Protein AF-0000000078027505 (afdb_homodimer)

pLDDT: mean 85.49, std 12.48, range [29.12, 98.69]

Organism: NCBI:txid82991

Sequence (486 aa):
MKLPQANISESVTQHLARRIMHGDLAPGLSLPGENELAVEYEVSRTSVRNALQVLAAKGLISIQAKKRSTVNSREQWSLLDIDVLGWLAEGELDLKLVEQLIVTRLIFEPNVATLAALNATGHDLAAMEDALQLMRKGQLDAQRSLFEEGDMAFHHALLRATHNPFLLALGNALSAAMALSFKQTLEKDVRQTKAAVDEHFLLFDAIRLKQVEKARQQMRSILLNAAKKRIWQDRPEMFDHIIMKLPQANISESVTQHLARRIMHGDLAPGLSLPGENELAVEYEVSRTSVRNALQVLAAKGLISIQAKKRSTVNSREQWSLLDIDVLGWLAEGELDLKLVEQLIVTRLIFEPNVATLAALNATGHDLAAMEDALQLMRKGQLDAQRSLFEEGDMAFHHALLRATHNPFLLALGNALSAAMALSFKQTLEKDVRQTKAAVDEHFLLFDAIRLKQVEKARQQMRSILLNAAKKRIWQDRPEMFDHII

Solvent-accessible surface area (backbone atoms only — not comparable to full-atom values): 24483 Å² total; per-residue (Å²): 130,81,67,55,62,71,54,47,18,48,48,52,32,52,53,52,48,43,34,41,74,71,50,77,43,45,60,68,40,68,45,74,47,54,67,58,45,11,61,74,68,69,48,52,50,64,34,39,48,52,18,51,49,52,38,32,74,40,23,46,29,46,79,46,88,100,49,62,34,26,30,38,50,77,88,50,35,38,57,49,34,46,64,53,41,58,61,44,60,54,73,69,63,25,52,59,50,44,49,44,47,49,52,48,43,49,37,45,49,20,51,36,35,26,38,18,16,75,54,47,43,74,67,36,50,51,46,30,49,54,14,49,50,36,24,48,48,10,26,76,66,58,30,57,70,43,22,50,50,11,52,52,43,26,56,50,30,41,36,56,17,39,74,31,66,58,52,33,51,51,48,58,44,43,47,44,41,46,54,53,51,44,70,60,38,52,62,92,52,40,60,74,40,56,66,61,50,51,51,52,51,52,28,49,49,24,28,76,68,47,34,37,67,56,11,21,52,43,42,44,47,54,54,51,54,39,40,47,71,57,71,29,93,67,77,63,74,65,58,77,72,54,86,130,81,68,55,61,71,55,47,19,49,49,52,31,50,52,52,48,40,34,41,74,73,50,78,44,45,60,68,41,67,45,74,47,53,66,58,45,11,62,73,68,71,49,52,51,65,34,38,50,51,18,50,49,51,38,32,74,40,22,45,28,45,78,47,90,98,49,61,35,27,29,37,50,78,87,50,34,38,58,47,34,46,66,53,42,58,60,44,60,54,75,72,63,26,52,60,50,46,49,46,47,49,53,47,44,49,38,45,48,20,52,36,34,26,37,17,15,74,53,45,44,73,67,36,50,50,48,31,50,52,15,49,51,34,24,46,49,10,27,75,66,60,30,57,70,43,24,50,50,10,51,53,42,26,54,51,31,40,34,55,17,39,74,31,65,59,52,35,51,50,48,58,43,42,47,43,43,46,53,51,50,45,69,59,38,51,62,91,53,39,59,74,40,53,66,61,52,51,50,49,50,52,28,49,49,24,28,75,68,48,33,36,67,57,11,22,51,41,42,43,49,53,53,51,52,38,41,46,71,57,71,30,94,67,77,64,73,67,57,78,73,54,86

Radius of gyration: 23.92 Å; Cα contacts (8 Å, |Δi|>4): 693; chains: 2; bounding box: 63×66×57 Å

Nearest PDB structures (foldseek):
  6az6-assembly1_B  TM=5.783E-01  e=2.258E-09  Streptococcus agalactiae
  1hw1-assembly1_A  TM=7.570E-01  e=1.308E-07  Escherichia coli
  4p9u-assembly2_A  TM=7.629E-01  e=4.200E-07  Vibrio cholerae
  5xgf-assembly1_A  TM=7.520E-01  e=9.726E-07  Vibrio diabolicus E0666
  1h9t-assembly1_A  TM=7.281E-01  e=6.587E-06  Escherichia coli

InterPro domains:
  IPR000524 Transcription regulator HTH, GntR [PF00392] (9-70)
  IPR000524 Transcription regulator HTH, GntR [PR00035] (31-45)
  IPR000524 Transcription regulator HTH, GntR [PR00035] (45-61)
  IPR000524 Transcription regulator HTH, GntR [PS50949] (6-74)
  IPR000524 Transcription regulator HTH, GntR [SM00345] (12-71)
  IPR000524 Transcription regulator HTH, GntR [cd07377] (8-72)
  IPR008920 Transcription regulator FadR/GntR, C-terminal [G3DSA:1.20.120.530] (96-230)
  IPR008920 Transcription regulator FadR/GntR, C-terminal [SSF48008] (98-228)
  IPR011711 GntR, C-terminal [PF07729] (101-223)
  IPR011711 GntR, C-terminal [SM00895] (100-225)
  IPR036388 Winged helix-like DNA-binding domain superfamily [G3DSA:1.10.10.10] (2-76)
  IPR036390 Winged helix DNA-binding domain superfamily [SSF46785] (5-75)

Structure (mmCIF, N/CA/C/O backbone):
data_AF-0000000078027505-model_v1
#
loop_
_entity.id
_entity.type
_entity.pdbx_description
1 polymer 'FadR family transcriptional regulator'
#
loop_
_atom_site.group_PDB
_atom_site.id
_atom_site.type_symbol
_atom_site.label_atom_id
_atom_site.label_alt_id
_atom_site.label_comp_id
_atom_site.label_asym_id
_atom_site.label_entity_id
_atom_site.label_seq_id
_atom_site.pdbx_PDB_ins_code
_atom_site.Cartn_x
_atom_site.Cartn_y
_atom_site.Cartn_z
_atom_site.occupancy
_atom_site.B_iso_or_equiv
_atom_site.auth_seq_id
_atom_site.auth_comp_id
_atom_site.auth_asym_id
_atom_site.auth_atom_id
_atom_site.pdbx_PDB_model_num
ATOM 1 N N . MET A 1 1 ? 15.75 38.781 -7.184 1 33.66 1 MET A N 1
ATOM 2 C CA . MET A 1 1 ? 16.531 37.562 -6.957 1 33.66 1 MET A CA 1
ATOM 3 C C . MET A 1 1 ? 15.867 36.344 -7.598 1 33.66 1 MET A C 1
ATOM 5 O O . MET A 1 1 ? 14.688 36.094 -7.363 1 33.66 1 MET A O 1
ATOM 9 N N . LYS A 1 2 ? 16.344 35.812 -8.781 1 44.5 2 LYS A N 1
ATOM 10 C CA . LYS A 1 2 ? 15.766 34.781 -9.617 1 44.5 2 LYS A CA 1
ATOM 11 C C . LYS A 1 2 ? 15.477 33.531 -8.797 1 44.5 2 LYS A C 1
ATOM 13 O O . LYS A 1 2 ? 16.344 33.031 -8.062 1 44.5 2 LYS A O 1
ATOM 18 N N . LEU A 1 3 ? 14.359 33.25 -8.461 1 51.53 3 LEU A N 1
ATOM 19 C CA . LEU A 1 3 ? 14.07 32.062 -7.656 1 51.53 3 LEU A CA 1
ATOM 20 C C . LEU A 1 3 ? 14.805 30.844 -8.203 1 51.53 3 LEU A C 1
ATOM 22 O O . LEU A 1 3 ? 14.953 30.703 -9.422 1 51.53 3 LEU A O 1
ATOM 26 N N . PRO A 1 4 ? 15.547 30.234 -7.391 1 57.25 4 PRO A N 1
ATOM 27 C CA . PRO A 1 4 ? 16.281 29.047 -7.836 1 57.25 4 PRO A CA 1
ATOM 28 C C . PRO A 1 4 ? 15.438 28.109 -8.688 1 57.25 4 PRO A C 1
ATOM 30 O O . PRO A 1 4 ? 14.227 28.016 -8.484 1 57.25 4 PRO A O 1
ATOM 33 N N . GLN A 1 5 ? 15.984 27.75 -9.945 1 55.53 5 GLN A N 1
ATOM 34 C CA . GLN A 1 5 ? 15.383 26.891 -10.969 1 55.53 5 GLN A CA 1
ATOM 35 C C . GLN A 1 5 ? 14.531 25.797 -10.328 1 55.53 5 GLN A C 1
ATOM 37 O O . GLN A 1 5 ? 13.445 25.469 -10.828 1 55.53 5 GLN A O 1
ATOM 42 N N . ALA A 1 6 ? 15.109 25.172 -9.258 1 59.09 6 ALA A N 1
ATOM 43 C CA . ALA A 1 6 ? 14.391 24.125 -8.539 1 59.09 6 ALA A CA 1
ATOM 44 C C . ALA A 1 6 ? 13.078 24.656 -7.969 1 59.09 6 ALA A C 1
ATOM 46 O O . ALA A 1 6 ? 12.055 23.969 -7.988 1 59.09 6 ALA A O 1
ATOM 47 N N . ASN A 1 7 ? 13.117 25.859 -7.598 1 74 7 ASN A N 1
ATOM 48 C CA . ASN A 1 7 ? 11.945 26.5 -7.02 1 74 7 ASN A CA 1
ATOM 49 C C . ASN A 1 7 ? 10.906 26.844 -8.086 1 74 7 ASN A C 1
ATOM 51 O O . ASN A 1 7 ? 9.711 26.672 -7.867 1 74 7 ASN A O 1
ATOM 55 N N . ILE A 1 8 ? 11.562 27.141 -9.281 1 79.75 8 ILE A N 1
ATOM 56 C CA . ILE A 1 8 ? 10.672 27.531 -10.375 1 79.75 8 ILE A CA 1
ATOM 57 C C . ILE A 1 8 ? 9.93 26.297 -10.891 1 79.75 8 ILE A C 1
ATOM 59 O O . ILE A 1 8 ? 8.711 26.344 -11.078 1 79.75 8 ILE A O 1
ATOM 63 N N . SER A 1 9 ? 10.648 25.188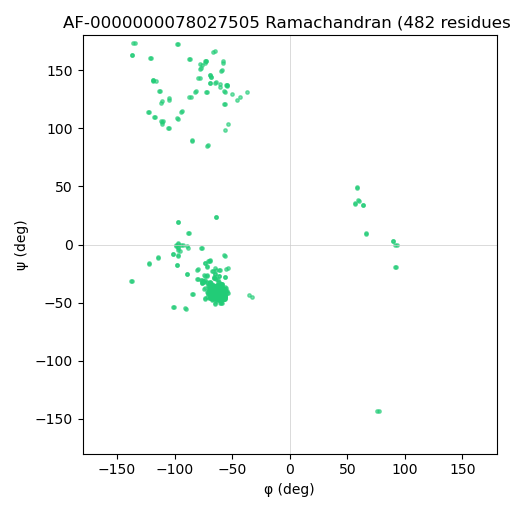 -11.133 1 86.94 9 SER A N 1
ATOM 64 C CA . SER A 1 9 ? 10.039 23.938 -11.57 1 86.94 9 SER A CA 1
ATOM 65 C C . SER A 1 9 ? 8.961 23.484 -10.594 1 86.94 9 SER A C 1
ATOM 67 O O . SER A 1 9 ? 7.895 23.031 -11.008 1 86.94 9 SER A O 1
ATOM 69 N N . GLU A 1 10 ? 9.266 23.672 -9.391 1 87 10 GLU A N 1
ATOM 70 C CA . GLU A 1 10 ? 8.32 23.266 -8.352 1 87 10 GLU A CA 1
ATOM 71 C C . GLU A 1 10 ? 7.051 24.125 -8.406 1 87 10 GLU A C 1
ATOM 73 O O . GLU A 1 10 ? 5.945 23.609 -8.242 1 87 10 GLU A O 1
ATOM 78 N N . SER A 1 11 ? 7.293 25.391 -8.664 1 88.31 11 SER A N 1
ATOM 79 C CA . SER A 1 11 ? 6.141 26.281 -8.766 1 88.31 11 SER A CA 1
ATOM 80 C C . SER A 1 11 ? 5.266 25.922 -9.961 1 88.31 11 SER A C 1
ATOM 82 O O . SER A 1 11 ? 4.039 25.875 -9.844 1 88.31 11 SER A O 1
ATOM 84 N N . VAL A 1 12 ? 5.883 25.688 -11.047 1 91.94 12 VAL A N 1
ATOM 85 C CA . VAL A 1 12 ? 5.148 25.297 -12.242 1 91.94 12 VAL A CA 1
ATOM 86 C C . VAL A 1 12 ? 4.426 23.969 -11.992 1 91.94 12 VAL A C 1
ATOM 88 O O . VAL A 1 12 ? 3.254 23.828 -12.352 1 91.94 12 VAL A O 1
ATOM 91 N N . THR A 1 13 ? 5.129 23.047 -11.367 1 91.56 13 THR A N 1
ATOM 92 C CA . THR A 1 13 ? 4.551 21.75 -11.039 1 91.56 13 THR A CA 1
ATOM 93 C C . THR A 1 13 ? 3.287 21.922 -10.195 1 91.56 13 THR A C 1
ATOM 95 O O . THR A 1 13 ? 2.24 21.344 -10.523 1 91.56 13 THR A O 1
ATOM 98 N N . GLN A 1 14 ? 3.387 22.719 -9.227 1 86.81 14 GLN A N 1
ATOM 99 C CA . GLN A 1 14 ? 2.271 22.922 -8.305 1 86.81 14 GLN A CA 1
ATOM 100 C C . GLN A 1 14 ? 1.085 23.578 -9.016 1 86.81 14 GLN A C 1
ATOM 102 O O . GLN A 1 14 ? -0.061 23.172 -8.82 1 86.81 14 GLN A O 1
ATOM 107 N N . HIS A 1 15 ? 1.411 24.531 -9.766 1 88.81 15 HIS A N 1
ATOM 108 C CA . HIS A 1 15 ? 0.343 25.234 -10.469 1 88.81 15 HIS A CA 1
ATOM 109 C C . HIS A 1 15 ? -0.38 24.328 -11.445 1 88.81 15 HIS A C 1
ATOM 111 O O . HIS A 1 15 ? -1.612 24.281 -11.469 1 88.81 15 HIS A O 1
ATOM 117 N N . LEU A 1 16 ? 0.331 23.625 -12.203 1 91.81 16 LEU A N 1
ATOM 118 C CA . LEU A 1 16 ? -0.268 22.703 -13.156 1 91.81 16 LEU A CA 1
ATOM 119 C C . LEU A 1 16 ? -1.033 21.594 -12.438 1 91.81 16 LEU A C 1
ATOM 121 O O . LEU A 1 16 ? -2.129 21.219 -12.859 1 91.81 16 LEU A O 1
ATOM 125 N N . ALA A 1 17 ? -0.449 21.141 -11.398 1 89.81 17 ALA A N 1
ATOM 126 C CA . ALA A 1 17 ? -1.101 20.109 -10.609 1 89.81 17 ALA A CA 1
ATOM 127 C C . ALA A 1 17 ? -2.461 20.578 -10.102 1 89.81 17 ALA A C 1
ATOM 129 O O . ALA A 1 17 ? -3.451 19.844 -10.203 1 89.81 17 ALA A O 1
ATOM 130 N N . ARG A 1 18 ? -2.488 21.75 -9.656 1 83.44 18 ARG A N 1
ATOM 131 C CA . ARG A 1 18 ? -3.732 22.297 -9.133 1 83.44 18 ARG A CA 1
ATOM 132 C C . ARG A 1 18 ? -4.777 22.438 -10.234 1 83.44 18 ARG A C 1
ATOM 134 O O . ARG A 1 18 ? -5.953 22.125 -10.023 1 83.44 18 ARG A O 1
ATOM 141 N N . ARG A 1 19 ? -4.324 22.828 -11.352 1 87.62 19 ARG A N 1
ATOM 142 C CA . ARG A 1 19 ? -5.246 22.984 -12.469 1 87.62 19 ARG A CA 1
ATOM 143 C C . ARG A 1 19 ? -5.828 21.625 -12.883 1 87.62 19 ARG A C 1
ATOM 145 O O . ARG A 1 19 ? -7.008 21.531 -13.227 1 87.62 19 ARG A O 1
ATOM 152 N N . ILE A 1 20 ? -5.023 20.656 -12.781 1 89.12 20 ILE A N 1
ATOM 153 C CA . ILE A 1 20 ? -5.465 19.312 -13.133 1 89.12 20 ILE A CA 1
ATOM 154 C C . ILE A 1 20 ? -6.445 18.797 -12.086 1 89.12 20 ILE A C 1
ATOM 156 O O . ILE A 1 20 ? -7.531 18.328 -12.422 1 89.12 20 ILE A O 1
ATOM 160 N N . MET A 1 21 ? -6.129 19.031 -10.898 1 81.5 21 MET A N 1
ATOM 161 C CA . MET A 1 21 ? -6.883 18.438 -9.797 1 81.5 21 MET A CA 1
ATOM 162 C C . MET A 1 21 ? -8.219 19.156 -9.602 1 81.5 21 MET A C 1
ATOM 164 O O . MET A 1 21 ? -9.203 18.531 -9.188 1 81.5 21 MET A O 1
ATOM 168 N N . HIS A 1 22 ? -8.188 20.406 -9.93 1 78.44 22 HIS A N 1
ATOM 169 C CA . HIS A 1 22 ? -9.414 21.172 -9.773 1 78.44 22 HIS A CA 1
ATOM 170 C C . HIS A 1 22 ? -10.281 21.109 -11.023 1 78.44 22 HIS A C 1
ATOM 172 O O . HIS A 1 22 ? -11.352 21.719 -11.078 1 78.44 22 HIS A O 1
ATOM 178 N N . GLY A 1 23 ? -9.766 20.422 -11.992 1 82.19 23 GLY A N 1
ATOM 179 C CA . GLY A 1 23 ? -10.586 20.156 -13.156 1 82.19 23 GLY A CA 1
ATOM 180 C C . GLY A 1 23 ? -10.438 21.203 -14.25 1 82.19 23 GLY A C 1
ATOM 181 O O . GLY A 1 23 ? -11.086 21.109 -15.289 1 82.19 23 GLY A O 1
ATOM 182 N N . ASP A 1 24 ? -9.633 22.172 -14.031 1 87 24 ASP A N 1
ATOM 183 C CA . ASP A 1 24 ? -9.391 23.156 -15.086 1 87 24 ASP A CA 1
ATOM 184 C C . ASP A 1 24 ? -8.805 22.484 -16.328 1 87 24 ASP A C 1
ATOM 186 O O . ASP A 1 24 ? -9.039 22.938 -17.453 1 87 24 ASP A O 1
ATOM 190 N N . LEU A 1 25 ? -8.008 21.5 -16.094 1 92.38 25 LEU A N 1
ATOM 191 C CA . LEU A 1 25 ? -7.477 20.625 -17.141 1 92.38 25 LEU A CA 1
ATOM 192 C C . LEU A 1 25 ? -8.07 19.234 -17.047 1 92.38 25 LEU A C 1
ATOM 194 O O . LEU A 1 25 ? -7.699 18.453 -16.156 1 92.38 25 LEU A O 1
ATOM 198 N N . ALA A 1 26 ? -8.922 18.906 -17.906 1 91.25 26 ALA A N 1
ATOM 199 C CA . ALA A 1 26 ? -9.727 17.688 -17.812 1 91.25 26 ALA A CA 1
ATOM 200 C C . ALA A 1 26 ? -8.914 16.469 -18.219 1 91.25 26 ALA A C 1
ATOM 202 O O . ALA A 1 26 ? -8.016 16.562 -19.047 1 91.25 26 ALA A O 1
ATOM 203 N N . PRO A 1 27 ? -9.266 15.344 -17.656 1 91.31 27 PRO A N 1
ATOM 204 C CA . PRO A 1 27 ? -8.617 14.109 -18.078 1 91.31 27 PRO A CA 1
ATOM 205 C C . PRO A 1 27 ? -8.711 13.891 -19.594 1 91.31 27 PRO A C 1
ATOM 207 O O . PRO A 1 27 ? -9.742 14.172 -20.203 1 91.31 27 PRO A O 1
ATOM 210 N N . GLY A 1 28 ? -7.605 13.453 -20.156 1 92.31 28 GLY A N 1
ATOM 211 C CA . GLY A 1 28 ? -7.566 13.203 -21.578 1 92.31 28 GLY A CA 1
ATOM 212 C C . GLY A 1 28 ? -7.105 14.398 -22.391 1 92.31 28 GLY A C 1
ATOM 213 O O . GLY A 1 28 ? -6.73 14.266 -23.547 1 92.31 28 GLY A O 1
ATOM 214 N N . LEU A 1 29 ? -7.172 15.547 -21.828 1 93.12 29 LEU A N 1
ATOM 215 C CA . LEU A 1 29 ? -6.754 16.766 -22.5 1 93.12 29 LEU A CA 1
ATOM 216 C C . LEU A 1 29 ? -5.258 16.734 -22.797 1 93.12 29 LEU A C 1
ATOM 218 O O . LEU A 1 29 ? -4.457 16.344 -21.953 1 93.12 29 LEU A O 1
ATOM 222 N N . SER A 1 30 ? -4.93 17.219 -23.984 1 94.81 30 SER A N 1
ATOM 223 C CA . SER A 1 30 ? -3.525 17.375 -24.344 1 94.81 30 SER A CA 1
ATOM 224 C C . SER A 1 30 ? -2.986 18.734 -23.875 1 94.81 30 SER A C 1
ATOM 226 O O . SER A 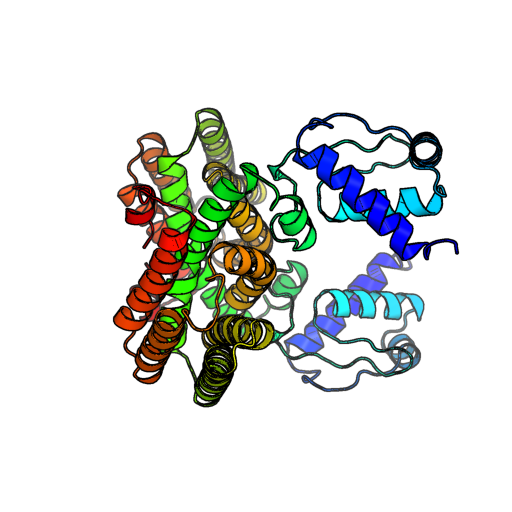1 30 ? -3.551 19.781 -24.203 1 94.81 30 SER A O 1
ATOM 228 N N . LEU A 1 31 ? -1.942 18.656 -23.172 1 94.94 31 LEU A N 1
ATOM 229 C CA . LEU A 1 31 ? -1.331 19.875 -22.688 1 94.94 31 LEU A CA 1
ATOM 230 C C . LEU A 1 31 ? -0.562 20.578 -23.812 1 94.94 31 LEU A C 1
ATOM 232 O O . LEU A 1 31 ? -0.099 19.938 -24.75 1 94.94 31 LEU A O 1
ATOM 236 N N . PRO A 1 32 ? -0.438 21.953 -23.625 1 92.19 32 PRO A N 1
ATOM 237 C CA . PRO A 1 32 ? 0.456 22.656 -24.547 1 92.19 32 PRO A CA 1
ATOM 238 C C . PRO A 1 32 ? 1.882 22.109 -24.516 1 92.19 32 PRO A C 1
ATOM 240 O O . PRO A 1 32 ? 2.281 21.484 -23.547 1 92.19 32 PRO A O 1
ATOM 243 N N . GLY A 1 33 ? 2.625 22.359 -25.625 1 92.5 33 GLY A N 1
ATOM 244 C CA . GLY A 1 33 ? 4 21.891 -25.703 1 92.5 33 GLY A CA 1
ATOM 245 C C . GLY A 1 33 ? 4.914 22.578 -24.703 1 92.5 33 GLY A C 1
ATOM 246 O O . GLY A 1 33 ? 4.539 23.594 -24.094 1 92.5 33 GLY A O 1
ATOM 247 N N . GLU A 1 34 ? 6.102 21.984 -24.531 1 92.88 34 GLU A N 1
ATOM 248 C CA . GLU A 1 34 ? 7.062 22.5 -23.578 1 92.88 34 GLU A CA 1
ATOM 249 C C . GLU A 1 34 ? 7.371 23.984 -23.844 1 92.88 34 GLU A C 1
ATOM 251 O O . GLU A 1 34 ? 7.434 24.781 -22.906 1 92.88 34 GLU A O 1
ATOM 256 N N . ASN A 1 35 ? 7.469 24.297 -25.125 1 92.88 35 ASN A N 1
ATOM 257 C CA . ASN A 1 35 ? 7.766 25.672 -25.5 1 92.88 35 ASN A CA 1
ATOM 258 C C . ASN A 1 35 ? 6.609 26.609 -25.156 1 92.88 35 ASN A C 1
ATOM 260 O O . ASN A 1 35 ? 6.824 27.703 -24.625 1 92.88 35 ASN A O 1
ATOM 264 N N . GLU A 1 36 ? 5.449 26.25 -25.5 1 94.94 36 GLU A N 1
ATOM 265 C CA . GLU A 1 36 ? 4.258 27.047 -25.234 1 94.94 36 GLU A CA 1
ATOM 266 C C . GLU A 1 36 ? 4.078 27.281 -23.734 1 94.94 36 GLU A C 1
ATOM 268 O O . GLU A 1 36 ? 3.76 28.391 -23.297 1 94.94 36 GLU A O 1
ATOM 273 N N . LEU A 1 37 ? 4.293 26.266 -22.953 1 94.19 37 LEU A N 1
ATOM 274 C CA . LEU A 1 37 ? 4.16 26.359 -21.5 1 94.19 37 LEU A CA 1
ATOM 275 C C . LEU A 1 37 ? 5.242 27.266 -20.906 1 94.19 37 LEU A C 1
ATOM 277 O O . LEU A 1 37 ? 4.988 28.016 -19.969 1 94.19 37 LEU A O 1
ATOM 281 N N . ALA A 1 38 ? 6.41 27.109 -21.469 1 94.75 38 ALA A N 1
ATOM 282 C CA . ALA A 1 38 ? 7.516 27.953 -21.016 1 94.75 38 ALA A CA 1
ATOM 283 C C . ALA A 1 38 ? 7.176 29.438 -21.172 1 94.75 38 ALA A C 1
ATOM 285 O O . ALA A 1 38 ? 7.453 30.234 -20.281 1 94.75 38 ALA A O 1
ATOM 286 N N . VAL A 1 39 ? 6.566 29.75 -22.25 1 94.44 39 VAL A N 1
ATOM 287 C CA . VAL A 1 39 ? 6.164 31.125 -22.531 1 94.44 39 VAL A CA 1
ATOM 288 C C . VAL A 1 39 ? 5.043 31.531 -21.578 1 94.44 39 VAL A C 1
ATOM 290 O O . VAL A 1 39 ? 5.094 32.625 -20.984 1 94.44 39 VAL A O 1
ATOM 293 N N . GLU A 1 40 ? 4.086 30.719 -21.406 1 93.31 40 GLU A N 1
ATOM 294 C CA . GLU A 1 40 ? 2.93 31 -20.562 1 93.31 40 GLU A CA 1
ATOM 295 C C . GLU A 1 40 ? 3.348 31.266 -19.125 1 93.31 40 GLU A C 1
ATOM 297 O O . GLU A 1 40 ? 2.814 32.156 -18.469 1 93.31 40 GLU A O 1
ATOM 302 N N . TYR A 1 41 ? 4.262 30.469 -18.656 1 93.12 41 TYR A N 1
ATOM 303 C CA . TYR A 1 41 ? 4.645 30.547 -17.25 1 93.12 41 TYR A CA 1
ATOM 304 C C . TYR A 1 41 ? 5.879 31.438 -17.078 1 93.12 41 TYR A C 1
ATOM 306 O O . TYR A 1 41 ? 6.328 31.656 -15.945 1 93.12 41 TYR A O 1
ATOM 314 N N . GLU A 1 42 ? 6.426 31.859 -18.156 1 93.81 42 GLU A N 1
ATOM 315 C CA . GLU A 1 42 ? 7.605 32.719 -18.156 1 93.81 42 GLU A CA 1
ATOM 316 C C . GLU A 1 42 ? 8.773 32.062 -17.438 1 93.81 42 GLU A C 1
ATOM 318 O O . GLU A 1 42 ? 9.398 32.656 -16.562 1 93.81 42 GLU A O 1
ATOM 323 N N . VAL A 1 43 ? 9.016 30.828 -17.828 1 93.94 43 VAL A N 1
ATOM 324 C CA . VAL A 1 43 ? 10.117 30.047 -17.281 1 93.94 43 VAL A CA 1
ATOM 325 C C . VAL A 1 43 ? 10.875 29.344 -18.391 1 93.94 43 VAL A C 1
ATOM 327 O O . VAL A 1 43 ? 10.5 29.438 -19.562 1 93.94 43 VAL A O 1
ATOM 330 N N . SER A 1 44 ? 11.953 28.734 -18.047 1 92.62 44 SER A N 1
ATOM 331 C CA . SER A 1 44 ? 12.75 28.031 -19.047 1 92.62 44 SER A CA 1
ATOM 332 C C . SER A 1 44 ? 12.078 26.734 -19.484 1 92.62 44 SER A C 1
ATOM 334 O O . SER A 1 44 ? 11.258 26.172 -18.75 1 92.62 44 SER A O 1
ATOM 336 N N . ARG A 1 45 ? 12.461 26.281 -20.656 1 92.25 45 ARG A N 1
ATOM 337 C CA . ARG A 1 45 ? 11.984 25 -21.156 1 92.25 45 ARG A CA 1
ATOM 338 C C . ARG A 1 45 ? 12.43 23.859 -20.234 1 92.25 45 ARG A C 1
ATOM 340 O O . ARG A 1 45 ? 11.695 22.891 -20.047 1 92.25 45 ARG A O 1
ATOM 347 N N . THR A 1 46 ? 13.547 24.031 -19.797 1 90.12 46 THR A N 1
ATOM 348 C CA . THR A 1 46 ? 14.078 23.016 -18.906 1 90.12 46 THR A CA 1
ATOM 349 C C . THR A 1 46 ? 13.227 22.922 -17.641 1 90.12 46 THR A C 1
ATOM 351 O O . THR A 1 46 ? 12.93 21.812 -17.172 1 90.12 46 THR A O 1
ATOM 354 N N . SER A 1 47 ? 12.875 24.016 -17.109 1 91.88 47 SER A N 1
ATOM 355 C CA . SER A 1 47 ? 12.016 24.047 -15.93 1 91.88 47 SER A CA 1
ATOM 356 C C . SER A 1 47 ? 10.672 23.375 -16.219 1 91.88 47 SER A C 1
ATOM 358 O O . SER A 1 47 ? 10.156 22.641 -15.383 1 91.88 47 SER A O 1
ATOM 360 N N . VAL A 1 48 ? 10.133 23.641 -17.344 1 93 48 VAL A N 1
ATOM 361 C CA . VAL A 1 48 ? 8.859 23.047 -17.734 1 93 48 VAL A CA 1
ATOM 362 C C . VAL A 1 48 ? 9.008 21.547 -17.891 1 93 48 VAL A C 1
ATOM 364 O O . VAL A 1 48 ? 8.172 20.766 -17.422 1 93 48 VAL A O 1
ATOM 367 N N . ARG A 1 49 ? 10.039 21.141 -18.516 1 90.06 49 ARG A N 1
ATOM 368 C CA . ARG A 1 49 ? 10.305 19.719 -18.703 1 90.06 49 ARG A CA 1
ATOM 369 C C . ARG A 1 49 ? 10.383 19 -17.375 1 90.06 49 ARG A C 1
ATOM 371 O O . ARG A 1 49 ? 9.805 17.922 -17.188 1 90.06 49 ARG A O 1
ATOM 378 N N . ASN A 1 50 ? 11.07 19.562 -16.5 1 89.44 50 ASN A N 1
ATOM 379 C CA . ASN A 1 50 ? 11.18 18.969 -15.172 1 89.44 50 ASN A CA 1
ATOM 380 C C . ASN A 1 50 ? 9.828 18.891 -14.477 1 89.44 50 ASN A C 1
ATOM 382 O O . ASN A 1 50 ? 9.508 17.875 -13.852 1 89.44 50 ASN A O 1
ATOM 386 N N . ALA A 1 51 ? 9.102 19.906 -14.633 1 92.12 51 ALA A N 1
ATOM 387 C CA . ALA A 1 51 ? 7.77 19.938 -14.031 1 92.12 51 ALA A CA 1
ATOM 388 C C . ALA A 1 51 ? 6.879 18.844 -14.602 1 92.12 51 ALA A C 1
ATOM 390 O O . ALA A 1 51 ? 6.199 18.125 -13.852 1 92.12 51 ALA A O 1
ATOM 391 N N . LEU A 1 52 ? 6.984 18.734 -15.875 1 92.12 52 LEU A N 1
ATOM 392 C CA . LEU A 1 52 ? 6.168 17.734 -16.547 1 92.12 52 LEU A CA 1
ATOM 393 C C . LEU A 1 52 ? 6.605 16.328 -16.141 1 92.12 52 LEU A C 1
ATOM 395 O O . LEU A 1 52 ? 5.77 15.438 -15.969 1 92.12 52 LEU A O 1
ATOM 399 N N . GLN A 1 53 ? 7.832 16.172 -15.961 1 87.75 53 GLN A N 1
ATOM 400 C CA . GLN A 1 53 ? 8.336 14.867 -15.539 1 87.75 53 GLN A CA 1
ATOM 401 C C . GLN A 1 53 ? 7.852 14.516 -14.141 1 87.75 53 GLN A C 1
ATOM 403 O O . GLN A 1 53 ? 7.492 13.367 -13.867 1 87.75 53 GLN A O 1
ATOM 408 N N . VAL A 1 54 ? 7.859 15.477 -13.32 1 85.25 54 VAL A N 1
ATOM 409 C CA . VAL A 1 54 ? 7.383 15.266 -11.961 1 85.25 54 VAL A CA 1
ATOM 410 C C . VAL A 1 54 ? 5.902 14.891 -11.984 1 85.25 54 VAL A C 1
ATOM 412 O O . VAL A 1 54 ? 5.484 13.938 -11.32 1 85.25 54 VAL A O 1
ATOM 415 N N . LEU A 1 55 ? 5.133 15.617 -12.758 1 91 55 LEU A N 1
ATOM 416 C CA . LEU A 1 55 ? 3.703 15.352 -12.867 1 91 55 LEU A CA 1
ATOM 417 C C . LEU A 1 55 ? 3.449 13.961 -13.43 1 91 55 LEU A C 1
ATOM 419 O O . LEU A 1 55 ? 2.533 13.266 -12.984 1 91 55 LEU A O 1
ATOM 423 N N . ALA A 1 56 ? 4.336 13.609 -14.336 1 89.88 56 ALA A N 1
ATOM 424 C CA . ALA A 1 56 ? 4.211 12.281 -14.93 1 89.88 56 ALA A CA 1
ATOM 425 C C . ALA A 1 56 ? 4.555 11.188 -13.922 1 89.88 56 ALA A C 1
ATOM 427 O O . ALA A 1 56 ? 3.861 10.172 -13.828 1 89.88 56 ALA A O 1
ATOM 428 N N . ALA A 1 57 ? 5.508 11.453 -13.172 1 79.19 57 ALA A N 1
ATOM 429 C CA . ALA A 1 57 ? 5.934 10.5 -12.148 1 79.19 57 ALA A CA 1
ATOM 430 C C . ALA A 1 57 ? 4.844 10.305 -11.094 1 79.19 57 ALA A C 1
ATOM 432 O O . ALA A 1 57 ? 4.719 9.219 -10.516 1 79.19 57 ALA A O 1
ATOM 433 N N . LYS A 1 58 ? 4.07 11.258 -10.977 1 80.94 58 LYS A N 1
ATOM 434 C CA . LYS A 1 58 ? 3.027 11.227 -9.961 1 80.94 58 LYS A CA 1
ATOM 435 C C . LYS A 1 58 ? 1.688 10.805 -10.555 1 80.94 58 LYS A C 1
ATOM 437 O O . LYS A 1 58 ? 0.668 10.797 -9.859 1 80.94 58 LYS A O 1
ATOM 442 N N . GLY A 1 59 ? 1.726 10.578 -11.836 1 87.12 59 GLY A N 1
ATOM 443 C CA . GLY A 1 59 ? 0.586 9.969 -12.508 1 87.12 59 GLY A CA 1
ATOM 444 C C . GLY A 1 59 ? -0.426 10.984 -13.008 1 87.12 59 GLY A C 1
ATOM 445 O O . GLY A 1 59 ? -1.483 10.609 -13.516 1 87.12 59 GLY A O 1
ATOM 446 N N . LEU A 1 60 ? -0.136 12.234 -12.844 1 88.62 60 LEU A N 1
ATOM 447 C CA . LEU A 1 60 ? -1.106 13.258 -13.211 1 88.62 60 LEU A CA 1
ATOM 448 C C . LEU A 1 60 ? -1.196 13.406 -14.727 1 88.62 60 LEU A C 1
ATOM 450 O O . LEU A 1 60 ? -2.248 13.766 -15.258 1 88.62 60 LEU A O 1
ATOM 454 N N . ILE A 1 61 ? -0.037 13.141 -15.398 1 93.5 61 ILE A N 1
ATOM 455 C CA . ILE A 1 61 ? -0.023 13.25 -16.859 1 93.5 61 ILE A CA 1
ATOM 456 C C . ILE A 1 61 ? 0.751 12.07 -17.453 1 93.5 61 ILE A C 1
ATOM 458 O O . ILE A 1 61 ? 1.431 11.336 -16.719 1 93.5 61 ILE A O 1
ATOM 462 N N . SER A 1 62 ? 0.597 11.82 -18.688 1 93.5 62 SER A N 1
ATOM 463 C CA . SER A 1 62 ? 1.384 10.867 -19.469 1 93.5 62 SER A CA 1
ATOM 464 C C . SER A 1 62 ? 2.232 11.578 -20.516 1 93.5 62 SER A C 1
ATOM 466 O O . SER A 1 62 ? 1.74 12.445 -21.234 1 93.5 62 SER A O 1
ATOM 468 N N . ILE A 1 63 ? 3.475 11.203 -20.562 1 89.69 63 ILE A N 1
ATOM 469 C CA . ILE A 1 63 ? 4.402 11.797 -21.516 1 89.69 63 ILE A CA 1
ATOM 470 C C . ILE A 1 63 ? 4.797 10.758 -22.562 1 89.69 63 ILE A C 1
ATOM 472 O O . ILE A 1 63 ? 5.141 9.625 -22.219 1 89.69 63 ILE A O 1
ATOM 476 N N . GLN A 1 64 ? 4.582 10.984 -23.734 1 82.81 64 GLN A N 1
ATOM 477 C CA . GLN A 1 64 ? 5.066 10.172 -24.859 1 82.81 64 GLN A CA 1
ATOM 478 C C . GLN A 1 64 ? 6.016 10.969 -25.734 1 82.81 64 GLN A C 1
ATOM 480 O O . GLN A 1 64 ? 5.816 12.172 -25.953 1 82.81 64 GLN A O 1
ATOM 485 N N . ALA A 1 65 ? 7.02 10.258 -26.156 1 80.06 65 ALA A N 1
ATOM 486 C CA . ALA A 1 65 ? 8.008 10.922 -27 1 80.06 65 ALA A CA 1
ATOM 487 C C . ALA A 1 65 ? 7.352 11.547 -28.234 1 80.06 65 ALA A C 1
ATOM 489 O O . ALA A 1 65 ? 6.539 10.906 -28.891 1 80.06 65 ALA A O 1
ATOM 490 N N . LYS A 1 66 ? 7.742 12.781 -28.391 1 81.38 66 LYS A N 1
ATOM 491 C CA . LYS A 1 66 ? 7.383 13.531 -29.594 1 81.38 66 LYS A CA 1
ATOM 492 C C . LYS A 1 66 ? 5.879 13.781 -29.656 1 81.38 66 LYS A C 1
ATOM 494 O O . LYS A 1 66 ? 5.324 14.016 -30.734 1 81.38 66 LYS A O 1
ATOM 499 N N . LYS A 1 67 ? 5.152 13.5 -28.625 1 86.06 67 LYS A N 1
ATOM 500 C CA . LYS A 1 67 ? 3.732 13.836 -28.531 1 86.06 67 LYS A CA 1
ATOM 501 C C . LYS A 1 67 ? 3.467 14.75 -27.344 1 86.06 67 LYS A C 1
ATOM 503 O O . LYS A 1 67 ? 4.309 14.883 -26.453 1 86.06 67 LYS A O 1
ATOM 508 N N . ARG A 1 68 ? 2.326 15.406 -27.422 1 89.94 68 ARG A N 1
ATOM 509 C CA . ARG A 1 68 ? 1.904 16.234 -26.297 1 89.94 68 ARG A CA 1
ATOM 510 C C . ARG A 1 68 ? 1.555 15.367 -25.094 1 89.94 68 ARG A C 1
ATOM 512 O O . ARG A 1 68 ? 1.011 14.273 -25.234 1 89.94 68 ARG A O 1
ATOM 519 N N . SER A 1 69 ? 1.87 15.867 -23.922 1 93.62 69 SER A N 1
ATOM 520 C CA . SER A 1 69 ? 1.488 15.188 -22.688 1 93.62 69 SER A CA 1
ATOM 521 C C . SER A 1 69 ? -0.02 15.242 -22.469 1 93.62 69 SER A C 1
ATOM 523 O O . SER A 1 69 ? -0.669 16.219 -22.844 1 93.62 69 SER A O 1
ATOM 525 N N . THR A 1 70 ? -0.576 14.227 -21.906 1 95.31 70 THR A N 1
ATOM 526 C CA . THR A 1 70 ? -2.016 14.156 -21.688 1 95.31 70 THR A CA 1
ATOM 527 C C . THR A 1 70 ? -2.33 14.055 -20.203 1 95.31 70 THR A C 1
ATOM 529 O O . THR A 1 70 ? -1.614 13.383 -19.453 1 95.31 70 THR A O 1
ATOM 532 N N . VAL A 1 71 ? -3.389 14.758 -19.828 1 95.38 71 VAL A N 1
ATOM 533 C CA . VAL A 1 71 ? -3.836 14.711 -18.438 1 95.38 71 VAL A CA 1
ATOM 534 C C . VAL A 1 71 ? -4.48 13.359 -18.141 1 95.38 71 VAL A C 1
ATOM 536 O O . VAL A 1 71 ? -5.336 12.898 -18.906 1 95.38 71 VAL A O 1
ATOM 539 N N . ASN A 1 72 ? -4.051 12.75 -17.031 1 90.62 72 ASN A N 1
ATOM 540 C CA . ASN A 1 72 ? -4.57 11.438 -16.656 1 90.62 72 ASN A CA 1
ATOM 541 C C . ASN A 1 72 ? -5.84 11.547 -15.82 1 90.62 72 ASN A C 1
ATOM 543 O O . ASN A 1 72 ? -6.125 12.609 -15.258 1 90.62 72 ASN A O 1
ATOM 547 N N . SER A 1 73 ? -6.547 10.414 -15.844 1 84.75 73 SER A N 1
ATOM 548 C CA . SER A 1 73 ? -7.703 10.344 -14.953 1 84.75 73 SER A CA 1
ATOM 549 C C . SER A 1 73 ? -7.27 10.203 -13.5 1 84.75 73 SER A C 1
ATOM 551 O O . SER A 1 73 ? -6.133 9.805 -13.219 1 84.75 73 SER A O 1
ATOM 553 N N . ARG A 1 74 ? -8.156 10.57 -12.547 1 75.88 74 ARG A N 1
ATOM 554 C CA . ARG A 1 74 ? -7.867 10.586 -11.117 1 75.88 74 ARG A CA 1
ATOM 555 C C . ARG A 1 74 ? -7.398 9.219 -10.641 1 75.88 74 ARG A C 1
ATOM 557 O O . ARG A 1 74 ? -6.562 9.117 -9.734 1 75.88 74 ARG A O 1
ATOM 564 N N . GLU A 1 75 ? -7.848 8.227 -11.32 1 69.94 75 GLU A N 1
ATOM 565 C CA . GLU A 1 75 ? -7.531 6.855 -10.922 1 69.94 75 GLU A CA 1
ATOM 566 C C . GLU A 1 75 ? -6.051 6.543 -11.141 1 69.94 75 GLU A C 1
ATOM 568 O O . GLU A 1 75 ? -5.516 5.602 -10.555 1 69.94 75 GLU A O 1
ATOM 573 N N . GLN A 1 76 ? -5.426 7.398 -11.867 1 75.25 76 GLN A N 1
ATOM 574 C CA . GLN A 1 76 ? -4.027 7.148 -12.203 1 75.25 76 GLN A CA 1
ATOM 575 C C . GLN A 1 76 ? -3.094 7.98 -11.336 1 75.25 76 GLN A C 1
ATOM 577 O O . GLN A 1 76 ? -1.876 7.797 -11.367 1 75.25 76 GLN A O 1
ATOM 582 N N . TRP A 1 77 ? -3.705 8.906 -10.562 1 79.19 77 TRP A N 1
ATOM 583 C CA . TRP A 1 77 ? -2.883 9.766 -9.719 1 79.19 77 TRP A CA 1
ATOM 584 C C . TRP A 1 77 ? -2.246 8.969 -8.594 1 79.19 77 TRP A C 1
ATOM 586 O O . TRP A 1 77 ? -2.854 8.039 -8.062 1 79.19 77 TRP A O 1
ATOM 596 N N . SER A 1 78 ? -1.019 9.273 -8.336 1 75.5 78 SER A N 1
ATOM 597 C CA . SER A 1 78 ? -0.371 8.656 -7.18 1 75.5 78 SER A CA 1
ATOM 598 C C . SER A 1 78 ? -0.922 9.227 -5.871 1 75.5 78 SER A C 1
ATOM 600 O O . SER A 1 78 ? -0.301 10.086 -5.25 1 75.5 78 SER A O 1
ATOM 602 N N . LEU A 1 79 ? -1.958 8.711 -5.434 1 69.19 79 LEU A N 1
ATOM 603 C CA . LEU A 1 79 ? -2.682 9.273 -4.297 1 69.19 79 LEU A CA 1
ATOM 604 C C . LEU A 1 79 ? -1.974 8.945 -2.988 1 69.19 79 LEU A C 1
ATOM 606 O O . LEU A 1 79 ? -2.379 9.414 -1.924 1 69.19 79 LEU A O 1
ATOM 610 N N . LEU A 1 80 ? -0.914 8.195 -3.117 1 69.19 80 LEU A N 1
ATOM 611 C CA . LEU A 1 80 ? -0.116 7.934 -1.924 1 69.19 80 LEU A CA 1
ATOM 612 C C . LEU A 1 80 ? 1.072 8.883 -1.846 1 69.19 80 LEU A C 1
ATOM 614 O O . LEU A 1 80 ? 1.833 8.859 -0.875 1 69.19 80 LEU A O 1
ATOM 618 N N . ASP A 1 81 ? 1.102 9.695 -2.945 1 71.19 81 ASP A N 1
ATOM 619 C CA . ASP A 1 81 ? 2.188 10.664 -2.98 1 71.19 81 ASP A CA 1
ATOM 620 C C . ASP A 1 81 ? 1.84 11.906 -2.156 1 71.19 81 ASP A C 1
ATOM 622 O O . ASP A 1 81 ? 0.78 12.508 -2.346 1 71.19 81 ASP A O 1
ATOM 626 N N . ILE A 1 82 ? 2.719 12.281 -1.358 1 64.62 82 ILE A N 1
ATOM 627 C CA . ILE A 1 82 ? 2.477 13.359 -0.404 1 64.62 82 ILE A CA 1
ATOM 628 C C . ILE A 1 82 ? 2.213 14.664 -1.151 1 64.62 82 ILE A C 1
ATOM 630 O O . ILE A 1 82 ? 1.403 15.484 -0.713 1 64.62 82 ILE A O 1
ATOM 634 N N . ASP A 1 83 ? 2.85 14.797 -2.189 1 72 83 ASP A N 1
ATOM 635 C CA . ASP A 1 83 ? 2.633 16.016 -2.961 1 72 83 ASP A CA 1
ATOM 636 C C . ASP A 1 83 ? 1.229 16.047 -3.562 1 72 83 ASP A C 1
ATOM 638 O O . ASP A 1 83 ? 0.537 17.062 -3.496 1 72 83 ASP A O 1
ATOM 642 N N . VAL A 1 84 ? 0.884 14.977 -4.098 1 75.44 84 VAL A N 1
ATOM 643 C CA . VAL A 1 84 ? -0.427 14.867 -4.727 1 75.44 84 VAL A CA 1
ATOM 644 C C . VAL A 1 84 ? -1.522 15.102 -3.688 1 75.44 84 VAL A C 1
ATOM 646 O O . VAL A 1 84 ? -2.477 15.844 -3.936 1 75.44 84 VAL A O 1
ATOM 649 N N . LEU A 1 85 ? -1.283 14.555 -2.59 1 69.5 85 LEU A N 1
ATOM 650 C CA . LEU A 1 85 ? -2.242 14.727 -1.505 1 69.5 85 LEU A CA 1
ATOM 651 C C . LEU A 1 85 ? -2.297 16.188 -1.051 1 69.5 85 LEU A C 1
ATOM 653 O O . LEU A 1 85 ? -3.375 16.703 -0.771 1 69.5 85 LEU A O 1
ATOM 657 N N . GLY A 1 86 ? -1.151 16.703 -0.951 1 68.25 86 GLY A N 1
ATOM 658 C CA . GLY A 1 86 ? -1.077 18.109 -0.573 1 68.25 86 GLY A CA 1
ATOM 659 C C . GLY A 1 86 ? -1.806 19.016 -1.537 1 68.25 86 GLY A C 1
ATOM 660 O O . GLY A 1 86 ? -2.488 19.953 -1.115 1 68.25 86 GLY A O 1
ATOM 661 N N . TRP A 1 87 ? -1.685 18.734 -2.75 1 72.38 87 TRP A N 1
ATOM 662 C CA . TRP A 1 87 ? -2.334 19.547 -3.768 1 72.38 87 TRP A CA 1
ATOM 663 C C . TRP A 1 87 ? -3.85 19.391 -3.709 1 72.38 87 TRP A C 1
ATOM 665 O O . TRP A 1 87 ? -4.59 20.328 -4.008 1 72.38 87 TRP A O 1
ATOM 675 N N . LEU A 1 88 ? -4.25 18.234 -3.355 1 68.38 88 LEU A N 1
ATOM 676 C CA . LEU A 1 88 ? -5.672 17.906 -3.314 1 68.38 88 LEU A CA 1
ATOM 677 C C . LEU A 1 88 ? -6.332 18.516 -2.078 1 68.38 88 LEU A C 1
ATOM 679 O O . LEU A 1 88 ? -7.539 18.766 -2.078 1 68.38 88 LEU A O 1
ATOM 683 N N . ALA A 1 89 ? -5.543 18.609 -1.02 1 60.34 89 ALA A N 1
ATOM 684 C CA . ALA A 1 89 ? -6.074 19 0.281 1 60.34 89 ALA A CA 1
ATOM 685 C C . ALA A 1 89 ? -6.613 20.422 0.244 1 60.34 89 ALA A C 1
ATOM 687 O O . ALA A 1 89 ? -6.668 21.109 1.272 1 60.34 89 ALA A O 1
ATOM 688 N N . GLU A 1 90 ? -6.961 20.875 -0.902 1 58.34 90 GLU A N 1
ATOM 689 C CA . GLU A 1 90 ? -7.594 22.188 -0.896 1 58.34 90 GLU A CA 1
ATOM 690 C C . GLU A 1 90 ? -9.102 22.078 -1.11 1 58.34 90 GLU A C 1
ATOM 692 O O . GLU A 1 90 ? -9.555 21.375 -2.018 1 58.34 90 GLU A O 1
ATOM 697 N N . GLY A 1 91 ? -10.016 22.625 -0.277 1 55.28 91 GLY A N 1
ATOM 698 C CA . GLY A 1 91 ? -11.453 22.812 -0.354 1 55.28 91 GLY A CA 1
ATOM 699 C C . GLY A 1 91 ? -12.234 21.531 -0.118 1 55.28 91 GLY A C 1
ATOM 700 O O . GLY A 1 91 ? -11.977 20.812 0.844 1 55.28 91 GLY A O 1
ATOM 701 N N . GLU A 1 92 ? -13.445 21.281 -0.856 1 55.03 92 GLU A N 1
ATOM 702 C CA . GLU A 1 92 ? -14.383 20.156 -0.785 1 55.03 92 GLU A CA 1
ATOM 703 C C . GLU A 1 92 ? -13.711 18.844 -1.159 1 55.03 92 GLU A C 1
ATOM 705 O O . GLU A 1 92 ? -13.992 17.812 -0.564 1 55.03 92 GLU A O 1
ATOM 710 N N . LEU A 1 93 ? -12.961 18.875 -2.102 1 55.34 93 LEU A N 1
ATOM 711 C CA . LEU A 1 93 ? -12.234 17.703 -2.58 1 55.34 93 LEU A CA 1
ATOM 712 C C . LEU A 1 93 ? -11.398 17.078 -1.465 1 55.34 93 LEU A C 1
ATOM 714 O O . LEU A 1 93 ? -11.281 15.859 -1.377 1 55.34 93 LEU A O 1
ATOM 718 N N . ASP A 1 94 ? -11.352 17.812 -0.422 1 63.41 94 ASP A N 1
ATOM 719 C CA . ASP A 1 94 ? -10.484 17.453 0.693 1 63.41 94 ASP A CA 1
ATOM 720 C C . ASP A 1 94 ? -11.211 16.547 1.682 1 63.41 94 ASP A C 1
ATOM 722 O O . ASP A 1 94 ? -10.664 15.523 2.102 1 63.41 94 ASP A O 1
ATOM 726 N N . LEU A 1 95 ? -12.633 16.797 1.553 1 71.12 95 LEU A N 1
ATOM 727 C CA . LEU A 1 95 ? -13.305 16.062 2.615 1 71.12 95 LEU A CA 1
ATOM 728 C C . LEU A 1 95 ? -13.562 14.625 2.199 1 71.12 95 LEU A C 1
ATOM 730 O O . LEU A 1 95 ? -13.43 13.703 3.012 1 71.12 95 LEU A O 1
ATOM 734 N N . LYS A 1 96 ? -13.992 14.469 0.969 1 76.19 96 LYS A N 1
ATOM 735 C CA . LYS A 1 96 ? -14.211 13.117 0.447 1 76.19 96 LYS A CA 1
ATOM 736 C C . LYS A 1 96 ? -12.922 12.312 0.446 1 76.19 96 LYS A C 1
ATOM 738 O O . LYS A 1 96 ? -12.93 11.117 0.766 1 76.19 96 LYS A O 1
ATOM 743 N N . LEU A 1 97 ? -11.914 12.945 0.127 1 75.81 97 LEU A N 1
ATOM 744 C CA . LEU A 1 97 ? -10.617 12.273 0.105 1 75.81 97 LEU A CA 1
ATOM 745 C C . LEU A 1 97 ? -10.188 11.883 1.513 1 75.81 97 LEU A C 1
ATOM 747 O O . LEU A 1 97 ? -9.648 10.789 1.719 1 75.81 97 LEU A O 1
ATOM 751 N N . VAL A 1 98 ? -10.508 12.75 2.367 1 77.56 98 VAL A N 1
ATOM 752 C CA . VAL A 1 98 ? -10.164 12.461 3.756 1 77.56 98 VAL A CA 1
ATOM 753 C C . VAL A 1 98 ? -10.992 11.281 4.262 1 77.56 98 VAL A C 1
ATOM 755 O O . VAL A 1 98 ? -10.477 10.414 4.969 1 77.56 98 VAL A O 1
ATOM 758 N N . GLU A 1 99 ? -12.188 11.273 3.855 1 82.19 99 GLU A N 1
ATOM 759 C CA . GLU A 1 99 ? -13.047 10.156 4.234 1 82.19 99 GLU A CA 1
ATOM 760 C C . GLU A 1 99 ? -12.516 8.836 3.674 1 82.19 99 GLU A C 1
ATOM 762 O O . GLU A 1 99 ? -12.492 7.824 4.379 1 82.19 99 GLU A O 1
ATOM 767 N N . GLN A 1 100 ? -12.188 8.875 2.494 1 84.38 100 GLN A N 1
ATOM 768 C CA . GLN A 1 100 ? -11.648 7.68 1.85 1 84.38 100 GLN A CA 1
ATOM 769 C C . GLN A 1 100 ? -10.344 7.238 2.512 1 84.38 100 GLN A C 1
ATOM 771 O O . GLN A 1 100 ? -10.078 6.039 2.623 1 84.38 100 GLN A O 1
ATOM 776 N N . LEU A 1 101 ? -9.594 8.172 2.91 1 83 101 LEU A N 1
ATOM 777 C CA . LEU A 1 101 ? -8.367 7.855 3.631 1 83 101 LEU A CA 1
ATOM 778 C C . LEU A 1 101 ? -8.672 7.203 4.973 1 83 101 LEU A C 1
ATOM 780 O O . LEU A 1 101 ? -8.031 6.223 5.355 1 83 101 LEU A O 1
ATOM 784 N N . ILE A 1 102 ? -9.656 7.73 5.637 1 85.5 102 ILE A N 1
ATOM 785 C CA . ILE A 1 102 ? -10.031 7.184 6.938 1 85.5 102 ILE A CA 1
ATOM 786 C C . ILE A 1 102 ? -10.531 5.75 6.77 1 85.5 102 ILE A C 1
ATOM 788 O O . ILE A 1 102 ? -10.195 4.871 7.566 1 85.5 102 ILE A O 1
ATOM 792 N N . VAL A 1 103 ? -11.297 5.527 5.77 1 89.38 103 VAL A N 1
ATOM 793 C CA . VAL A 1 103 ? -11.773 4.184 5.473 1 89.38 103 VAL A CA 1
ATOM 794 C C . VAL A 1 103 ? -10.586 3.244 5.281 1 89.38 103 VAL A C 1
ATOM 796 O O . VAL A 1 103 ? -10.562 2.139 5.828 1 89.38 103 VAL A O 1
ATOM 799 N N . THR A 1 104 ? -9.641 3.643 4.547 1 90.19 104 THR A N 1
ATOM 800 C CA . THR A 1 104 ? -8.438 2.85 4.293 1 90.19 104 THR A CA 1
ATOM 801 C C . THR A 1 104 ? -7.703 2.555 5.598 1 90.19 104 THR A C 1
ATOM 803 O O . THR A 1 104 ? -7.305 1.415 5.848 1 90.19 104 THR A O 1
ATOM 806 N N . ARG A 1 105 ? -7.555 3.533 6.348 1 88.62 105 ARG A N 1
ATOM 807 C CA . ARG A 1 105 ? -6.871 3.363 7.629 1 88.62 105 ARG A CA 1
ATOM 808 C C . ARG A 1 105 ? -7.629 2.393 8.531 1 88.62 105 ARG A C 1
ATOM 810 O O . ARG A 1 105 ? -7.02 1.598 9.242 1 88.62 105 ARG A O 1
ATOM 817 N N . LEU A 1 106 ? -8.977 2.477 8.492 1 91.12 106 LEU A N 1
ATOM 818 C CA . LEU A 1 106 ? -9.812 1.607 9.312 1 91.12 106 LEU A CA 1
ATOM 819 C C . LEU A 1 106 ? -9.664 0.151 8.883 1 91.12 106 LEU A C 1
ATOM 821 O O . LEU A 1 106 ? -9.789 -0.758 9.711 1 91.12 106 LEU A O 1
ATOM 825 N N . ILE A 1 107 ? -9.391 -0.034 7.695 1 91.44 107 ILE A N 1
ATOM 826 C CA . ILE A 1 107 ? -9.188 -1.385 7.18 1 91.44 107 ILE A CA 1
ATOM 827 C C . ILE A 1 107 ? -7.816 -1.899 7.613 1 91.44 107 ILE A C 1
ATOM 829 O O . ILE A 1 107 ? -7.676 -3.064 7.992 1 91.44 107 ILE A O 1
ATOM 833 N N . PHE A 1 108 ? -6.906 -1.144 7.73 1 90.31 108 PHE A N 1
ATOM 834 C CA . PHE A 1 108 ? -5.496 -1.511 7.836 1 90.31 108 PHE A CA 1
ATOM 835 C C . PHE A 1 108 ? -5.031 -1.453 9.289 1 90.31 108 PHE A C 1
ATOM 837 O O . PHE A 1 108 ? -4.562 -2.453 9.836 1 90.31 108 PHE A O 1
ATOM 844 N N . GLU A 1 109 ? -5.211 -0.365 9.961 1 91.81 109 GLU A N 1
ATOM 845 C CA . GLU A 1 109 ? -4.492 -0.056 11.195 1 91.81 109 GLU A CA 1
ATOM 846 C C . GLU A 1 109 ? -5.016 -0.889 12.359 1 91.81 109 GLU A C 1
ATOM 848 O O . GLU A 1 109 ? -4.242 -1.314 13.219 1 91.81 109 GLU A O 1
ATOM 853 N N . PRO A 1 110 ? -6.324 -1.145 12.461 1 94.5 110 PRO A N 1
ATOM 854 C CA . PRO A 1 110 ? -6.77 -2.016 13.547 1 94.5 110 PRO A CA 1
ATOM 855 C C . PRO A 1 110 ? -6.172 -3.418 13.461 1 94.5 110 PRO A C 1
ATOM 857 O O . PRO A 1 110 ? -5.832 -4.012 14.492 1 94.5 110 PRO A O 1
ATOM 860 N N . ASN A 1 111 ? -6.07 -3.906 12.281 1 93.69 111 ASN A N 1
ATOM 861 C CA . ASN A 1 111 ? -5.438 -5.207 12.109 1 93.69 111 ASN A CA 1
ATOM 862 C C . ASN A 1 111 ? -3.938 -5.141 12.375 1 93.69 111 ASN A C 1
ATOM 864 O O . ASN A 1 111 ? -3.35 -6.102 12.883 1 93.69 111 ASN A O 1
ATOM 868 N N . VAL A 1 112 ? -3.34 -4.055 12.016 1 94.25 112 VAL A N 1
ATOM 869 C CA . VAL A 1 112 ? -1.941 -3.83 12.359 1 94.25 112 VAL A CA 1
ATOM 870 C C . VAL A 1 112 ? -1.773 -3.865 13.883 1 94.25 112 VAL A C 1
ATOM 872 O O . VAL A 1 112 ? -0.847 -4.496 14.391 1 94.25 112 VAL A O 1
ATOM 875 N N . ALA A 1 113 ? -2.697 -3.193 14.586 1 96.19 113 ALA A N 1
ATOM 876 C CA . ALA A 1 113 ? -2.66 -3.205 16.047 1 96.19 113 ALA A CA 1
ATOM 877 C C . ALA A 1 113 ? -2.809 -4.625 16.594 1 96.19 113 ALA A C 1
ATOM 879 O O . ALA A 1 113 ? -2.141 -5 17.547 1 96.19 113 ALA A O 1
ATOM 880 N N . THR A 1 114 ? -3.654 -5.375 15.953 1 95.25 114 THR A N 1
ATOM 881 C CA . THR A 1 114 ? -3.852 -6.773 16.312 1 95.25 114 THR A CA 1
ATOM 882 C C . THR A 1 114 ? -2.545 -7.555 16.188 1 95.25 114 THR A C 1
ATOM 884 O O . THR A 1 114 ? -2.137 -8.242 17.125 1 95.25 114 THR A O 1
ATOM 887 N N . LEU A 1 115 ? -1.891 -7.422 15.109 1 95.31 115 LEU A N 1
ATOM 888 C CA . LEU A 1 115 ? -0.655 -8.156 14.867 1 95.31 115 LEU A CA 1
ATOM 889 C C . LEU A 1 115 ? 0.466 -7.652 15.773 1 95.31 115 LEU A C 1
ATOM 891 O O . LEU A 1 115 ? 1.309 -8.438 16.219 1 95.31 115 LEU A O 1
ATOM 895 N N . ALA A 1 116 ? 0.468 -6.355 15.969 1 96.62 116 ALA A N 1
ATOM 896 C CA . ALA A 1 116 ? 1.452 -5.809 16.891 1 96.62 116 ALA A CA 1
ATOM 897 C C . ALA A 1 116 ? 1.289 -6.41 18.297 1 96.62 116 ALA A C 1
ATOM 899 O O . ALA A 1 116 ? 2.277 -6.734 18.953 1 96.62 116 ALA A O 1
ATOM 900 N N . ALA A 1 117 ? 0.074 -6.562 18.734 1 97.06 117 ALA A N 1
ATOM 901 C CA . ALA A 1 117 ? -0.186 -7.152 20.047 1 97.06 117 ALA A CA 1
ATOM 902 C C . ALA A 1 117 ? 0.316 -8.594 20.109 1 97.06 117 ALA A C 1
ATOM 904 O O . ALA A 1 117 ? 0.788 -9.047 21.156 1 97.06 117 ALA A O 1
ATOM 905 N N . LEU A 1 118 ? 0.268 -9.266 19.016 1 94.62 118 LEU A N 1
ATOM 906 C CA . LEU A 1 118 ? 0.671 -10.664 18.953 1 94.62 118 LEU A CA 1
ATOM 907 C C . LEU A 1 118 ? 2.189 -10.789 18.859 1 94.62 118 LEU A C 1
ATOM 909 O O . LEU A 1 118 ? 2.773 -11.719 19.438 1 94.62 118 LEU A O 1
ATOM 913 N N . ASN A 1 119 ? 2.889 -9.805 18.266 1 94.94 119 ASN A N 1
ATOM 914 C CA . ASN A 1 119 ? 4.246 -10.078 17.812 1 94.94 119 ASN A CA 1
ATOM 915 C C . ASN A 1 119 ? 5.258 -9.133 18.453 1 94.94 119 ASN A C 1
ATOM 917 O O . ASN A 1 119 ? 6.465 -9.367 18.391 1 94.94 119 ASN A O 1
ATOM 921 N N . ALA A 1 120 ? 4.801 -8.062 19.031 1 96.88 120 ALA A N 1
ATOM 922 C CA . ALA A 1 120 ? 5.711 -7.016 19.469 1 96.88 120 ALA A CA 1
ATOM 923 C C . ALA A 1 120 ? 6.773 -7.578 20.406 1 96.88 120 ALA A C 1
ATOM 925 O O . ALA A 1 120 ? 6.473 -8.383 21.297 1 96.88 120 ALA A O 1
ATOM 926 N N . THR A 1 121 ? 7.945 -7.137 20.172 1 96.94 121 THR A N 1
ATOM 927 C CA . THR A 1 121 ? 9.07 -7.441 21.047 1 96.94 121 THR A CA 1
ATOM 928 C C . THR A 1 121 ? 9.312 -6.305 22.031 1 96.94 121 THR A C 1
ATOM 930 O O . THR A 1 121 ? 8.672 -5.25 21.938 1 96.94 121 THR A O 1
ATOM 933 N N . GLY A 1 122 ? 10.211 -6.613 22.922 1 97.44 122 GLY A N 1
ATOM 934 C CA . GLY A 1 122 ? 10.602 -5.551 23.828 1 97.44 122 GLY A CA 1
ATOM 935 C C . GLY A 1 122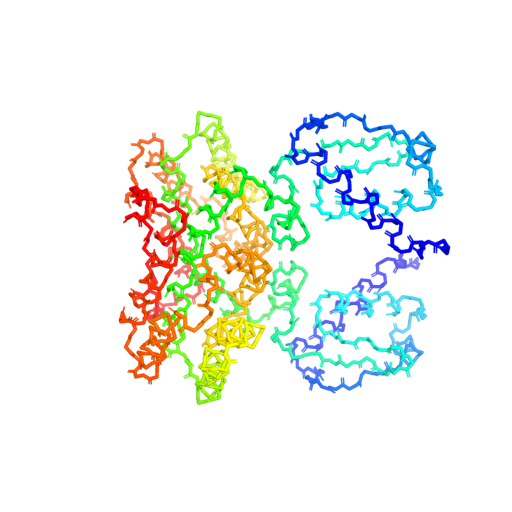 ? 11.125 -4.316 23.109 1 97.44 122 GLY A C 1
ATOM 936 O O . GLY A 1 122 ? 10.828 -3.189 23.516 1 97.44 122 GLY A O 1
ATOM 937 N N . HIS A 1 123 ? 11.828 -4.539 22.109 1 96.5 123 HIS A N 1
ATOM 938 C CA . HIS A 1 123 ? 12.344 -3.434 21.312 1 96.5 123 HIS A CA 1
ATOM 939 C C . HIS A 1 123 ? 11.211 -2.648 20.656 1 96.5 123 HIS A C 1
ATOM 941 O O . HIS A 1 123 ? 11.234 -1.416 20.641 1 96.5 123 HIS A O 1
ATOM 947 N N . ASP A 1 124 ? 10.25 -3.328 20.172 1 97.19 124 ASP A N 1
ATOM 948 C CA . ASP A 1 124 ? 9.102 -2.678 19.562 1 97.19 124 ASP A CA 1
ATOM 949 C C . ASP A 1 124 ? 8.344 -1.822 20.562 1 97.19 124 ASP A C 1
ATOM 951 O O . ASP A 1 124 ? 7.973 -0.684 20.266 1 97.19 124 ASP A O 1
ATOM 955 N N . LEU A 1 125 ? 8.156 -2.408 21.75 1 98.31 125 LEU A N 1
ATOM 956 C CA . LEU A 1 125 ? 7.422 -1.713 22.797 1 98.31 125 LEU A CA 1
ATOM 957 C C . LEU A 1 125 ? 8.172 -0.463 23.25 1 98.31 125 LEU A C 1
ATOM 959 O O . LEU A 1 125 ? 7.555 0.578 23.5 1 98.31 125 LEU A O 1
ATOM 963 N N . ALA A 1 126 ? 9.43 -0.573 23.328 1 98.44 126 ALA A N 1
ATOM 964 C CA . ALA A 1 126 ? 10.234 0.589 23.703 1 98.44 126 ALA A CA 1
ATOM 965 C C . ALA A 1 126 ? 10.094 1.706 22.672 1 98.44 126 ALA A C 1
ATOM 967 O O . ALA A 1 126 ? 9.953 2.877 23.031 1 98.44 126 ALA A O 1
ATOM 968 N N . ALA A 1 127 ? 10.109 1.36 21.438 1 97.44 127 ALA A N 1
ATOM 969 C CA . ALA A 1 127 ? 9.953 2.344 20.375 1 97.44 127 ALA A CA 1
ATOM 970 C C . ALA A 1 127 ? 8.586 3.02 20.438 1 97.44 127 ALA A C 1
ATOM 972 O O . ALA A 1 127 ? 8.477 4.234 20.25 1 97.44 127 ALA A O 1
ATOM 973 N N . MET A 1 128 ? 7.566 2.273 20.688 1 98.25 128 MET A N 1
ATOM 974 C CA . MET A 1 128 ? 6.223 2.828 20.812 1 98.25 128 MET A CA 1
ATOM 975 C C . MET A 1 128 ? 6.141 3.785 22 1 98.25 128 MET A C 1
ATOM 977 O O . MET A 1 128 ? 5.57 4.871 21.891 1 98.25 128 MET A O 1
ATOM 981 N N . GLU A 1 129 ? 6.723 3.318 23.047 1 98.31 129 GLU A N 1
ATOM 982 C CA . GLU A 1 129 ? 6.684 4.148 24.25 1 98.31 129 GLU A CA 1
ATOM 983 C C . GLU A 1 129 ? 7.418 5.469 24.031 1 98.31 129 GLU A C 1
ATOM 985 O O . GLU A 1 129 ? 6.945 6.523 24.453 1 98.31 129 GLU A O 1
ATOM 990 N N . ASP A 1 130 ? 8.547 5.375 23.438 1 98.44 130 ASP A N 1
ATOM 991 C CA . ASP A 1 130 ? 9.297 6.586 23.125 1 98.44 130 ASP A CA 1
ATOM 992 C C . ASP A 1 130 ? 8.461 7.547 22.281 1 98.44 130 ASP A C 1
ATOM 994 O O . ASP A 1 130 ? 8.453 8.758 22.531 1 98.44 130 ASP A O 1
ATOM 998 N N . ALA A 1 131 ? 7.797 7.074 21.328 1 97.81 131 ALA A N 1
ATOM 999 C CA . ALA A 1 131 ? 6.945 7.883 20.453 1 97.81 131 ALA A CA 1
ATOM 1000 C C . ALA A 1 131 ? 5.816 8.539 21.25 1 97.81 131 ALA A C 1
ATOM 1002 O O . ALA A 1 131 ? 5.516 9.719 21.047 1 97.81 131 ALA A O 1
ATOM 1003 N N . LEU A 1 132 ? 5.234 7.789 22.141 1 98.06 132 LEU A N 1
ATOM 1004 C CA . LEU A 1 132 ? 4.141 8.312 22.953 1 98.06 132 LEU A CA 1
ATOM 1005 C C . LEU A 1 132 ? 4.625 9.422 23.875 1 98.06 132 LEU A C 1
ATOM 1007 O O . LEU A 1 132 ? 3.912 10.398 24.109 1 98.06 132 LEU A O 1
ATOM 1011 N N . GLN A 1 133 ? 5.82 9.25 24.375 1 98.19 133 GLN A N 1
ATOM 1012 C CA . GLN A 1 133 ? 6.402 10.297 25.203 1 98.19 133 GLN A CA 1
ATOM 1013 C C . GLN A 1 133 ? 6.609 11.586 24.406 1 98.19 133 GLN A C 1
ATOM 1015 O O . GLN A 1 133 ? 6.398 12.68 24.938 1 98.19 133 GLN A O 1
ATOM 1020 N N . LEU A 1 134 ? 6.984 11.438 23.203 1 97.31 134 LEU A N 1
ATOM 1021 C CA . LEU A 1 134 ? 7.129 12.594 22.328 1 97.31 134 LEU A CA 1
ATOM 1022 C C . LEU A 1 134 ? 5.781 13.273 22.094 1 97.31 134 LEU A C 1
ATOM 1024 O O . LEU A 1 134 ? 5.684 14.5 22.125 1 97.31 134 LEU A O 1
ATOM 1028 N N . MET A 1 135 ? 4.77 12.5 21.875 1 96.12 135 MET A N 1
ATOM 1029 C CA . MET A 1 135 ? 3.426 13.039 21.688 1 96.12 135 MET A CA 1
ATOM 1030 C C . MET A 1 135 ? 2.969 13.805 22.922 1 96.12 135 MET A C 1
ATOM 1032 O O . MET A 1 135 ? 2.467 14.922 22.812 1 96.12 135 MET A O 1
ATOM 1036 N N . ARG A 1 136 ? 3.199 13.188 24.031 1 97.88 136 ARG A N 1
ATOM 1037 C CA . ARG A 1 136 ? 2.809 13.812 25.297 1 97.88 136 ARG A CA 1
ATOM 1038 C C . ARG A 1 136 ? 3.572 15.109 25.531 1 97.88 136 ARG A C 1
ATOM 1040 O O . ARG A 1 136 ? 2.984 16.125 25.922 1 97.88 136 ARG A O 1
ATOM 1047 N N . LYS A 1 137 ? 4.801 15.047 25.312 1 97.81 137 LYS A N 1
ATOM 1048 C CA . LYS A 1 137 ? 5.621 16.25 25.453 1 97.81 137 LYS A CA 1
ATOM 1049 C C . LYS A 1 137 ? 5.141 17.359 24.531 1 97.81 137 LYS A C 1
ATOM 1051 O O . LYS A 1 137 ? 5.039 18.516 24.938 1 97.81 137 LYS A O 1
ATOM 1056 N N . GLY A 1 138 ? 4.871 16.969 23.297 1 96.31 138 GLY A N 1
ATOM 1057 C CA . GLY A 1 138 ? 4.344 17.938 22.359 1 96.31 138 GLY A CA 1
ATOM 1058 C C . GLY A 1 138 ? 3.033 18.562 22.812 1 96.31 138 GLY A C 1
ATOM 1059 O O . GLY A 1 138 ? 2.83 19.766 22.672 1 96.31 138 GLY A O 1
ATOM 1060 N N . GLN A 1 139 ? 2.166 17.75 23.328 1 95.94 139 GLN A N 1
ATOM 1061 C CA . GLN A 1 139 ? 0.884 18.219 23.844 1 95.94 139 GLN A CA 1
ATOM 1062 C C . GLN A 1 139 ? 1.08 19.172 25.031 1 95.94 139 GLN A C 1
ATOM 1064 O O . GLN A 1 139 ? 0.5 20.25 25.062 1 95.94 139 GLN A O 1
ATOM 1069 N N . LEU A 1 140 ? 1.96 18.828 25.969 1 96.75 140 LEU A N 1
ATOM 1070 C CA . LEU A 1 140 ? 2.168 19.594 27.203 1 96.75 140 LEU A CA 1
ATOM 1071 C C . LEU A 1 140 ? 2.895 20.906 26.906 1 96.75 140 LEU A C 1
ATOM 1073 O O . LEU A 1 140 ? 2.584 21.938 27.516 1 96.75 140 LEU A O 1
ATOM 1077 N N . ASP A 1 141 ? 3.752 20.891 25.906 1 96.62 141 ASP A N 1
ATOM 1078 C CA . ASP A 1 141 ? 4.586 22.047 25.594 1 96.62 141 ASP A CA 1
ATOM 1079 C C . ASP A 1 141 ? 3.977 22.891 24.469 1 96.62 141 ASP A C 1
ATOM 1081 O O . ASP A 1 141 ? 4.594 23.844 24 1 96.62 141 ASP A O 1
ATOM 1085 N N . ALA A 1 142 ? 2.912 22.469 24.031 1 94.56 142 ALA A N 1
ATOM 1086 C CA . ALA A 1 142 ? 2.217 23.156 22.953 1 94.56 142 ALA A CA 1
ATOM 1087 C C . ALA A 1 142 ? 3.086 23.219 21.688 1 94.56 142 ALA A C 1
ATOM 1089 O O . ALA A 1 142 ? 3.186 24.266 21.047 1 94.56 142 ALA A O 1
ATOM 1090 N N . GLN A 1 143 ? 3.76 22.188 21.516 1 94.88 143 GLN A N 1
ATOM 1091 C CA . GLN A 1 143 ? 4.59 22.062 20.312 1 94.88 143 GLN A CA 1
ATOM 1092 C C . GLN A 1 143 ? 3.963 21.109 19.312 1 94.88 143 GLN A C 1
ATOM 1094 O O . GLN A 1 143 ? 4.207 19.906 19.359 1 94.88 143 GLN A O 1
ATOM 1099 N N . ARG A 1 144 ? 3.348 21.688 18.375 1 91.5 144 ARG A N 1
ATOM 1100 C CA . ARG A 1 144 ? 2.58 20.922 17.406 1 91.5 144 ARG A CA 1
ATOM 1101 C C . ARG A 1 144 ? 3.48 19.969 16.609 1 91.5 144 ARG A C 1
ATOM 1103 O O . ARG A 1 144 ? 3.123 18.812 16.391 1 91.5 144 ARG A O 1
ATOM 1110 N N . SER A 1 145 ? 4.602 20.469 16.172 1 90.38 145 SER A N 1
ATOM 1111 C CA . SER A 1 145 ? 5.52 19.656 15.375 1 90.38 145 SER A CA 1
ATOM 1112 C C . SER A 1 145 ? 5.984 18.422 16.141 1 90.38 145 SER A C 1
ATOM 1114 O O . SER A 1 145 ? 6.105 17.344 15.578 1 90.38 145 SER A O 1
ATOM 1116 N N . LEU A 1 146 ? 6.199 18.609 17.422 1 93.88 146 LEU A N 1
ATOM 1117 C CA . LEU A 1 146 ? 6.633 17.5 18.25 1 93.88 146 LEU A CA 1
ATOM 1118 C C . LEU A 1 146 ? 5.52 16.484 18.422 1 93.88 146 LEU A C 1
ATOM 1120 O O . LEU A 1 146 ? 5.77 15.273 18.391 1 93.88 146 LEU A O 1
ATOM 1124 N N . PHE A 1 147 ? 4.297 16.922 18.656 1 93.94 147 PHE A N 1
ATOM 1125 C CA . PHE A 1 147 ? 3.137 16.047 18.734 1 93.94 147 PHE A CA 1
ATOM 1126 C C . PHE A 1 147 ? 2.992 15.227 17.469 1 93.94 147 PHE A C 1
ATOM 1128 O O . PHE A 1 147 ? 2.818 14 17.531 1 93.94 147 PHE A O 1
ATOM 1135 N N . GLU A 1 148 ? 3.141 15.898 16.391 1 89.12 148 GLU A N 1
ATOM 1136 C CA . GLU A 1 148 ? 2.99 15.242 15.094 1 89.12 148 GLU A CA 1
ATOM 1137 C C . GLU A 1 148 ? 4.094 14.211 14.867 1 89.12 148 GLU A C 1
ATOM 1139 O O . GLU A 1 148 ? 3.834 13.125 14.344 1 89.12 148 GLU A O 1
ATOM 1144 N N . GLU A 1 149 ? 5.262 14.57 15.227 1 90.75 149 GLU A N 1
ATOM 1145 C CA . GLU A 1 149 ? 6.379 13.641 15.109 1 90.75 149 GLU A CA 1
ATOM 1146 C C . GLU A 1 149 ? 6.145 12.391 15.945 1 90.75 149 GLU A C 1
ATOM 1148 O O . GLU A 1 149 ? 6.391 11.273 15.484 1 90.75 149 GLU A O 1
ATOM 1153 N N . GLY A 1 150 ? 5.707 12.555 17.141 1 94.69 150 GLY A N 1
ATOM 1154 C CA . GLY A 1 150 ? 5.406 11.43 18.016 1 94.69 150 GLY A CA 1
ATOM 1155 C C . GLY A 1 150 ? 4.305 10.531 17.469 1 94.69 150 GLY A C 1
ATOM 1156 O O . GLY A 1 150 ? 4.426 9.305 17.5 1 94.69 150 GLY A O 1
ATOM 1157 N N . ASP A 1 151 ? 3.252 11.164 16.984 1 92.44 151 ASP A N 1
ATOM 1158 C CA . ASP A 1 151 ? 2.137 10.414 16.422 1 92.44 151 ASP A CA 1
ATOM 1159 C C . ASP A 1 151 ? 2.594 9.562 15.234 1 92.44 151 ASP A C 1
ATOM 1161 O O . ASP A 1 151 ? 2.293 8.375 15.164 1 92.44 151 ASP A O 1
ATOM 1165 N N . MET A 1 152 ? 3.342 10.148 14.367 1 88.38 152 MET A N 1
ATOM 1166 C CA . MET A 1 152 ? 3.85 9.43 13.203 1 88.38 152 MET A CA 1
ATOM 1167 C C . MET A 1 152 ? 4.797 8.312 13.617 1 88.38 152 MET A C 1
ATOM 1169 O O . MET A 1 152 ? 4.723 7.199 13.094 1 88.38 152 MET A O 1
ATOM 1173 N N . ALA A 1 153 ? 5.656 8.641 14.516 1 92.88 153 ALA A N 1
ATOM 1174 C CA . ALA A 1 153 ? 6.594 7.637 15.016 1 92.88 153 ALA A CA 1
ATOM 1175 C C . ALA A 1 153 ? 5.855 6.461 15.641 1 92.88 153 ALA A C 1
ATOM 1177 O O . ALA A 1 153 ? 6.281 5.312 15.508 1 92.88 153 ALA A O 1
ATOM 1178 N N . PHE A 1 154 ? 4.801 6.754 16.328 1 95.62 154 PHE A N 1
ATOM 1179 C CA . PHE A 1 154 ? 4.023 5.699 16.969 1 95.62 154 PHE A CA 1
ATOM 1180 C C . PHE A 1 154 ? 3.416 4.766 15.93 1 95.62 154 PHE A C 1
ATOM 1182 O O . PHE A 1 154 ? 3.523 3.543 16.047 1 95.62 154 PHE A O 1
ATOM 1189 N N . HIS A 1 155 ? 2.797 5.301 14.945 1 91.88 155 HIS A N 1
ATOM 1190 C CA . HIS A 1 155 ? 2.176 4.492 13.906 1 91.88 155 HIS A CA 1
ATOM 1191 C C . HIS A 1 155 ? 3.219 3.676 13.148 1 91.88 155 HIS A C 1
ATOM 1193 O O . HIS A 1 155 ? 2.971 2.521 12.789 1 91.88 155 HIS A O 1
ATOM 1199 N N . HIS A 1 156 ? 4.34 4.262 12.953 1 90 156 HIS A N 1
ATOM 1200 C CA . HIS A 1 156 ? 5.422 3.533 12.305 1 90 156 HIS A CA 1
ATOM 1201 C C . HIS A 1 156 ? 5.906 2.375 13.18 1 90 156 HIS A C 1
ATOM 1203 O O . HIS A 1 156 ? 6.176 1.284 12.672 1 90 156 HIS A O 1
ATOM 1209 N N . ALA A 1 157 ? 6.066 2.664 14.445 1 94.94 157 ALA A N 1
ATOM 1210 C CA . ALA A 1 157 ? 6.48 1.617 15.367 1 94.94 157 ALA A CA 1
ATOM 1211 C C . ALA A 1 157 ? 5.457 0.487 15.414 1 94.94 157 ALA A C 1
ATOM 1213 O O . ALA A 1 157 ? 5.824 -0.686 15.531 1 94.94 157 ALA A O 1
ATOM 1214 N N . LEU A 1 158 ? 4.199 0.858 15.359 1 95.5 158 LEU A N 1
ATOM 1215 C CA . LEU A 1 158 ? 3.131 -0.132 15.305 1 95.5 158 LEU A CA 1
ATOM 1216 C C . LEU A 1 158 ? 3.295 -1.049 14.102 1 95.5 158 LEU A C 1
ATOM 1218 O O . LEU A 1 158 ? 3.184 -2.271 14.227 1 95.5 158 LEU A O 1
ATOM 1222 N N . LEU A 1 159 ? 3.543 -0.451 12.984 1 92 159 LEU A N 1
ATOM 1223 C CA . LEU A 1 159 ? 3.727 -1.192 11.742 1 92 159 LEU A CA 1
ATOM 1224 C C . LEU A 1 159 ? 4.918 -2.141 11.844 1 92 159 LEU A C 1
ATOM 1226 O O . LEU A 1 159 ? 4.816 -3.312 11.477 1 92 159 LEU A O 1
ATOM 1230 N N . ARG A 1 160 ? 5.957 -1.662 12.367 1 91.12 160 ARG A N 1
ATOM 1231 C CA . ARG A 1 160 ? 7.16 -2.475 12.516 1 91.12 160 ARG A CA 1
ATOM 1232 C C . ARG A 1 160 ? 6.906 -3.66 13.445 1 91.12 160 ARG A C 1
ATOM 1234 O O . ARG A 1 160 ? 7.441 -4.75 13.227 1 91.12 160 ARG A O 1
ATOM 1241 N N . ALA A 1 161 ? 6.117 -3.426 14.375 1 95.88 161 ALA A N 1
ATOM 1242 C CA . ALA A 1 161 ? 5.867 -4.434 15.406 1 95.88 161 ALA A CA 1
ATOM 1243 C C . ALA A 1 161 ? 5.062 -5.602 14.844 1 95.88 161 ALA A C 1
ATOM 1245 O O . ALA A 1 161 ? 4.965 -6.656 15.477 1 95.88 161 ALA A O 1
ATOM 1246 N N . THR A 1 162 ? 4.496 -5.406 13.688 1 93.56 162 THR A N 1
ATOM 1247 C CA . THR A 1 162 ? 3.789 -6.516 13.062 1 93.56 162 THR A CA 1
ATOM 1248 C C . THR A 1 162 ? 4.773 -7.57 12.555 1 93.56 162 THR A C 1
ATOM 1250 O O . THR A 1 162 ? 4.395 -8.719 12.328 1 93.56 162 THR A O 1
ATOM 1253 N N . HIS A 1 163 ? 5.941 -7.125 12.258 1 89.12 163 HIS A N 1
ATOM 1254 C CA . HIS A 1 163 ? 6.992 -7.945 11.664 1 89.12 163 HIS A CA 1
ATOM 1255 C C . HIS A 1 163 ? 6.527 -8.578 10.359 1 89.12 163 HIS A C 1
ATOM 1257 O O . HIS A 1 163 ? 6.801 -9.75 10.094 1 89.12 163 HIS A O 1
ATOM 1263 N N . ASN A 1 164 ? 5.781 -7.898 9.656 1 87.56 164 ASN A N 1
ATOM 1264 C CA . ASN A 1 164 ? 5.309 -8.234 8.32 1 87.56 164 ASN A CA 1
ATOM 1265 C C . ASN A 1 164 ? 5.789 -7.219 7.285 1 87.56 164 ASN A C 1
ATOM 1267 O O . ASN A 1 164 ? 5.305 -6.086 7.25 1 87.56 164 ASN A O 1
ATOM 1271 N N . PRO A 1 165 ? 6.637 -7.66 6.508 1 81.06 165 PRO A N 1
ATOM 1272 C CA . PRO A 1 165 ? 7.277 -6.688 5.617 1 81.06 165 PRO A CA 1
ATOM 1273 C C . PRO A 1 165 ? 6.305 -6.086 4.605 1 81.06 165 PRO A C 1
ATOM 1275 O O . PRO A 1 165 ? 6.484 -4.941 4.18 1 81.06 165 PRO A O 1
ATOM 1278 N N . PHE A 1 166 ? 5.301 -6.781 4.242 1 83 166 PHE A N 1
ATOM 1279 C CA . PHE A 1 166 ? 4.324 -6.262 3.295 1 83 166 PHE A CA 1
ATOM 1280 C C . PHE A 1 166 ? 3.467 -5.176 3.939 1 83 166 PHE A C 1
ATOM 1282 O O . PHE A 1 166 ? 3.201 -4.141 3.324 1 83 166 PHE A O 1
ATOM 1289 N N . LEU A 1 167 ? 3.086 -5.383 5.172 1 88.5 167 LEU A N 1
ATOM 1290 C CA . LEU A 1 167 ? 2.33 -4.371 5.902 1 88.5 167 LEU A CA 1
ATOM 1291 C C . LEU A 1 167 ? 3.174 -3.123 6.129 1 88.5 167 LEU A C 1
ATOM 1293 O O . LEU A 1 167 ? 2.674 -2.002 6.02 1 88.5 167 LEU A O 1
ATOM 1297 N N . LEU A 1 168 ? 4.371 -3.381 6.441 1 85.31 168 LEU A N 1
ATOM 1298 C CA . LEU A 1 168 ? 5.281 -2.256 6.633 1 85.31 168 LEU A CA 1
ATOM 1299 C C . LEU A 1 168 ? 5.398 -1.428 5.359 1 85.31 168 LEU A C 1
ATOM 1301 O O . LEU A 1 168 ? 5.324 -0.198 5.402 1 85.31 168 LEU A O 1
ATOM 1305 N N . ALA A 1 169 ? 5.504 -2.1 4.305 1 78.69 169 ALA A N 1
ATOM 1306 C CA . ALA A 1 169 ? 5.645 -1.413 3.021 1 78.69 169 ALA A CA 1
ATOM 1307 C C . ALA A 1 169 ? 4.379 -0.635 2.676 1 78.69 169 ALA A C 1
ATOM 1309 O O . ALA A 1 169 ? 4.449 0.521 2.254 1 78.69 169 ALA A O 1
ATOM 1310 N N . LEU A 1 170 ? 3.275 -1.208 2.869 1 82.12 170 LEU A N 1
ATOM 1311 C CA . LEU A 1 170 ? 2.004 -0.551 2.59 1 82.12 170 LEU A CA 1
ATOM 1312 C C . LEU A 1 170 ? 1.781 0.626 3.533 1 82.12 170 LEU A C 1
ATOM 1314 O O . LEU A 1 170 ? 1.323 1.689 3.109 1 82.12 170 LEU A O 1
ATOM 1318 N N . GLY A 1 171 ? 2.117 0.391 4.773 1 83.12 171 GLY A N 1
ATOM 1319 C CA . GLY A 1 171 ? 1.99 1.46 5.754 1 83.12 171 GLY A CA 1
ATOM 1320 C C . GLY A 1 171 ? 2.873 2.656 5.445 1 83.12 171 GLY A C 1
ATOM 1321 O O . GLY A 1 171 ? 2.461 3.803 5.637 1 83.12 171 GLY A O 1
ATOM 1322 N N . ASN A 1 172 ? 4.031 2.373 5.02 1 75.44 172 ASN A N 1
ATOM 1323 C CA . ASN A 1 172 ? 4.934 3.453 4.633 1 75.44 172 ASN A CA 1
ATOM 1324 C C . ASN A 1 172 ? 4.383 4.246 3.451 1 75.44 172 ASN A C 1
ATOM 1326 O O . ASN A 1 172 ? 4.508 5.473 3.408 1 75.44 172 ASN A O 1
ATOM 1330 N N . ALA A 1 173 ? 3.773 3.553 2.629 1 72.25 173 ALA A N 1
ATOM 1331 C CA . ALA A 1 173 ? 3.152 4.223 1.487 1 72.25 173 ALA A CA 1
ATOM 1332 C C . ALA A 1 173 ? 1.999 5.113 1.935 1 72.25 173 ALA A C 1
ATOM 1334 O O . ALA A 1 173 ? 1.808 6.207 1.397 1 72.25 173 ALA A O 1
ATOM 1335 N N . LEU A 1 174 ? 1.324 4.703 2.912 1 78.81 174 LEU A N 1
ATOM 1336 C CA . LEU A 1 174 ? 0.168 5.441 3.412 1 78.81 174 LEU A CA 1
ATOM 1337 C C . LEU A 1 174 ? 0.604 6.598 4.305 1 78.81 174 LEU A C 1
ATOM 1339 O O . LEU A 1 174 ? -0.157 7.543 4.516 1 78.81 174 LEU A O 1
ATOM 1343 N N . SER A 1 175 ? 1.802 6.52 4.859 1 73.88 175 SER A N 1
ATOM 1344 C CA . SER A 1 175 ? 2.283 7.477 5.848 1 73.88 175 SER A CA 1
ATOM 1345 C C . SER A 1 175 ? 2.221 8.906 5.312 1 73.88 175 SER A C 1
ATOM 1347 O O . SER A 1 175 ? 1.86 9.828 6.043 1 73.88 175 SER A O 1
ATOM 1349 N N . ALA A 1 176 ? 2.48 9.055 4.09 1 65.69 176 ALA A N 1
ATOM 1350 C CA . ALA A 1 176 ? 2.424 10.398 3.51 1 65.69 176 ALA A CA 1
ATOM 1351 C C . ALA A 1 176 ? 0.995 10.93 3.514 1 65.69 176 ALA A C 1
ATOM 1353 O O . ALA A 1 176 ? 0.772 12.117 3.779 1 65.69 176 ALA A O 1
ATOM 1354 N N . ALA A 1 177 ? 0.106 10.023 3.281 1 72 177 ALA A N 1
ATOM 1355 C CA . ALA A 1 177 ? -1.299 10.43 3.268 1 72 177 ALA A CA 1
ATOM 1356 C C . ALA A 1 177 ? -1.81 10.688 4.68 1 72 177 ALA A C 1
ATOM 1358 O O . ALA A 1 177 ? -2.701 11.516 4.883 1 72 177 ALA A O 1
ATOM 1359 N N . MET A 1 178 ? -1.188 10.039 5.605 1 75.12 178 MET A N 1
ATOM 1360 C CA . MET A 1 178 ? -1.618 10.172 6.992 1 75.12 178 MET A CA 1
ATOM 1361 C C . MET A 1 178 ? -1.3 11.562 7.531 1 75.12 178 MET A C 1
ATOM 1363 O O . MET A 1 178 ? -2.023 12.086 8.383 1 75.12 178 MET A O 1
ATOM 1367 N N . ALA A 1 179 ? -0.255 12.094 7.047 1 67.88 179 ALA A N 1
ATOM 1368 C CA . ALA A 1 179 ? 0.064 13.469 7.434 1 67.88 179 ALA A CA 1
ATOM 1369 C C . ALA A 1 179 ? -1.068 14.422 7.059 1 67.88 179 ALA A C 1
ATOM 1371 O O . ALA A 1 179 ? -1.36 15.367 7.797 1 67.88 179 ALA A O 1
ATOM 1372 N N . LEU A 1 180 ? -1.689 14.117 5.988 1 66.88 180 LEU A N 1
ATOM 1373 C CA . LEU A 1 180 ? -2.846 14.906 5.578 1 66.88 180 LEU A CA 1
ATOM 1374 C C . LEU A 1 180 ? -4.004 14.727 6.555 1 66.88 180 LEU A C 1
ATOM 1376 O O . LEU A 1 180 ? -4.672 15.695 6.914 1 66.88 180 LEU A O 1
ATOM 1380 N N . SER A 1 181 ? -4.234 13.492 6.875 1 69.25 181 SER A N 1
ATOM 1381 C CA . SER A 1 181 ? -5.289 13.203 7.836 1 69.25 181 SER A CA 1
ATOM 1382 C C . SER A 1 181 ? -5.055 13.93 9.156 1 69.25 181 SER A C 1
ATOM 1384 O O . SER A 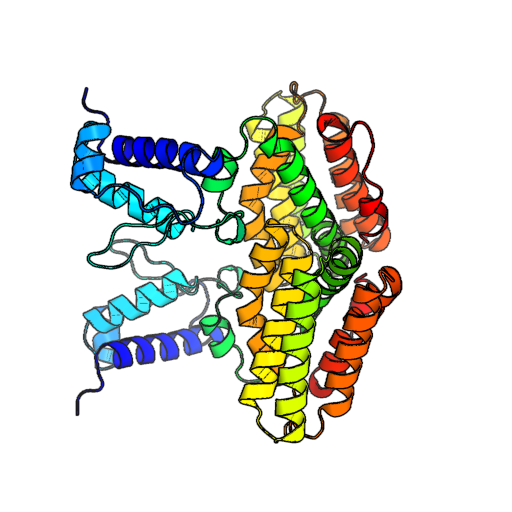1 181 ? -5.984 14.492 9.734 1 69.25 181 SER A O 1
ATOM 1386 N N . PHE A 1 182 ? -3.816 13.992 9.523 1 68.75 182 PHE A N 1
ATOM 1387 C CA . PHE A 1 182 ? -3.449 14.672 10.766 1 68.75 182 PHE A CA 1
ATOM 1388 C C . PHE A 1 182 ? -3.744 16.156 10.68 1 68.75 182 PHE A C 1
ATOM 1390 O O . PHE A 1 182 ? -4.344 16.734 11.594 1 68.75 182 PHE A O 1
ATOM 1397 N N . LYS A 1 183 ? -3.4 16.719 9.633 1 68.56 183 LYS A N 1
ATOM 1398 C CA . LYS A 1 183 ? -3.605 18.141 9.445 1 68.56 183 LYS A CA 1
ATOM 1399 C C . LYS A 1 183 ? -5.086 18.5 9.5 1 68.56 183 LYS A C 1
ATOM 1401 O O . LYS A 1 183 ? -5.457 19.578 9.984 1 68.56 183 LYS A O 1
ATOM 1406 N N . GLN A 1 184 ? -5.852 17.562 9.156 1 69.88 184 GLN A N 1
ATOM 1407 C CA . GLN A 1 184 ? -7.273 17.875 9.023 1 69.88 184 GLN A CA 1
ATOM 1408 C C . GLN A 1 184 ? -8.047 17.469 10.273 1 69.88 184 GLN A C 1
ATOM 1410 O O . GLN A 1 184 ? -9.164 17.938 10.508 1 69.88 184 GLN A O 1
ATOM 1415 N N . THR A 1 185 ? -7.457 16.641 11.062 1 70 185 THR A N 1
ATOM 1416 C CA . THR A 1 185 ? -8.25 16.094 12.164 1 70 185 THR A CA 1
ATOM 1417 C C . THR A 1 185 ? -7.703 16.562 13.508 1 70 185 THR A C 1
ATOM 1419 O O . THR A 1 185 ? -8.391 16.484 14.523 1 70 185 THR A O 1
ATOM 1422 N N . LEU A 1 186 ? -6.527 17.156 13.453 1 75.5 186 LEU A N 1
ATOM 1423 C CA . LEU A 1 186 ? -5.906 17.578 14.703 1 75.5 186 LEU A CA 1
ATOM 1424 C C . LEU A 1 186 ? -6.508 18.891 15.188 1 75.5 186 LEU A C 1
ATOM 1426 O O . LEU A 1 186 ? -6.773 19.797 14.383 1 75.5 186 LEU A O 1
ATOM 1430 N N . GLU A 1 187 ? -6.629 18.953 16.484 1 75.94 187 GLU A N 1
ATOM 1431 C CA . GLU A 1 187 ? -7.109 20.188 17.094 1 75.94 187 GLU A CA 1
ATOM 1432 C C . GLU A 1 187 ? -6.195 21.359 16.75 1 75.94 187 GLU A C 1
ATOM 1434 O O . GLU A 1 187 ? -4.98 21.188 16.625 1 75.94 187 GLU A O 1
ATOM 1439 N N . LYS A 1 188 ? -6.82 22.484 16.703 1 80.44 188 LYS A N 1
ATOM 1440 C CA . LYS A 1 188 ? -6.043 23.688 16.422 1 80.44 188 LYS A CA 1
ATOM 1441 C C . LYS A 1 188 ? -5.027 23.953 17.531 1 80.44 188 LYS A C 1
ATOM 1443 O O . LYS A 1 188 ? -3.869 24.266 17.266 1 80.44 188 LYS A O 1
ATOM 1448 N N . ASP A 1 189 ? -5.555 23.781 18.75 1 88 189 ASP A N 1
ATOM 1449 C CA . ASP A 1 189 ? -4.688 23.859 19.922 1 88 189 ASP A CA 1
ATOM 1450 C C . ASP A 1 189 ? -4.254 22.469 20.375 1 88 189 ASP A C 1
ATOM 1452 O O . ASP A 1 189 ? -5.062 21.703 20.891 1 88 189 ASP A O 1
ATOM 1456 N N . VAL A 1 190 ? -3 22.156 20.156 1 90.19 190 VAL A N 1
ATOM 1457 C CA . VAL A 1 190 ? -2.471 20.828 20.406 1 90.19 190 VAL A CA 1
ATOM 1458 C C . VAL A 1 190 ? -2.617 20.484 21.891 1 90.19 190 VAL A C 1
ATOM 1460 O O . VAL A 1 190 ? -2.664 19.312 22.25 1 90.19 190 VAL A O 1
ATOM 1463 N N . ARG A 1 191 ? -2.736 21.5 22.719 1 90.94 191 ARG A N 1
ATOM 1464 C CA . ARG A 1 191 ? -2.93 21.266 24.156 1 90.94 191 ARG A CA 1
ATOM 1465 C C . ARG A 1 191 ? -4.254 20.547 24.406 1 90.94 191 ARG A C 1
ATOM 1467 O O . ARG A 1 191 ? -4.434 19.922 25.453 1 90.94 191 ARG A O 1
ATOM 1474 N N . GLN A 1 192 ? -5.152 20.656 23.469 1 90.62 192 GLN A N 1
ATOM 1475 C CA . GLN A 1 192 ? -6.477 20.062 23.625 1 90.62 192 GLN A CA 1
ATOM 1476 C C . GLN A 1 192 ? -6.492 18.609 23.141 1 90.62 192 GLN A C 1
ATOM 1478 O O . GLN A 1 192 ? -7.551 17.984 23.078 1 90.62 192 GLN A O 1
ATOM 1483 N N . THR A 1 193 ? -5.273 18.062 22.859 1 91.75 193 THR A N 1
ATOM 1484 C CA . THR A 1 193 ? -5.207 16.719 22.312 1 91.75 193 THR A CA 1
ATOM 1485 C C . THR A 1 193 ? -4.938 15.703 23.422 1 91.75 193 THR A C 1
ATOM 1487 O O . THR A 1 193 ? -4.469 14.594 23.156 1 91.75 193 THR A O 1
ATOM 1490 N N . LYS A 1 194 ? -5.191 16.047 24.641 1 94.69 194 LYS A N 1
ATOM 1491 C CA . LYS A 1 194 ? -4.945 15.141 25.75 1 94.69 194 LYS A CA 1
ATOM 1492 C C . LYS A 1 194 ? -5.688 13.82 25.562 1 94.69 194 LYS A C 1
ATOM 1494 O O . LYS A 1 194 ? -5.133 12.75 25.797 1 94.69 194 LYS A O 1
ATOM 1499 N N . ALA A 1 195 ? -6.918 13.906 25.203 1 93.31 195 ALA A N 1
ATOM 1500 C CA . ALA A 1 195 ? -7.719 12.695 25.016 1 93.31 195 ALA A CA 1
ATOM 1501 C C . ALA A 1 195 ? -7.105 11.797 23.938 1 93.31 195 ALA A C 1
ATOM 1503 O O . ALA A 1 195 ? -7.066 10.578 24.094 1 93.31 195 ALA A O 1
ATOM 1504 N N . ALA A 1 196 ? -6.676 12.398 22.906 1 92.94 196 ALA A N 1
ATOM 1505 C CA . ALA A 1 196 ? -6.035 11.641 21.828 1 92.94 196 ALA A CA 1
ATOM 1506 C C . ALA A 1 196 ? -4.766 10.961 22.328 1 92.94 196 ALA A C 1
ATOM 1508 O O . ALA A 1 196 ? -4.52 9.789 22.016 1 92.94 196 ALA A O 1
ATOM 1509 N N . VAL A 1 197 ? -3.945 11.648 23.094 1 96.31 197 VAL A N 1
ATOM 1510 C CA . VAL A 1 197 ? -2.719 11.086 23.656 1 96.31 197 VAL A CA 1
ATOM 1511 C C . VAL A 1 197 ? -3.059 9.922 24.578 1 96.31 197 VAL A C 1
ATOM 1513 O O . VAL A 1 197 ? -2.451 8.852 24.5 1 96.31 197 VAL A O 1
ATOM 1516 N N . ASP A 1 198 ? -4.012 10.117 25.391 1 97.5 198 ASP A N 1
ATOM 1517 C CA . ASP A 1 198 ? -4.414 9.086 26.344 1 97.5 198 ASP A CA 1
ATOM 1518 C C . ASP A 1 198 ? -4.91 7.836 25.625 1 97.5 198 ASP A C 1
ATOM 1520 O O . ASP A 1 198 ? -4.617 6.715 26.047 1 97.5 198 ASP A O 1
ATOM 1524 N N . GLU A 1 199 ? -5.648 8.016 24.609 1 96.94 199 GLU A N 1
ATOM 1525 C CA . GLU A 1 199 ? -6.145 6.895 23.812 1 96.94 199 GLU A CA 1
ATOM 1526 C C . GLU A 1 199 ? -4.992 6.086 23.234 1 96.94 199 GLU A C 1
ATOM 1528 O O . GLU A 1 199 ? -5.062 4.855 23.172 1 96.94 199 GLU A O 1
ATOM 1533 N N . HIS A 1 200 ? -3.953 6.754 22.812 1 97.56 200 HIS A N 1
ATOM 1534 C CA . HIS A 1 200 ? -2.797 6.051 22.266 1 97.56 200 HIS A CA 1
ATOM 1535 C C . HIS A 1 200 ? -2.078 5.254 23.344 1 97.56 200 HIS A C 1
ATOM 1537 O O . HIS A 1 200 ? -1.588 4.152 23.094 1 97.56 200 HIS A O 1
ATOM 1543 N N . PHE A 1 201 ? -2.074 5.84 24.516 1 98.19 201 PHE A N 1
ATOM 1544 C CA . PHE A 1 201 ? -1.474 5.098 25.625 1 98.19 201 PHE A CA 1
ATOM 1545 C C . PHE A 1 201 ? -2.295 3.855 25.953 1 98.19 201 PHE A C 1
ATOM 1547 O O . PHE A 1 201 ? -1.738 2.809 26.281 1 98.19 201 PHE A O 1
ATOM 1554 N N . LEU A 1 202 ? -3.59 3.932 25.875 1 98.5 202 LEU A N 1
ATOM 1555 C CA . LEU A 1 202 ? -4.449 2.771 26.094 1 98.5 202 LEU A CA 1
ATOM 1556 C C . LEU A 1 202 ? -4.184 1.7 25.031 1 98.5 202 LEU A C 1
ATOM 1558 O O . LEU A 1 202 ? -4.16 0.508 25.344 1 98.5 202 LEU A O 1
ATOM 1562 N N . LEU A 1 203 ? -4.016 2.152 23.844 1 98.62 203 LEU A N 1
ATOM 1563 C CA . LEU A 1 203 ? -3.666 1.227 22.766 1 98.62 203 LEU A CA 1
ATOM 1564 C C . LEU A 1 203 ? -2.332 0.543 23.062 1 98.62 203 LEU A C 1
ATOM 1566 O O . LEU A 1 203 ? -2.215 -0.677 22.922 1 98.62 203 LEU A O 1
ATOM 1570 N N . PHE A 1 204 ? -1.383 1.313 23.438 1 98.69 204 PHE A N 1
ATOM 1571 C CA . PHE A 1 204 ? -0.067 0.785 23.781 1 98.69 204 PHE A CA 1
ATOM 1572 C C . PHE A 1 204 ? -0.173 -0.261 24.891 1 98.69 204 PHE A C 1
ATOM 1574 O O . PHE A 1 204 ? 0.45 -1.321 24.797 1 98.69 204 PHE A O 1
ATOM 1581 N N . ASP A 1 205 ? -0.937 0.041 25.859 1 98.62 205 ASP A N 1
ATOM 1582 C CA . ASP A 1 205 ? -1.115 -0.887 26.969 1 98.62 205 ASP A CA 1
ATOM 1583 C C . ASP A 1 205 ? -1.746 -2.195 26.5 1 98.62 205 ASP A C 1
ATOM 1585 O O . ASP A 1 205 ? -1.339 -3.277 26.922 1 98.62 205 ASP A O 1
ATOM 1589 N N . ALA A 1 206 ? -2.729 -2.07 25.703 1 98.62 206 ALA A N 1
ATOM 1590 C CA . ALA A 1 206 ? -3.369 -3.264 25.172 1 98.62 206 ALA A CA 1
ATOM 1591 C C . ALA A 1 206 ? -2.369 -4.125 24.406 1 98.62 206 ALA A C 1
ATOM 1593 O O . ALA A 1 206 ? -2.402 -5.355 24.484 1 98.62 206 ALA A O 1
ATOM 1594 N N . ILE A 1 207 ? -1.448 -3.502 23.656 1 98.5 207 ILE A N 1
ATOM 1595 C CA . ILE A 1 207 ? -0.435 -4.207 22.891 1 98.5 207 ILE A CA 1
ATOM 1596 C C . ILE A 1 207 ? 0.586 -4.844 23.828 1 98.5 207 ILE A C 1
ATOM 1598 O O . ILE A 1 207 ? 0.924 -6.023 23.672 1 98.5 207 ILE A O 1
ATOM 1602 N N . ARG A 1 208 ? 0.996 -4.086 24.75 1 98.25 208 ARG A N 1
ATOM 1603 C CA . ARG A 1 208 ? 1.98 -4.551 25.719 1 98.25 208 ARG A CA 1
ATOM 1604 C C . ARG A 1 208 ? 1.47 -5.773 26.484 1 98.25 208 ARG A C 1
ATOM 1606 O O . ARG A 1 208 ? 2.232 -6.699 26.75 1 98.25 208 ARG A O 1
ATOM 1613 N N . LEU A 1 209 ? 0.21 -5.805 26.734 1 98.12 209 LEU A N 1
ATOM 1614 C CA . LEU A 1 209 ? -0.404 -6.871 27.531 1 98.12 209 LEU A CA 1
ATOM 1615 C C . LEU A 1 209 ? -0.941 -7.973 26.625 1 98.12 209 LEU A C 1
ATOM 1617 O O . LEU A 1 209 ? -1.643 -8.875 27.094 1 98.12 209 LEU A O 1
ATOM 1621 N N . LYS A 1 210 ? -0.831 -7.883 25.375 1 97.19 210 LYS A N 1
ATOM 1622 C CA . LYS A 1 210 ? -1.214 -8.859 24.359 1 97.19 210 LYS A CA 1
ATOM 1623 C C . LYS A 1 210 ? -2.723 -9.094 24.359 1 97.19 210 LYS A C 1
ATOM 1625 O O . LYS A 1 210 ? -3.182 -10.227 24.25 1 97.19 210 LYS A O 1
ATOM 1630 N N . GLN A 1 211 ? -3.357 -8.031 24.656 1 97.31 211 GLN A N 1
ATOM 1631 C CA . GLN A 1 211 ? -4.812 -8.047 24.531 1 97.31 211 GLN A CA 1
ATOM 1632 C C . GLN A 1 211 ? -5.246 -7.727 23.109 1 97.31 211 GLN A C 1
ATOM 1634 O O . GLN A 1 211 ? -5.586 -6.582 22.797 1 97.31 211 GLN A O 1
ATOM 1639 N N . VAL A 1 212 ? -5.352 -8.695 22.328 1 95.5 212 VAL A N 1
ATOM 1640 C CA . VAL A 1 212 ? -5.43 -8.594 20.875 1 95.5 212 VAL A CA 1
ATOM 1641 C C . VAL A 1 212 ? -6.707 -7.863 20.484 1 95.5 212 VAL A C 1
ATOM 1643 O O . VAL A 1 212 ? -6.656 -6.855 19.766 1 95.5 212 VAL A O 1
ATOM 1646 N N . GLU A 1 213 ? -7.836 -8.25 20.969 1 95.19 213 GLU A N 1
ATOM 1647 C CA . GLU A 1 213 ? -9.109 -7.645 20.594 1 95.19 213 GLU A CA 1
ATOM 1648 C C . GLU A 1 213 ? -9.227 -6.219 21.125 1 95.19 213 GLU A C 1
ATOM 1650 O O . GLU A 1 213 ? -9.766 -5.34 20.453 1 95.19 213 GLU A O 1
ATOM 1655 N N . LYS A 1 214 ? -8.727 -6.035 22.297 1 97.31 214 LYS A N 1
ATOM 1656 C CA . LYS A 1 214 ? -8.734 -4.688 22.859 1 97.31 214 LYS A CA 1
ATOM 1657 C C . LYS A 1 214 ? -7.883 -3.738 22.016 1 97.31 214 LYS A C 1
ATOM 1659 O O . LYS A 1 214 ? -8.258 -2.582 21.797 1 97.31 214 LYS A O 1
ATOM 1664 N N . ALA A 1 215 ? -6.715 -4.219 21.562 1 97.62 215 ALA A N 1
ATOM 1665 C CA . ALA A 1 215 ? -5.848 -3.402 20.719 1 97.62 215 ALA A CA 1
ATOM 1666 C C . ALA A 1 215 ? -6.551 -3.016 19.422 1 97.62 215 ALA A C 1
ATOM 1668 O O . ALA A 1 215 ? -6.516 -1.854 19.016 1 97.62 215 ALA A O 1
ATOM 1669 N N . ARG A 1 216 ? -7.234 -3.953 18.844 1 95.75 216 ARG A N 1
ATOM 1670 C CA . ARG A 1 216 ? -7.98 -3.717 17.609 1 95.75 216 ARG A CA 1
ATOM 1671 C C . ARG A 1 216 ? -9.047 -2.646 17.812 1 95.75 216 ARG A C 1
ATOM 1673 O O . ARG A 1 216 ? -9.117 -1.679 17.062 1 95.75 216 ARG A O 1
ATOM 1680 N N . GLN A 1 217 ? -9.836 -2.812 18.844 1 96.12 217 GLN A N 1
ATOM 1681 C CA . GLN A 1 217 ? -10.945 -1.912 19.109 1 96.12 217 GLN A CA 1
ATOM 1682 C C . GLN A 1 217 ? -10.453 -0.513 19.469 1 96.12 217 GLN A C 1
ATOM 1684 O O . GLN A 1 217 ? -11.07 0.485 19.078 1 96.12 217 GLN A O 1
ATOM 1689 N N . GLN A 1 218 ? -9.398 -0.511 20.234 1 97.12 218 GLN A N 1
ATOM 1690 C CA . GLN A 1 218 ? -8.859 0.787 20.625 1 97.12 218 GLN A CA 1
ATOM 1691 C C . GLN A 1 218 ? -8.367 1.566 19.406 1 97.12 218 GLN A C 1
ATOM 1693 O O . GLN A 1 218 ? -8.594 2.773 19.297 1 97.12 218 GLN A O 1
ATOM 1698 N N . MET A 1 219 ? -7.676 0.918 18.5 1 96.19 219 MET A N 1
ATOM 1699 C CA . MET A 1 219 ? -7.219 1.588 17.281 1 96.19 219 MET A CA 1
ATOM 1700 C C . MET A 1 219 ? -8.406 2.076 16.453 1 96.19 219 MET A C 1
ATOM 1702 O O . MET A 1 219 ? -8.383 3.193 15.938 1 96.19 219 MET A O 1
ATOM 1706 N N . ARG A 1 220 ? -9.406 1.282 16.344 1 93.75 220 ARG A N 1
ATOM 1707 C CA . ARG A 1 220 ? -10.617 1.688 15.641 1 93.75 220 ARG A CA 1
ATOM 1708 C C . ARG A 1 220 ? -11.227 2.936 16.266 1 93.75 220 ARG A C 1
ATOM 1710 O O . ARG A 1 220 ? -11.602 3.873 15.562 1 93.75 220 ARG A O 1
ATOM 1717 N N . SER A 1 221 ? -11.273 2.924 17.547 1 94 221 SER A N 1
ATOM 1718 C CA . SER A 1 221 ? -11.836 4.059 18.266 1 94 221 SER A CA 1
ATOM 1719 C C . SER A 1 221 ? -11.023 5.328 18.016 1 94 221 SER A C 1
ATOM 1721 O O . SER A 1 221 ? -11.594 6.406 17.828 1 94 221 SER A O 1
ATOM 1723 N N . ILE A 1 222 ? -9.75 5.203 18.047 1 92.88 222 ILE A N 1
ATOM 1724 C CA . ILE A 1 222 ? -8.867 6.34 17.812 1 92.88 222 ILE A CA 1
ATOM 1725 C C . ILE A 1 222 ? -9.164 6.949 16.453 1 92.88 222 ILE A C 1
ATOM 1727 O O . ILE A 1 222 ? -9.328 8.164 16.328 1 92.88 222 ILE A O 1
ATOM 1731 N N . LEU A 1 223 ? -9.312 6.145 15.422 1 90 223 LEU A N 1
ATOM 1732 C CA . LEU A 1 223 ? -9.539 6.609 14.055 1 90 223 LEU A CA 1
ATOM 1733 C C . LEU A 1 223 ? -10.93 7.227 13.914 1 90 223 LEU A C 1
ATOM 1735 O O . LEU A 1 223 ? -11.086 8.273 13.289 1 90 223 LEU A O 1
ATOM 1739 N N . LEU A 1 224 ? -11.883 6.59 14.5 1 89.06 224 LEU A N 1
ATOM 1740 C CA . LEU A 1 224 ? -13.25 7.09 14.391 1 89.06 224 LEU A CA 1
ATOM 1741 C C . LEU A 1 224 ? -13.406 8.406 15.141 1 89.06 224 LEU A C 1
ATOM 1743 O O . LEU A 1 224 ? -14.102 9.312 14.672 1 89.06 224 LEU A O 1
ATOM 1747 N N . ASN A 1 225 ? -12.75 8.492 16.25 1 87.62 225 ASN A N 1
ATOM 1748 C CA . ASN A 1 225 ? -12.789 9.742 17.016 1 87.62 225 ASN A CA 1
ATOM 1749 C C . ASN A 1 225 ? -12.109 10.883 16.25 1 87.62 225 ASN A C 1
ATOM 1751 O O . ASN A 1 225 ? -12.586 12.016 16.281 1 87.62 225 ASN A O 1
ATOM 1755 N N . ALA A 1 226 ? -11 10.57 15.664 1 83.25 226 ALA A N 1
ATOM 1756 C CA . ALA A 1 226 ? -10.32 11.57 14.852 1 83.25 226 ALA A CA 1
ATOM 1757 C C . ALA A 1 226 ? -11.211 12.031 13.695 1 83.25 226 ALA A C 1
ATOM 1759 O O . ALA A 1 226 ? -11.273 13.227 13.391 1 83.25 226 ALA A O 1
ATOM 1760 N N . ALA A 1 227 ? -11.938 11.133 13.07 1 81.25 227 ALA A N 1
ATOM 1761 C CA . ALA A 1 227 ? -12.805 11.445 11.938 1 81.25 227 ALA A CA 1
ATOM 1762 C C . ALA A 1 227 ? -14.016 12.266 12.375 1 81.25 227 ALA A C 1
ATOM 1764 O O . ALA A 1 227 ? -14.461 13.156 11.656 1 81.25 227 ALA A O 1
ATOM 1765 N N . LYS A 1 228 ? -14.523 11.938 13.461 1 80.62 228 LYS A N 1
ATOM 1766 C CA . LYS A 1 228 ? -15.711 12.602 13.984 1 80.62 228 LYS A CA 1
ATOM 1767 C C . LYS A 1 228 ? -15.438 14.078 14.258 1 80.62 228 LYS A C 1
ATOM 1769 O O . LYS A 1 228 ? -16.328 14.922 14.117 1 80.62 228 LYS A O 1
ATOM 1774 N N . LYS A 1 229 ? -14.32 14.398 14.672 1 74.12 229 LYS A N 1
ATOM 1775 C CA . LYS A 1 229 ? -13.984 15.773 15.023 1 74.12 229 LYS A CA 1
ATOM 1776 C C . LYS A 1 229 ? -14.086 16.688 13.805 1 74.12 229 LYS A C 1
ATOM 1778 O O . LYS A 1 229 ? -14.445 17.859 13.93 1 74.12 229 LYS A O 1
ATOM 1783 N N . ARG A 1 230 ? -13.867 16.281 12.672 1 63.44 230 ARG A N 1
ATOM 1784 C CA . ARG A 1 230 ? -13.719 17.281 11.609 1 63.44 230 ARG A CA 1
ATOM 1785 C C . ARG A 1 230 ? -14.469 16.844 10.359 1 63.44 230 ARG A C 1
ATOM 1787 O O . ARG A 1 230 ? -14.828 17.688 9.523 1 63.44 230 ARG A O 1
ATOM 1794 N N . ILE A 1 231 ? -14.508 15.648 10.219 1 60.78 231 ILE A N 1
ATOM 1795 C CA . ILE A 1 231 ? -15.016 15.219 8.922 1 60.78 231 ILE A CA 1
ATOM 1796 C C . ILE A 1 231 ? -16.531 15.023 9 1 60.78 231 ILE A C 1
ATOM 1798 O O . ILE A 1 231 ? -17.281 15.523 8.148 1 60.78 231 ILE A O 1
ATOM 1802 N N . TRP A 1 232 ? -17.031 14.172 9.984 1 58.81 232 TRP A N 1
ATOM 1803 C CA . TRP A 1 232 ? -18.438 13.734 9.898 1 58.81 232 TRP A CA 1
ATOM 1804 C C . TRP A 1 232 ? -19.266 14.359 11.016 1 58.81 232 TRP A C 1
ATOM 1806 O O . TRP A 1 232 ? -18.844 14.383 12.172 1 58.81 232 TRP A O 1
ATOM 1816 N N . GLN A 1 233 ? -20.016 15.289 10.617 1 54.59 233 GLN A N 1
ATOM 1817 C CA . GLN A 1 233 ? -21.109 15.484 11.562 1 54.59 233 GLN A CA 1
ATOM 1818 C C . GLN A 1 233 ? -21.875 14.18 11.812 1 54.59 233 GLN A C 1
ATOM 1820 O O . GLN A 1 233 ? -22.188 13.852 12.953 1 54.59 233 GLN A O 1
ATOM 1825 N N . ASP A 1 234 ? -22.156 13.328 10.68 1 58.5 234 ASP A N 1
ATOM 1826 C CA . ASP A 1 234 ? -22.812 12.023 10.75 1 58.5 234 ASP A CA 1
ATOM 1827 C C . ASP A 1 234 ? -21.938 10.938 10.133 1 58.5 234 ASP A C 1
ATOM 1829 O O . ASP A 1 234 ? -21.484 11.07 8.992 1 58.5 234 ASP A O 1
ATOM 1833 N N . ARG A 1 235 ? -21.453 9.984 10.938 1 65.06 235 ARG A N 1
ATOM 1834 C CA . ARG A 1 235 ? -20.609 8.883 10.5 1 65.06 235 ARG A CA 1
ATOM 1835 C C . ARG A 1 235 ? -21.297 8.078 9.391 1 65.06 235 ARG A C 1
ATOM 1837 O O . ARG A 1 235 ? -22.406 7.594 9.57 1 65.06 235 ARG A O 1
ATOM 1844 N N . PRO A 1 236 ? -20.656 8.031 8.297 1 67.19 236 PRO A N 1
ATOM 1845 C CA . PRO A 1 236 ? -21.266 7.223 7.234 1 67.19 236 PRO A CA 1
ATOM 1846 C C . PRO A 1 236 ? -21.422 5.758 7.625 1 67.19 236 PRO A C 1
ATOM 1848 O O . PRO A 1 236 ? -20.562 5.203 8.328 1 67.19 236 PRO A O 1
ATOM 1851 N N . GLU A 1 237 ? -22.625 5.148 7.27 1 65.69 237 GLU A N 1
ATOM 1852 C CA . GLU A 1 237 ? -23 3.779 7.605 1 65.69 237 GLU A CA 1
ATOM 1853 C C . GLU A 1 237 ? -21.953 2.779 7.129 1 65.69 237 GLU A C 1
ATOM 1855 O O . GLU A 1 237 ? -21.812 1.698 7.703 1 65.69 237 GLU A O 1
ATOM 1860 N N . MET A 1 238 ? -21.203 3.195 6.207 1 69.81 238 MET A N 1
ATOM 1861 C CA . MET A 1 238 ? -20.25 2.275 5.598 1 69.81 238 MET A CA 1
ATOM 1862 C C . MET A 1 238 ? -19.172 1.867 6.598 1 69.81 238 MET A C 1
ATOM 1864 O O . MET A 1 238 ? -18.625 0.761 6.52 1 69.81 238 MET A O 1
ATOM 1868 N N . PHE A 1 239 ? -18.953 2.598 7.551 1 72.06 239 PHE A N 1
ATOM 1869 C CA . PHE A 1 239 ? -17.891 2.334 8.523 1 72.06 239 PHE A CA 1
ATOM 1870 C C . PHE A 1 239 ? -18.266 1.151 9.414 1 72.06 239 PHE A C 1
ATOM 1872 O O . PHE A 1 239 ? -17.391 0.501 9.984 1 72.06 239 PHE A O 1
ATOM 1879 N N . ASP A 1 240 ? -19.562 0.856 9.438 1 71.88 240 ASP A N 1
ATOM 1880 C CA . ASP A 1 240 ? -20.016 -0.276 10.242 1 71.88 240 ASP A CA 1
ATOM 1881 C C . ASP A 1 240 ? -19.641 -1.601 9.586 1 71.88 240 ASP A C 1
ATOM 1883 O O . ASP A 1 240 ? -19.578 -2.637 10.25 1 71.88 240 ASP A O 1
ATOM 1887 N N . HIS A 1 241 ? -19.297 -1.498 8.328 1 76.38 241 HIS A N 1
ATOM 1888 C CA . HIS A 1 241 ? -19.016 -2.719 7.578 1 76.38 241 HIS A CA 1
ATOM 1889 C C . HIS A 1 241 ? -17.516 -2.99 7.527 1 76.38 241 HIS A C 1
ATOM 1891 O O . HIS A 1 241 ? -17.094 -4.051 7.062 1 76.38 241 HIS A O 1
ATOM 1897 N N . ILE A 1 242 ? -16.797 -1.979 7.98 1 73.75 242 ILE A N 1
ATOM 1898 C CA . ILE A 1 242 ? -15.352 -2.137 7.973 1 73.75 242 ILE A CA 1
ATOM 1899 C C . ILE A 1 242 ? -14.883 -2.67 9.32 1 73.75 242 ILE A C 1
ATOM 1901 O O . ILE A 1 242 ? -15.117 -2.043 10.359 1 73.75 242 ILE A O 1
ATOM 1905 N N . ILE A 1 243 ? -14.305 -3.951 9.312 1 69.94 243 ILE A N 1
ATOM 1906 C CA . ILE A 1 243 ? -13.945 -4.586 10.57 1 69.94 243 ILE A CA 1
ATOM 1907 C C . ILE A 1 243 ? -12.422 -4.715 10.664 1 69.94 243 ILE A C 1
ATOM 1909 O O . ILE A 1 243 ? -11.758 -5.012 9.672 1 69.94 243 ILE A O 1
ATOM 1913 N N . MET B 1 1 ? 28.672 -13.992 -28.719 1 29.12 1 MET B N 1
ATOM 1914 C CA . MET B 1 1 ? 27.828 -12.812 -28.875 1 29.12 1 MET B CA 1
ATOM 1915 C C . MET B 1 1 ? 27.594 -12.117 -27.531 1 29.12 1 MET B C 1
ATOM 1917 O O . MET B 1 1 ? 27.219 -12.758 -26.547 1 29.12 1 MET B O 1
ATOM 1921 N N . LYS B 1 2 ? 28.156 -10.906 -27.25 1 41.31 2 LYS B N 1
ATOM 1922 C CA . LYS B 1 2 ? 28.172 -10.18 -25.984 1 41.31 2 LYS B CA 1
ATOM 1923 C C . LYS B 1 2 ? 26.766 -9.953 -25.469 1 41.31 2 LYS B C 1
ATOM 1925 O O . LYS B 1 2 ? 25.891 -9.469 -26.188 1 41.31 2 LYS B O 1
ATOM 1930 N N . LEU B 1 3 ? 26.297 -10.688 -24.625 1 48.72 3 LEU B N 1
ATOM 1931 C CA . LEU B 1 3 ? 24.953 -10.43 -24.109 1 48.72 3 LEU B CA 1
ATOM 1932 C C . LEU B 1 3 ? 24.688 -8.93 -23.984 1 48.72 3 LEU B C 1
ATOM 1934 O O . LEU B 1 3 ? 25.609 -8.164 -23.672 1 48.72 3 LEU B O 1
ATOM 1938 N N . PRO B 1 4 ? 23.594 -8.477 -24.469 1 55.5 4 PRO B N 1
ATOM 1939 C CA . PRO B 1 4 ? 23.297 -7.039 -24.391 1 55.5 4 PRO B CA 1
ATOM 1940 C C . PRO B 1 4 ? 23.469 -6.484 -22.984 1 55.5 4 PRO B C 1
ATOM 1942 O O . PRO B 1 4 ? 23.266 -7.207 -22 1 55.5 4 PRO B O 1
ATOM 1945 N N . GLN B 1 5 ? 24.234 -5.348 -22.828 1 54.81 5 GLN B N 1
ATOM 1946 C CA . GLN B 1 5 ? 24.594 -4.645 -21.609 1 54.81 5 GLN B CA 1
ATOM 1947 C C . GLN B 1 5 ? 23.453 -4.68 -20.594 1 54.81 5 GLN B C 1
ATOM 1949 O O . GLN B 1 5 ? 23.672 -4.855 -19.406 1 54.81 5 GLN B O 1
ATOM 1954 N N . ALA B 1 6 ? 22.188 -4.445 -21.125 1 59.03 6 ALA B N 1
ATOM 1955 C CA . ALA B 1 6 ? 21 -4.488 -20.281 1 59.03 6 ALA B CA 1
ATOM 1956 C C . ALA B 1 6 ? 20.844 -5.863 -19.641 1 59.03 6 ALA B C 1
ATOM 1958 O O . ALA B 1 6 ? 20.469 -5.969 -18.469 1 59.03 6 ALA B O 1
ATOM 1959 N N . ASN B 1 7 ? 21.219 -6.793 -20.344 1 73.81 7 ASN B N 1
ATOM 1960 C CA . ASN B 1 7 ? 21.109 -8.164 -19.859 1 73.81 7 ASN B CA 1
ATOM 1961 C C . ASN B 1 7 ? 22.172 -8.484 -18.828 1 73.81 7 ASN B C 1
ATOM 1963 O O . ASN B 1 7 ? 21.906 -9.156 -17.828 1 73.81 7 ASN B O 1
ATOM 1967 N N . ILE B 1 8 ? 23.328 -7.746 -19.109 1 79.56 8 ILE B N 1
ATOM 1968 C CA . ILE B 1 8 ? 24.438 -8 -18.203 1 79.56 8 ILE B CA 1
ATOM 1969 C C . ILE B 1 8 ? 24.172 -7.344 -16.859 1 79.56 8 ILE B C 1
ATOM 1971 O O . ILE B 1 8 ? 24.359 -7.973 -15.805 1 79.56 8 ILE B O 1
ATOM 1975 N N . SER B 1 9 ? 23.734 -6.082 -16.859 1 87 9 SER B N 1
ATOM 1976 C CA . SER B 1 9 ? 23.391 -5.379 -15.633 1 87 9 SER B CA 1
ATOM 1977 C C . SER B 1 9 ? 22.328 -6.133 -14.844 1 87 9 SER B C 1
ATOM 1979 O O . SER B 1 9 ? 22.406 -6.238 -13.625 1 87 9 SER B O 1
ATOM 1981 N N . GLU B 1 10 ? 21.438 -6.656 -15.578 1 87.25 10 GLU B N 1
ATOM 1982 C CA . GLU B 1 10 ? 20.359 -7.406 -14.945 1 87.25 10 GLU B CA 1
ATOM 1983 C C . GLU B 1 10 ? 20.891 -8.672 -14.273 1 87.25 10 GLU B C 1
ATOM 1985 O O . GLU B 1 10 ? 20.453 -9.023 -13.172 1 87.25 10 GLU B O 1
ATOM 1990 N N . SER B 1 11 ? 21.812 -9.273 -14.969 1 88.44 11 SER B N 1
ATOM 1991 C CA . SER B 1 11 ? 22.406 -10.484 -14.406 1 88.44 11 SER B CA 1
ATOM 1992 C C . SER B 1 11 ? 23.188 -10.18 -13.133 1 88.44 11 SER B C 1
ATOM 1994 O O . SER B 1 11 ? 23.078 -10.898 -12.141 1 88.44 11 SER B O 1
ATOM 1996 N N . VAL B 1 12 ? 23.953 -9.164 -13.188 1 92 12 VAL B N 1
ATOM 1997 C CA . VAL B 1 12 ? 24.719 -8.742 -12.016 1 92 12 VAL B CA 1
ATOM 1998 C C . VAL B 1 12 ? 23.766 -8.383 -10.883 1 92 12 VAL B C 1
ATOM 2000 O O . VAL B 1 12 ? 23.969 -8.773 -9.734 1 92 12 VAL B O 1
ATOM 2003 N N . THR B 1 13 ? 22.703 -7.648 -11.234 1 91.62 13 THR B N 1
ATOM 2004 C CA . THR B 1 13 ? 21.703 -7.254 -10.258 1 91.62 13 THR B CA 1
ATOM 2005 C C . THR B 1 13 ? 21.109 -8.477 -9.562 1 91.62 13 THR B C 1
ATOM 2007 O O . THR B 1 13 ? 21.047 -8.531 -8.328 1 91.62 13 THR B O 1
ATOM 2010 N N . GLN B 1 14 ? 20.766 -9.422 -10.328 1 87.06 14 GLN B N 1
ATOM 2011 C CA . GLN B 1 14 ? 20.125 -10.617 -9.805 1 87.06 14 GLN B CA 1
ATOM 2012 C C . GLN B 1 14 ? 21.078 -11.398 -8.898 1 87.06 14 GLN B C 1
ATOM 2014 O O . GLN B 1 14 ? 20.688 -11.859 -7.824 1 87.06 14 GLN B O 1
ATOM 2019 N N . HIS B 1 15 ? 22.25 -11.516 -9.383 1 88.94 15 HIS B N 1
ATOM 2020 C CA . HIS B 1 15 ? 23.219 -12.273 -8.609 1 88.94 15 HIS B CA 1
ATOM 2021 C C . HIS B 1 15 ? 23.5 -11.602 -7.27 1 88.94 15 HIS B C 1
ATOM 2023 O O . HIS B 1 15 ? 23.5 -12.258 -6.227 1 88.94 15 HIS B O 1
ATOM 2029 N N . LEU B 1 16 ? 23.719 -10.367 -7.289 1 91.94 16 LEU B N 1
ATOM 2030 C CA . LEU B 1 16 ? 23.984 -9.633 -6.055 1 91.94 16 LEU B CA 1
ATOM 2031 C C . LEU B 1 16 ? 22.766 -9.656 -5.141 1 91.94 16 LEU B C 1
ATOM 2033 O O . LEU B 1 16 ? 22.891 -9.828 -3.926 1 91.94 16 LEU B O 1
ATOM 2037 N N . ALA B 1 17 ? 21.656 -9.516 -5.742 1 89.94 17 ALA B N 1
ATOM 2038 C CA . ALA B 1 17 ? 20.406 -9.547 -4.973 1 89.94 17 ALA B CA 1
ATOM 2039 C C . ALA B 1 17 ? 20.266 -10.867 -4.23 1 89.94 17 ALA B C 1
ATOM 2041 O O . ALA B 1 17 ? 19.938 -10.891 -3.043 1 89.94 17 ALA B O 1
ATOM 2042 N N . ARG B 1 18 ? 20.562 -11.891 -4.883 1 83.81 18 ARG B N 1
ATOM 2043 C CA . ARG B 1 18 ? 20.453 -13.219 -4.285 1 83.81 18 ARG B CA 1
ATOM 2044 C C . ARG B 1 18 ? 21.438 -13.383 -3.131 1 83.81 18 ARG B C 1
ATOM 2046 O O . ARG B 1 18 ? 21.094 -13.945 -2.09 1 83.81 18 ARG B O 1
ATOM 2053 N N . ARG B 1 19 ? 22.578 -12.883 -3.348 1 87.75 19 ARG B N 1
ATOM 2054 C CA . ARG B 1 19 ? 23.594 -12.977 -2.297 1 87.75 19 ARG B CA 1
ATOM 2055 C C . ARG B 1 19 ? 23.156 -12.195 -1.057 1 87.75 19 ARG B C 1
ATOM 2057 O O . ARG B 1 19 ? 23.391 -12.641 0.071 1 87.75 19 ARG B O 1
ATOM 2064 N N . ILE B 1 20 ? 22.516 -11.125 -1.294 1 89.06 20 ILE B N 1
ATOM 2065 C CA . ILE B 1 20 ? 22.047 -10.297 -0.191 1 89.06 20 ILE B CA 1
ATOM 2066 C C . ILE B 1 20 ? 20.891 -11 0.519 1 89.06 20 ILE B C 1
ATOM 2068 O O . ILE B 1 20 ? 20.891 -11.133 1.744 1 89.06 20 ILE B O 1
ATOM 2072 N N . MET B 1 21 ? 20.047 -11.555 -0.234 1 81.69 21 MET B N 1
ATOM 2073 C CA . MET B 1 21 ? 18.812 -12.094 0.311 1 81.69 21 MET B CA 1
ATOM 2074 C C . MET B 1 21 ? 19.062 -13.422 1.017 1 81.69 21 MET B C 1
ATOM 2076 O O . MET B 1 21 ? 18.375 -13.758 1.981 1 81.69 21 MET B O 1
ATOM 2080 N N . HIS B 1 22 ? 20.047 -14.094 0.512 1 78.75 22 HIS B N 1
ATOM 2081 C CA . HIS B 1 22 ? 20.359 -15.391 1.109 1 78.75 22 HIS B CA 1
ATOM 2082 C C . HIS B 1 22 ? 21.344 -15.242 2.256 1 78.75 22 HIS B C 1
ATOM 2084 O O . HIS B 1 22 ? 21.75 -16.234 2.871 1 78.75 22 HIS B O 1
ATOM 2090 N N . GLY B 1 23 ? 21.766 -14.047 2.453 1 82.25 23 GLY B N 1
ATOM 2091 C CA . GLY B 1 23 ? 22.562 -13.789 3.635 1 82.25 23 GLY B CA 1
ATOM 2092 C C . GLY B 1 23 ? 24.062 -13.898 3.375 1 82.25 23 GLY B C 1
ATOM 2093 O O . GLY B 1 23 ? 24.875 -13.711 4.289 1 82.25 23 GLY B O 1
ATOM 2094 N N . ASP B 1 24 ? 24.422 -14.195 2.186 1 87.19 24 ASP B N 1
ATOM 2095 C CA . ASP B 1 24 ? 25.844 -14.227 1.862 1 87.19 24 ASP B CA 1
ATOM 2096 C C . ASP B 1 24 ? 26.484 -12.859 2.09 1 87.19 24 ASP B C 1
ATOM 2098 O O . ASP B 1 24 ? 27.672 -12.773 2.426 1 87.19 24 ASP B O 1
ATOM 2102 N N . LEU B 1 25 ? 25.734 -11.844 1.844 1 92.38 25 LEU B N 1
ATOM 2103 C CA . LEU B 1 25 ? 26.094 -10.461 2.146 1 92.38 25 LEU B CA 1
ATOM 2104 C C . LEU B 1 25 ? 25.219 -9.898 3.254 1 92.38 25 LEU B C 1
ATOM 2106 O O . LEU B 1 25 ? 24.047 -9.578 3.02 1 92.38 25 LEU B O 1
ATOM 2110 N N . ALA B 1 26 ? 25.734 -9.758 4.395 1 91.31 26 ALA B N 1
ATOM 2111 C CA . ALA B 1 26 ? 24.969 -9.438 5.59 1 91.31 26 ALA B CA 1
ATOM 2112 C C . ALA B 1 26 ? 24.594 -7.953 5.621 1 91.31 26 ALA B C 1
ATOM 2114 O O . ALA B 1 26 ? 25.344 -7.117 5.098 1 91.31 26 ALA B O 1
ATOM 2115 N N . PRO B 1 27 ? 23.516 -7.66 6.254 1 91.25 27 PRO B N 1
ATOM 2116 C CA . PRO B 1 27 ? 23.156 -6.25 6.438 1 91.25 27 PRO B CA 1
ATOM 2117 C C . PRO B 1 27 ? 24.281 -5.445 7.094 1 91.25 27 PRO B C 1
ATOM 2119 O O . PRO B 1 27 ? 24.938 -5.938 8.016 1 91.25 27 PRO B O 1
ATOM 2122 N N . GLY B 1 28 ? 24.484 -4.27 6.562 1 92.25 28 GLY B N 1
ATOM 2123 C CA . GLY B 1 28 ? 25.516 -3.408 7.109 1 92.25 28 GLY B CA 1
ATOM 2124 C C . GLY B 1 28 ? 26.859 -3.58 6.426 1 92.25 28 GLY B C 1
ATOM 2125 O O . GLY B 1 28 ? 27.75 -2.729 6.555 1 92.25 28 GLY B O 1
ATOM 2126 N N . LEU B 1 29 ? 27.047 -4.664 5.754 1 93.12 29 LEU B N 1
ATOM 2127 C CA . LEU B 1 29 ? 28.297 -4.938 5.055 1 93.12 29 LEU B CA 1
ATOM 2128 C C . LEU B 1 29 ? 28.516 -3.93 3.936 1 93.12 29 LEU B C 1
ATOM 2130 O O . LEU B 1 29 ? 27.594 -3.602 3.189 1 93.12 29 LEU B O 1
ATOM 2134 N N . SER B 1 30 ? 29.766 -3.502 3.826 1 94.88 30 SER B N 1
ATOM 2135 C CA . SER B 1 30 ? 30.156 -2.646 2.709 1 94.88 30 SER B CA 1
ATOM 2136 C C . SER B 1 30 ? 30.531 -3.475 1.486 1 94.88 30 SER B C 1
ATOM 2138 O O . SER B 1 30 ? 31.406 -4.348 1.567 1 94.88 30 SER B O 1
ATOM 2140 N N . LEU B 1 31 ? 29.922 -3.145 0.438 1 95.06 31 LEU B N 1
ATOM 2141 C CA . LEU B 1 31 ? 30.234 -3.861 -0.795 1 95.06 31 LEU B CA 1
ATOM 2142 C C . LEU B 1 31 ? 31.547 -3.377 -1.396 1 95.06 31 LEU B C 1
ATOM 2144 O O . LEU B 1 31 ? 31.953 -2.234 -1.172 1 95.06 31 LEU B O 1
ATOM 2148 N N . PRO B 1 32 ? 32.188 -4.32 -2.211 1 92.25 32 PRO B N 1
ATOM 2149 C CA . PRO B 1 32 ? 33.344 -3.859 -2.98 1 92.25 32 PRO B CA 1
ATOM 2150 C C . PRO B 1 32 ? 33 -2.695 -3.91 1 92.25 32 PRO B C 1
ATOM 2152 O O . PRO B 1 32 ? 31.828 -2.49 -4.25 1 92.25 32 PRO B O 1
ATOM 2155 N N . GLY B 1 33 ? 34.062 -1.914 -4.254 1 92.56 33 GLY B N 1
ATOM 2156 C CA . GLY B 1 33 ? 33.844 -0.788 -5.152 1 92.56 33 GLY B CA 1
ATOM 2157 C C . GLY B 1 33 ? 33.406 -1.206 -6.547 1 92.56 33 GLY B C 1
ATOM 2158 O O . GLY B 1 33 ? 33.5 -2.387 -6.895 1 92.56 33 GLY B O 1
ATOM 2159 N N . GLU B 1 34 ? 32.938 -0.198 -7.293 1 92.94 34 GLU B N 1
ATOM 2160 C CA . GLU B 1 34 ? 32.469 -0.459 -8.641 1 92.94 34 GLU B CA 1
ATOM 2161 C C . GLU B 1 34 ? 33.5 -1.159 -9.492 1 92.94 34 GLU B C 1
ATOM 2163 O O . GLU B 1 34 ? 33.188 -2.102 -10.219 1 92.94 34 GLU B O 1
ATOM 2168 N N . ASN B 1 35 ? 34.75 -0.713 -9.312 1 92.88 35 ASN B N 1
ATOM 2169 C CA . ASN B 1 35 ? 35.844 -1.309 -10.078 1 92.88 35 ASN B CA 1
ATOM 2170 C C . ASN B 1 35 ? 36.094 -2.758 -9.672 1 92.88 35 ASN B C 1
ATOM 2172 O O . ASN B 1 35 ? 36.25 -3.625 -10.531 1 92.88 35 ASN B O 1
ATOM 2176 N N . GLU B 1 36 ? 36.156 -3.016 -8.438 1 94.94 36 GLU B N 1
ATOM 2177 C CA . GLU B 1 36 ? 36.406 -4.359 -7.914 1 94.94 36 GLU B CA 1
ATOM 2178 C C . GLU B 1 36 ? 35.281 -5.312 -8.352 1 94.94 36 GLU B C 1
ATOM 2180 O O . GLU B 1 36 ? 35.562 -6.449 -8.75 1 94.94 36 GLU B O 1
ATOM 2185 N N . LEU B 1 37 ? 34.062 -4.871 -8.312 1 94.19 37 LEU B N 1
ATOM 2186 C CA . LEU B 1 37 ? 32.938 -5.691 -8.711 1 94.19 37 LEU B CA 1
ATOM 2187 C C . LEU B 1 37 ? 32.969 -5.965 -10.211 1 94.19 37 LEU B C 1
ATOM 2189 O O . LEU B 1 37 ? 32.625 -7.062 -10.656 1 94.19 37 LEU B O 1
ATOM 2193 N N . ALA B 1 38 ? 33.344 -4.945 -10.93 1 94.81 38 ALA B N 1
ATOM 2194 C CA . ALA B 1 38 ? 33.438 -5.109 -12.383 1 94.81 38 ALA B CA 1
ATOM 2195 C C . ALA B 1 38 ? 34.406 -6.227 -12.734 1 94.81 38 ALA B C 1
ATOM 2197 O O . ALA B 1 38 ? 34.125 -7.035 -13.625 1 94.81 38 ALA B O 1
ATOM 2198 N N . VAL B 1 39 ? 35.469 -6.285 -12.023 1 94.5 39 VAL B N 1
ATOM 2199 C CA . VAL B 1 39 ? 36.5 -7.312 -12.234 1 94.5 39 VAL B CA 1
ATOM 2200 C C . VAL B 1 39 ? 35.938 -8.672 -11.812 1 94.5 39 VAL B C 1
ATOM 2202 O O . VAL B 1 39 ? 36.062 -9.656 -12.547 1 94.5 39 VAL B O 1
ATOM 2205 N N . GLU B 1 40 ? 35.312 -8.727 -10.711 1 93.25 40 GLU B N 1
ATOM 2206 C CA . GLU B 1 40 ? 34.781 -9.961 -10.156 1 93.25 40 GLU B CA 1
ATOM 2207 C C . GLU B 1 40 ? 33.75 -10.586 -11.086 1 93.25 40 GLU B C 1
ATOM 2209 O O . GLU B 1 40 ? 33.719 -11.805 -11.281 1 93.25 40 GLU B O 1
ATOM 2214 N N . TYR B 1 41 ? 32.938 -9.742 -11.625 1 93.12 41 TYR B N 1
ATOM 2215 C CA . TYR B 1 41 ? 31.812 -10.242 -12.438 1 93.12 41 TYR B CA 1
ATOM 2216 C C . TYR B 1 41 ? 32.156 -10.227 -13.914 1 93.12 41 TYR B C 1
ATOM 2218 O O . TYR B 1 41 ? 31.375 -10.648 -14.758 1 93.12 41 TYR B O 1
ATOM 2226 N N . GLU B 1 42 ? 33.312 -9.703 -14.227 1 93.81 42 GLU B N 1
ATOM 2227 C CA . GLU B 1 42 ? 33.781 -9.625 -15.602 1 93.81 42 GLU B CA 1
ATOM 2228 C C . GLU B 1 42 ? 32.812 -8.836 -16.484 1 93.81 42 GLU B C 1
ATOM 2230 O O . GLU B 1 42 ? 32.438 -9.305 -17.562 1 93.81 42 GLU B O 1
ATOM 2235 N N . VAL B 1 43 ? 32.469 -7.688 -15.945 1 94 43 VAL B N 1
ATOM 2236 C CA . VAL B 1 43 ? 31.562 -6.801 -16.688 1 94 43 VAL B CA 1
ATOM 2237 C C . VAL B 1 43 ? 32.062 -5.363 -16.609 1 94 43 VAL B C 1
ATOM 2239 O O . VAL B 1 43 ? 33.094 -5.098 -15.977 1 94 43 VAL B O 1
ATOM 2242 N N . SER B 1 44 ? 31.438 -4.508 -17.328 1 92.75 44 SER B N 1
ATOM 2243 C CA . SER B 1 44 ? 31.859 -3.107 -17.344 1 92.75 44 SER B CA 1
ATOM 2244 C C . SER B 1 44 ? 31.469 -2.404 -16.047 1 92.75 44 SER B C 1
ATOM 2246 O O . SER B 1 44 ? 30.547 -2.836 -15.352 1 92.75 44 SER B O 1
ATOM 2248 N N . ARG B 1 45 ? 32.219 -1.328 -15.773 1 92.25 45 ARG B N 1
ATOM 2249 C CA . ARG B 1 45 ? 31.875 -0.493 -14.617 1 92.25 45 ARG B CA 1
ATOM 2250 C C . ARG B 1 45 ? 30.484 0.102 -14.758 1 92.25 45 ARG B C 1
ATOM 2252 O O . ARG B 1 45 ? 29.766 0.249 -13.766 1 92.25 45 ARG B O 1
ATOM 2259 N N . THR B 1 46 ? 30.203 0.407 -15.898 1 90.12 46 THR B N 1
ATOM 2260 C CA . THR B 1 46 ? 28.891 0.975 -16.156 1 90.12 46 THR B CA 1
ATOM 2261 C C . THR B 1 46 ? 27.797 -0.028 -15.82 1 90.12 46 THR B C 1
ATOM 2263 O O . THR B 1 46 ? 26.781 0.333 -15.211 1 90.12 46 THR B O 1
ATOM 2266 N N . SER B 1 47 ? 27.984 -1.232 -16.219 1 92 47 SER B N 1
ATOM 2267 C CA . SER B 1 47 ? 27.031 -2.287 -15.891 1 92 47 SER B CA 1
ATOM 2268 C C . SER B 1 47 ? 26.891 -2.465 -14.391 1 92 47 SER B C 1
ATOM 2270 O O . SER B 1 47 ? 25.781 -2.643 -13.883 1 92 47 SER B O 1
ATOM 2272 N N . VAL B 1 48 ? 27.969 -2.414 -13.703 1 93 48 VAL B N 1
ATOM 2273 C CA . VAL B 1 48 ? 27.938 -2.559 -12.25 1 93 48 VAL B CA 1
ATOM 2274 C C . VAL B 1 48 ? 27.219 -1.371 -11.617 1 93 48 VAL B C 1
ATOM 2276 O O . VAL B 1 48 ? 26.391 -1.545 -10.719 1 93 48 VAL B O 1
ATOM 2279 N N . ARG B 1 49 ? 27.516 -0.209 -12.086 1 90.12 49 ARG B N 1
ATOM 2280 C CA . ARG B 1 49 ? 26.859 0.992 -11.578 1 90.12 49 ARG B CA 1
ATOM 2281 C C . ARG B 1 49 ? 25.344 0.903 -11.742 1 90.12 49 ARG B C 1
ATOM 2283 O O . ARG B 1 49 ? 24.594 1.217 -10.812 1 90.12 49 ARG B O 1
ATOM 2290 N N . ASN B 1 50 ? 24.953 0.482 -12.844 1 89.5 50 ASN B N 1
ATOM 2291 C CA . ASN B 1 50 ? 23.531 0.317 -13.102 1 89.5 50 ASN B CA 1
ATOM 2292 C C . ASN B 1 50 ? 22.906 -0.717 -12.164 1 89.5 50 ASN B C 1
ATOM 2294 O O . ASN B 1 50 ? 21.812 -0.502 -11.633 1 89.5 50 ASN B O 1
ATOM 2298 N N . ALA B 1 51 ? 23.609 -1.752 -11.992 1 92.25 51 ALA B N 1
ATOM 2299 C CA . ALA B 1 51 ? 23.125 -2.807 -11.102 1 92.25 51 ALA B CA 1
ATOM 2300 C C . A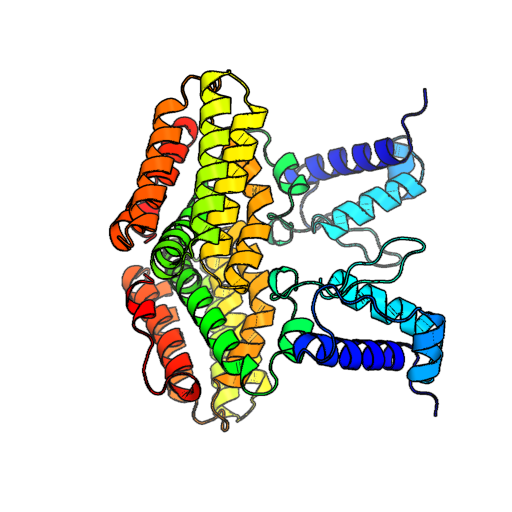LA B 1 51 ? 22.969 -2.293 -9.672 1 92.25 51 ALA B C 1
ATOM 2302 O O . ALA B 1 51 ? 21.953 -2.547 -9.023 1 92.25 51 ALA B O 1
ATOM 2303 N N . LEU B 1 52 ? 23.969 -1.564 -9.297 1 92.25 52 LEU B N 1
ATOM 2304 C CA . LEU B 1 52 ? 23.938 -1.031 -7.938 1 92.25 52 LEU B CA 1
ATOM 2305 C C . LEU B 1 52 ? 22.812 -0.014 -7.773 1 92.25 52 LEU B C 1
ATOM 2307 O O . LEU B 1 52 ? 22.172 0.029 -6.727 1 92.25 52 LEU B O 1
ATOM 2311 N N . GLN B 1 53 ? 22.562 0.692 -8.773 1 87.88 53 GLN B N 1
ATOM 2312 C CA . GLN B 1 53 ? 21.484 1.664 -8.719 1 87.88 53 GLN B CA 1
ATOM 2313 C C . GLN B 1 53 ? 20.125 0.969 -8.609 1 87.88 53 GLN B C 1
ATOM 2315 O O . GLN B 1 53 ? 19.25 1.418 -7.859 1 87.88 53 GLN B O 1
ATOM 2320 N N . VAL B 1 54 ? 20 -0.062 -9.312 1 85.44 54 VAL B N 1
ATOM 2321 C CA . VAL B 1 54 ? 18.766 -0.828 -9.258 1 85.44 54 VAL B CA 1
ATOM 2322 C C . VAL B 1 54 ? 18.562 -1.4 -7.855 1 85.44 54 VAL B C 1
ATOM 2324 O O . VAL B 1 54 ? 17.484 -1.301 -7.277 1 85.44 54 VAL B O 1
ATOM 2327 N N . LEU B 1 55 ? 19.625 -1.979 -7.309 1 91 55 LEU B N 1
ATOM 2328 C CA . LEU B 1 55 ? 19.562 -2.561 -5.973 1 91 55 LEU B CA 1
ATOM 2329 C C . LEU B 1 55 ? 19.234 -1.495 -4.934 1 91 55 LEU B C 1
ATOM 2331 O O . LEU B 1 55 ? 18.484 -1.749 -3.994 1 91 55 LEU B O 1
ATOM 2335 N N . ALA B 1 56 ? 19.781 -0.318 -5.207 1 90.12 56 ALA B N 1
ATOM 2336 C CA . ALA B 1 56 ? 19.516 0.788 -4.293 1 90.12 56 ALA B CA 1
ATOM 2337 C C . ALA B 1 56 ? 18.062 1.248 -4.391 1 90.12 56 ALA B C 1
ATOM 2339 O O . ALA B 1 56 ? 17.406 1.498 -3.373 1 90.12 56 ALA B O 1
ATOM 2340 N N . ALA B 1 57 ? 17.594 1.248 -5.547 1 79.12 57 ALA B N 1
ATOM 2341 C CA . ALA B 1 57 ? 16.219 1.656 -5.781 1 79.12 57 ALA B CA 1
ATOM 2342 C C . ALA B 1 57 ? 15.234 0.683 -5.129 1 79.12 57 ALA B C 1
ATOM 2344 O O . ALA B 1 57 ? 14.141 1.076 -4.711 1 79.12 57 ALA B O 1
ATOM 2345 N N . LYS B 1 58 ? 15.68 -0.452 -4.977 1 81.19 58 LYS B N 1
ATOM 2346 C CA . LYS B 1 58 ? 14.812 -1.498 -4.434 1 81.19 58 LYS B CA 1
ATOM 2347 C C . LYS B 1 58 ? 15.07 -1.695 -2.939 1 81.19 58 LYS B C 1
ATOM 2349 O O . LYS B 1 58 ? 14.492 -2.596 -2.322 1 81.19 58 LYS B O 1
ATOM 2354 N N . GLY B 1 59 ? 16 -0.924 -2.461 1 87.12 59 GLY B N 1
ATOM 2355 C CA . GLY B 1 59 ? 16.203 -0.845 -1.022 1 87.12 59 GLY B CA 1
ATOM 2356 C C . GLY B 1 59 ? 17.188 -1.872 -0.501 1 87.12 59 GLY B C 1
ATOM 2357 O O . GLY B 1 59 ? 17.406 -1.979 0.708 1 87.12 59 GLY B O 1
ATOM 2358 N N . LEU B 1 60 ? 17.766 -2.627 -1.364 1 88.94 60 LEU B N 1
ATOM 2359 C CA . LEU B 1 60 ? 18.656 -3.701 -0.926 1 88.94 60 LEU B CA 1
ATOM 2360 C C . LEU B 1 60 ? 19.984 -3.141 -0.437 1 88.94 60 LEU B C 1
ATOM 2362 O O . LEU B 1 60 ? 20.641 -3.732 0.432 1 88.94 60 LEU B O 1
ATOM 2366 N N . ILE B 1 61 ? 20.391 -1.994 -1.051 1 93.69 61 ILE B N 1
ATOM 2367 C CA . ILE B 1 61 ? 21.641 -1.375 -0.645 1 93.69 61 ILE B CA 1
ATOM 2368 C C . ILE B 1 61 ? 21.469 0.137 -0.541 1 93.69 61 ILE B C 1
ATOM 2370 O O . ILE B 1 61 ? 20.453 0.681 -0.991 1 93.69 61 ILE B O 1
ATOM 2374 N N . SER B 1 62 ? 22.344 0.81 0.112 1 93.5 62 SER B N 1
ATOM 2375 C CA . SER B 1 62 ? 22.438 2.266 0.159 1 93.5 62 SER B CA 1
ATOM 2376 C C . SER B 1 62 ? 23.703 2.758 -0.535 1 93.5 62 SER B C 1
ATOM 2378 O O . SER B 1 62 ? 24.797 2.223 -0.309 1 93.5 62 SER B O 1
ATOM 2380 N N . ILE B 1 63 ? 23.516 3.727 -1.365 1 89.81 63 ILE B N 1
ATOM 2381 C CA . ILE B 1 63 ? 24.641 4.297 -2.098 1 89.81 63 ILE B CA 1
ATOM 2382 C C . ILE B 1 63 ? 24.906 5.719 -1.603 1 89.81 63 ILE B C 1
ATOM 2384 O O . ILE B 1 63 ? 23.984 6.516 -1.452 1 89.81 63 ILE B O 1
ATOM 2388 N N . GLN B 1 64 ? 26.016 6.008 -1.18 1 82.88 64 GLN B N 1
ATOM 2389 C CA . GLN B 1 64 ? 26.469 7.355 -0.845 1 82.88 64 GLN B CA 1
ATOM 2390 C C . GLN B 1 64 ? 27.656 7.766 -1.712 1 82.88 64 GLN B C 1
ATOM 2392 O O . GLN B 1 64 ? 28.516 6.938 -2.043 1 82.88 64 GLN B O 1
ATOM 2397 N N . ALA B 1 65 ? 27.609 9.008 -2.064 1 80.38 65 ALA B N 1
ATOM 2398 C CA . ALA B 1 65 ? 28.688 9.508 -2.916 1 80.38 65 ALA B CA 1
ATOM 2399 C C . ALA B 1 65 ? 30.047 9.289 -2.266 1 80.38 65 ALA B C 1
ATOM 2401 O O . ALA B 1 65 ? 30.234 9.586 -1.082 1 80.38 65 ALA B O 1
ATOM 2402 N N . LYS B 1 66 ? 30.875 8.758 -3.115 1 81.38 66 LYS B N 1
ATOM 2403 C CA . LYS B 1 66 ? 32.281 8.609 -2.783 1 81.38 66 LYS B CA 1
ATOM 2404 C C . LYS B 1 66 ? 32.469 7.617 -1.64 1 81.38 66 LYS B C 1
ATOM 2406 O O . LYS B 1 66 ? 33.5 7.652 -0.945 1 81.38 66 LYS B O 1
ATOM 2411 N N . LYS B 1 67 ? 31.484 6.902 -1.247 1 86.06 67 LYS B N 1
ATOM 2412 C CA . LYS B 1 67 ? 31.594 5.828 -0.264 1 86.06 67 LYS B CA 1
ATOM 2413 C C . LYS B 1 67 ? 31.125 4.496 -0.853 1 86.06 67 LYS B C 1
ATOM 2415 O O . LYS B 1 67 ? 30.469 4.469 -1.891 1 86.06 67 LYS B O 1
ATOM 2420 N N . ARG B 1 68 ? 31.562 3.453 -0.194 1 90.12 68 ARG B N 1
ATOM 2421 C CA . ARG B 1 68 ? 31.109 2.125 -0.589 1 90.12 68 ARG B CA 1
ATOM 2422 C C . ARG B 1 68 ? 29.625 1.944 -0.289 1 90.12 68 ARG B C 1
ATOM 2424 O O . ARG B 1 68 ? 29.125 2.447 0.72 1 90.12 68 ARG B O 1
ATOM 2431 N N . SER B 1 69 ? 28.953 1.241 -1.148 1 93.69 69 SER B N 1
ATOM 2432 C CA . SER B 1 69 ? 27.547 0.907 -0.91 1 93.69 69 SER B CA 1
ATOM 2433 C C . SER B 1 69 ? 27.406 -0.086 0.238 1 93.69 69 SER B C 1
ATOM 2435 O O . SER B 1 69 ? 28.266 -0.944 0.435 1 93.69 69 SER B O 1
ATOM 2437 N N . THR B 1 70 ? 26.375 0.017 0.979 1 95.31 70 THR B N 1
ATOM 2438 C CA . THR B 1 70 ? 26.156 -0.858 2.125 1 95.31 70 THR B CA 1
ATOM 2439 C C . THR B 1 70 ? 24.875 -1.667 1.952 1 95.31 70 THR B C 1
ATOM 2441 O O . THR B 1 70 ? 23.875 -1.158 1.433 1 95.31 70 THR B O 1
ATOM 2444 N N . VAL B 1 71 ? 24.953 -2.916 2.381 1 95.38 71 VAL B N 1
ATOM 2445 C CA . VAL B 1 71 ? 23.781 -3.789 2.326 1 95.38 71 VAL B CA 1
ATOM 2446 C C . VAL B 1 71 ? 22.766 -3.373 3.395 1 95.38 71 VAL B C 1
ATOM 2448 O O . VAL B 1 71 ? 23.141 -3.184 4.559 1 95.38 71 VAL B O 1
ATOM 2451 N N . ASN B 1 72 ? 21.516 -3.238 2.961 1 90.69 72 ASN B N 1
ATOM 2452 C CA . ASN B 1 72 ? 20.453 -2.816 3.879 1 90.69 72 ASN B CA 1
ATOM 2453 C C . ASN B 1 72 ? 19.844 -4.008 4.605 1 90.69 72 ASN B C 1
ATOM 2455 O O . ASN B 1 72 ? 19.969 -5.148 4.16 1 90.69 72 ASN B O 1
ATOM 2459 N N . SER B 1 73 ? 19.219 -3.639 5.719 1 84.88 73 SER B N 1
ATOM 2460 C CA . SER B 1 73 ? 18.453 -4.66 6.418 1 84.88 73 SER B CA 1
ATOM 2461 C C . SER B 1 73 ? 17.172 -4.992 5.66 1 84.88 73 SER B C 1
ATOM 2463 O O . SER B 1 73 ? 16.719 -4.211 4.824 1 84.88 73 SER B O 1
ATOM 2465 N N . ARG B 1 74 ? 16.578 -6.195 5.902 1 76.19 74 ARG B N 1
ATOM 2466 C CA . ARG B 1 74 ? 15.414 -6.707 5.195 1 76.19 74 ARG B CA 1
ATOM 2467 C C . ARG B 1 74 ? 14.242 -5.734 5.293 1 76.19 74 ARG B C 1
ATOM 2469 O O . ARG B 1 74 ? 13.445 -5.613 4.359 1 76.19 74 ARG B O 1
ATOM 2476 N N . GLU B 1 75 ? 14.25 -4.996 6.344 1 70 75 GLU B N 1
ATOM 2477 C CA . GLU B 1 75 ? 13.141 -4.07 6.59 1 70 75 GLU B CA 1
ATOM 2478 C C . GLU B 1 75 ? 13.148 -2.924 5.586 1 70 75 GLU B C 1
ATOM 2480 O O . GLU B 1 75 ? 12.133 -2.252 5.398 1 70 75 GLU B O 1
ATOM 2485 N N . GLN B 1 76 ? 14.242 -2.811 4.91 1 75.5 76 GLN B N 1
ATOM 2486 C CA . GLN B 1 76 ? 14.375 -1.69 3.984 1 75.5 76 GLN B CA 1
ATOM 2487 C C . GLN B 1 76 ? 14.133 -2.135 2.545 1 75.5 76 GLN B C 1
ATOM 2489 O O . GLN B 1 76 ? 14.062 -1.304 1.638 1 75.5 76 GLN B O 1
ATOM 2494 N N . TRP B 1 77 ? 14.016 -3.459 2.377 1 79.5 77 TRP B N 1
ATOM 2495 C CA . TRP B 1 77 ? 13.805 -3.971 1.026 1 79.5 77 TRP B CA 1
ATOM 2496 C C . TRP B 1 77 ? 12.414 -3.596 0.512 1 79.5 77 TRP B C 1
ATOM 2498 O O . TRP B 1 77 ? 11.453 -3.561 1.278 1 79.5 77 TRP B O 1
ATOM 2508 N N . SER B 1 78 ? 12.375 -3.229 -0.725 1 75.56 78 SER B N 1
ATOM 2509 C CA . SER B 1 78 ? 11.078 -2.984 -1.341 1 75.56 78 SER B CA 1
ATOM 2510 C C . SER B 1 78 ? 10.32 -4.289 -1.565 1 75.56 78 SER B C 1
ATOM 2512 O O . SER B 1 78 ? 10.312 -4.824 -2.676 1 75.56 78 SER B O 1
ATOM 2514 N N . LEU B 1 79 ? 9.656 -4.727 -0.625 1 69.31 79 LEU B N 1
ATOM 2515 C CA . LEU B 1 79 ? 9.039 -6.047 -0.651 1 69.31 79 LEU B CA 1
ATOM 2516 C C . LEU B 1 79 ? 7.773 -6.039 -1.506 1 69.31 79 LEU B C 1
ATOM 2518 O O . LEU B 1 79 ? 7.164 -7.086 -1.732 1 69.31 79 LEU B O 1
ATOM 2522 N N . LEU B 1 80 ? 7.461 -4.875 -1.983 1 69.25 80 LEU B N 1
ATOM 2523 C CA . LEU B 1 80 ? 6.332 -4.805 -2.904 1 69.25 80 LEU B CA 1
ATOM 2524 C C . LEU B 1 80 ? 6.809 -4.816 -4.352 1 69.25 80 LEU B C 1
ATOM 2526 O O . LEU B 1 80 ? 5.996 -4.824 -5.277 1 69.25 80 LEU B O 1
ATOM 2530 N N . ASP B 1 81 ? 8.18 -4.82 -4.398 1 71.69 81 ASP B N 1
ATOM 2531 C CA . ASP B 1 81 ? 8.758 -4.848 -5.738 1 71.69 81 ASP B CA 1
ATOM 2532 C C . ASP B 1 81 ? 8.781 -6.27 -6.297 1 71.69 81 ASP B C 1
ATOM 2534 O O . ASP B 1 81 ? 9.273 -7.191 -5.645 1 71.69 81 ASP B O 1
ATOM 2538 N N . ILE B 1 82 ? 8.352 -6.391 -7.449 1 64.69 82 ILE B N 1
ATOM 2539 C CA . ILE B 1 82 ? 8.172 -7.703 -8.062 1 64.69 82 ILE B CA 1
ATOM 2540 C C . ILE B 1 82 ? 9.531 -8.391 -8.211 1 64.69 82 ILE B C 1
ATOM 2542 O O . ILE B 1 82 ? 9.633 -9.609 -8.07 1 64.69 82 ILE B O 1
ATOM 2546 N N . ASP B 1 83 ? 10.461 -7.641 -8.469 1 72.31 83 ASP B N 1
ATOM 2547 C CA . ASP B 1 83 ? 11.789 -8.234 -8.609 1 72.31 83 ASP B CA 1
ATOM 2548 C C . ASP B 1 83 ? 12.297 -8.758 -7.266 1 72.31 83 ASP B C 1
ATOM 2550 O O . ASP B 1 83 ? 12.82 -9.875 -7.191 1 72.31 83 ASP B O 1
ATOM 2554 N N . VAL B 1 84 ? 12.133 -7.98 -6.316 1 75.75 84 VAL B N 1
ATOM 2555 C CA . VAL B 1 84 ? 12.586 -8.352 -4.984 1 75.75 84 VAL B CA 1
ATOM 2556 C C . VAL B 1 84 ? 11.859 -9.617 -4.523 1 75.75 84 VAL B C 1
ATOM 2558 O O . VAL B 1 84 ? 12.484 -10.547 -4.008 1 75.75 84 VAL B O 1
ATOM 2561 N N . LEU B 1 85 ? 10.656 -9.633 -4.82 1 69.75 85 LEU B N 1
ATOM 2562 C CA . LEU B 1 85 ? 9.859 -10.797 -4.461 1 69.75 85 LEU B CA 1
ATOM 2563 C C . LEU B 1 85 ? 10.305 -12.023 -5.242 1 69.75 85 LEU B C 1
ATOM 2565 O O . LEU B 1 85 ? 10.375 -13.125 -4.695 1 69.75 85 LEU B O 1
ATOM 2569 N N . GLY B 1 86 ? 10.531 -11.773 -6.461 1 68.69 86 GLY B N 1
ATOM 2570 C CA . GLY B 1 86 ? 11.016 -12.852 -7.305 1 68.69 86 GLY B CA 1
ATOM 2571 C C . GLY B 1 86 ? 12.328 -13.438 -6.82 1 68.69 86 GLY B C 1
ATOM 2572 O O . GLY B 1 86 ? 12.508 -14.656 -6.828 1 68.69 86 GLY B O 1
ATOM 2573 N N . TRP B 1 87 ? 13.164 -12.609 -6.371 1 72.81 87 TRP B N 1
ATOM 2574 C CA . TRP B 1 87 ? 14.469 -13.062 -5.895 1 72.81 87 TRP B CA 1
ATOM 2575 C C . TRP B 1 87 ? 14.328 -13.844 -4.59 1 72.81 87 TRP B C 1
ATOM 2577 O O . TRP B 1 87 ? 15.109 -14.758 -4.324 1 72.81 87 TRP B O 1
ATOM 2587 N N . LEU B 1 88 ? 13.391 -13.445 -3.834 1 68.62 88 LEU B N 1
ATOM 2588 C CA . LEU B 1 88 ? 13.164 -14.055 -2.525 1 68.62 88 LEU B CA 1
ATOM 2589 C C . LEU B 1 88 ? 12.492 -15.414 -2.664 1 68.62 88 LEU B C 1
ATOM 2591 O O . LEU B 1 88 ? 12.641 -16.281 -1.796 1 68.62 88 LEU B O 1
ATOM 2595 N N . ALA B 1 89 ? 11.664 -15.5 -3.691 1 60.66 89 ALA B N 1
ATOM 2596 C CA . ALA B 1 89 ? 10.812 -16.672 -3.855 1 60.66 89 ALA B CA 1
ATOM 2597 C C . ALA B 1 89 ? 11.656 -17.922 -4.078 1 60.66 89 ALA B C 1
ATOM 2599 O O . ALA B 1 89 ? 11.188 -18.891 -4.691 1 60.66 89 ALA B O 1
ATOM 2600 N N . GLU B 1 90 ? 12.859 -17.922 -3.646 1 58.31 90 GLU B N 1
ATOM 2601 C CA . GLU B 1 90 ? 13.602 -19.172 -3.748 1 58.31 90 GLU B CA 1
ATOM 2602 C C . GLU B 1 90 ? 13.727 -19.844 -2.385 1 58.31 90 GLU B C 1
ATOM 2604 O O . GLU B 1 90 ? 14.086 -19.203 -1.398 1 58.31 90 GLU B O 1
ATOM 2609 N N . GLY B 1 91 ? 13.32 -21.125 -2.152 1 54.97 91 GLY B N 1
ATOM 2610 C CA . GLY B 1 91 ? 13.5 -22.031 -1.034 1 54.97 91 GLY B CA 1
ATOM 2611 C C . GLY B 1 91 ? 12.578 -21.734 0.133 1 54.97 91 GLY B C 1
ATOM 2612 O O . GLY B 1 91 ? 11.375 -21.578 -0.047 1 54.97 91 GLY B O 1
ATOM 2613 N N . GLU B 1 92 ? 13.031 -21.891 1.5 1 55 92 GLU B N 1
ATOM 2614 C CA . GLU B 1 92 ? 12.336 -21.719 2.771 1 55 92 GLU B CA 1
ATOM 2615 C C . GLU B 1 92 ? 11.898 -20.266 2.953 1 55 92 GLU B C 1
ATOM 2617 O O . GLU B 1 92 ? 10.82 -20 3.49 1 55 92 GLU B O 1
ATOM 2622 N N . LEU B 1 93 ? 12.688 -19.422 2.615 1 55.12 93 LEU B N 1
ATOM 2623 C CA . LEU B 1 93 ? 12.414 -17.984 2.732 1 55.12 93 LEU B CA 1
ATOM 2624 C C . LEU B 1 93 ? 11.148 -17.609 1.982 1 55.12 93 LEU B C 1
ATOM 2626 O O . LEU B 1 93 ? 10.383 -16.75 2.436 1 55.12 93 LEU B O 1
ATOM 2630 N N . ASP B 1 94 ? 10.695 -18.562 1.273 1 63.31 94 ASP B N 1
ATOM 2631 C CA . ASP B 1 94 ? 9.57 -18.344 0.365 1 63.31 94 ASP B CA 1
ATOM 2632 C C . ASP B 1 94 ? 8.242 -18.594 1.068 1 63.31 94 ASP B C 1
ATOM 2634 O O . ASP B 1 94 ? 7.316 -17.781 0.963 1 63.31 94 ASP B O 1
ATOM 2638 N N . LEU B 1 95 ? 8.492 -19.516 2.164 1 71.38 95 LEU B N 1
ATOM 2639 C CA . LEU B 1 95 ? 7.195 -19.891 2.725 1 71.38 95 LEU B CA 1
ATOM 2640 C C . LEU B 1 95 ? 6.723 -18.859 3.742 1 71.38 95 LEU B C 1
ATOM 2642 O O . LEU B 1 95 ? 5.531 -18.547 3.799 1 71.38 95 LEU B O 1
ATOM 2646 N N . LYS B 1 96 ? 7.652 -18.422 4.555 1 76.12 96 LYS B N 1
ATOM 2647 C CA . LYS B 1 96 ? 7.316 -17.391 5.531 1 76.12 96 LYS B CA 1
ATOM 2648 C C . LYS B 1 96 ? 6.859 -16.094 4.844 1 76.12 96 LYS B C 1
ATOM 2650 O O . LYS B 1 96 ? 5.922 -15.445 5.301 1 76.12 96 LYS B O 1
ATOM 2655 N N . LEU B 1 97 ? 7.469 -15.82 3.82 1 75.75 97 LEU B N 1
ATOM 2656 C CA . LEU B 1 97 ? 7.109 -14.625 3.068 1 75.75 97 LEU B CA 1
ATOM 2657 C C . LEU B 1 97 ? 5.723 -14.773 2.445 1 75.75 97 LEU B C 1
ATOM 2659 O O . LEU B 1 97 ? 4.934 -13.82 2.447 1 75.75 97 LEU B O 1
ATOM 2663 N N . VAL B 1 98 ? 5.512 -15.938 2.035 1 77.62 98 VAL B N 1
ATOM 2664 C CA . VAL B 1 98 ? 4.203 -16.203 1.438 1 77.62 98 VAL B CA 1
ATOM 2665 C C . VAL B 1 98 ? 3.119 -16.094 2.508 1 77.62 98 VAL B C 1
ATOM 2667 O O . VAL B 1 98 ? 2.041 -15.555 2.262 1 77.62 98 VAL B O 1
ATOM 2670 N N . GLU B 1 99 ? 3.445 -16.578 3.633 1 82.19 99 GLU B N 1
ATOM 2671 C CA . GLU B 1 99 ? 2.502 -16.484 4.742 1 82.19 99 GLU B CA 1
ATOM 2672 C C . GLU B 1 99 ? 2.215 -15.031 5.102 1 82.19 99 GLU B C 1
ATOM 2674 O O . GLU B 1 99 ? 1.062 -14.656 5.324 1 82.19 99 GLU B O 1
ATOM 2679 N N . GLN B 1 100 ? 3.209 -14.32 5.184 1 84.38 100 GLN B N 1
ATOM 2680 C CA . GLN B 1 100 ? 3.064 -12.906 5.508 1 84.38 100 GLN B CA 1
ATOM 2681 C C . GLN B 1 100 ? 2.266 -12.18 4.43 1 84.38 100 GLN B C 1
ATOM 2683 O O . GLN B 1 100 ? 1.498 -11.258 4.734 1 84.38 100 GLN B O 1
ATOM 2688 N N . LEU B 1 101 ? 2.465 -12.57 3.24 1 82.94 101 LEU B N 1
ATOM 2689 C CA . LEU B 1 101 ? 1.689 -11.992 2.146 1 82.94 101 LEU B CA 1
ATOM 2690 C C . LEU B 1 101 ? 0.214 -12.359 2.277 1 82.94 101 LEU B C 1
ATOM 2692 O O . LEU B 1 101 ? -0.659 -11.508 2.08 1 82.94 101 LEU B O 1
ATOM 2696 N N . ILE B 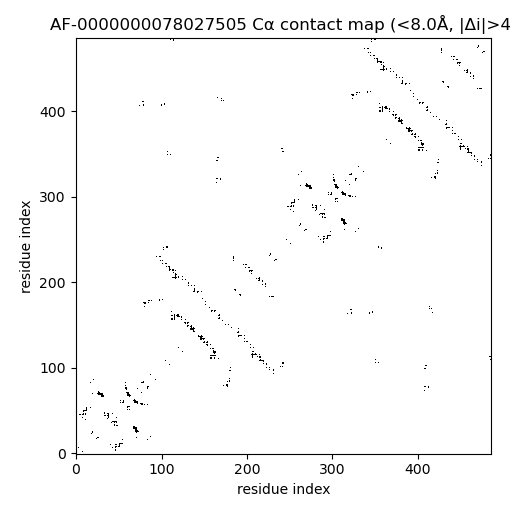1 102 ? -0.031 -13.578 2.625 1 85.69 102 ILE B N 1
ATOM 2697 C CA . ILE B 1 102 ? -1.411 -14.023 2.768 1 85.69 102 ILE B CA 1
ATOM 2698 C C . ILE B 1 102 ? -2.088 -13.258 3.904 1 85.69 102 ILE B C 1
ATOM 2700 O O . ILE B 1 102 ? -3.242 -12.844 3.781 1 85.69 102 ILE B O 1
ATOM 2704 N N . VAL B 1 103 ? -1.38 -13.078 4.957 1 89.31 103 VAL B N 1
ATOM 2705 C CA . VAL B 1 103 ? -1.899 -12.297 6.074 1 89.31 103 VAL B CA 1
ATOM 2706 C C . VAL B 1 103 ? -2.273 -10.898 5.598 1 89.31 103 VAL B C 1
ATOM 2708 O O . VAL B 1 103 ? -3.35 -10.391 5.922 1 89.31 103 VAL B O 1
ATOM 2711 N N . THR B 1 104 ? -1.451 -10.289 4.859 1 90.25 104 THR B N 1
ATOM 2712 C CA . THR B 1 104 ? -1.692 -8.953 4.324 1 90.25 104 THR B CA 1
ATOM 2713 C C . THR B 1 104 ? -2.934 -8.945 3.439 1 90.25 104 THR B C 1
ATOM 2715 O O . THR B 1 104 ? -3.787 -8.062 3.568 1 90.25 104 THR B O 1
ATOM 2718 N N . ARG B 1 105 ? -3.006 -9.875 2.633 1 88.44 105 ARG B N 1
ATOM 2719 C CA . ARG B 1 105 ? -4.156 -9.969 1.742 1 88.44 105 ARG B CA 1
ATOM 2720 C C . ARG B 1 105 ? -5.445 -10.164 2.533 1 88.44 105 ARG B C 1
ATOM 2722 O O . ARG B 1 105 ? -6.488 -9.609 2.172 1 88.44 105 ARG B O 1
ATOM 2729 N N . LEU B 1 106 ? -5.363 -10.977 3.6 1 91.06 106 LEU B N 1
ATOM 2730 C CA . LEU B 1 106 ? -6.535 -11.234 4.434 1 91.06 106 LEU B CA 1
ATOM 2731 C C . LEU B 1 106 ? -7.004 -9.969 5.129 1 91.06 106 LEU B C 1
ATOM 2733 O O . LEU B 1 106 ? -8.195 -9.805 5.395 1 91.06 106 LEU B O 1
ATOM 2737 N N . ILE B 1 107 ? -6.129 -9.133 5.375 1 91.25 107 ILE B N 1
ATOM 2738 C CA . ILE B 1 107 ? -6.469 -7.863 6 1 91.25 107 ILE B CA 1
ATOM 2739 C C . ILE B 1 107 ? -7.121 -6.938 4.977 1 91.25 107 ILE B C 1
ATOM 2741 O O . ILE B 1 107 ? -8.094 -6.246 5.285 1 91.25 107 ILE B O 1
ATOM 2745 N N . PHE B 1 108 ? -6.797 -6.996 3.826 1 90.31 108 PHE B N 1
ATOM 2746 C CA . PHE B 1 108 ? -7.109 -5.996 2.812 1 90.31 108 PHE B CA 1
ATOM 2747 C C . PHE B 1 108 ? -8.273 -6.453 1.94 1 90.31 108 PHE B C 1
ATOM 2749 O O . PHE B 1 108 ? -9.289 -5.77 1.847 1 90.31 108 PHE B O 1
ATOM 2756 N N . GLU B 1 109 ? -8.203 -7.598 1.364 1 91.81 109 GLU B N 1
ATOM 2757 C CA . GLU B 1 109 ? -9.047 -7.977 0.232 1 91.81 109 GLU B CA 1
ATOM 2758 C C . GLU B 1 109 ? -10.477 -8.258 0.677 1 91.81 109 GLU B C 1
ATOM 2760 O O . GLU B 1 109 ? -11.43 -7.934 -0.038 1 91.81 109 GLU B O 1
ATOM 2765 N N . PRO B 1 110 ? -10.703 -8.875 1.841 1 94.5 110 PRO B N 1
ATOM 2766 C CA . PRO B 1 110 ? -12.094 -9.047 2.266 1 94.5 110 PRO B CA 1
ATOM 2767 C C . PRO B 1 110 ? -12.82 -7.715 2.455 1 94.5 110 PRO B C 1
ATOM 2769 O O . PRO B 1 110 ? -14 -7.598 2.119 1 94.5 110 PRO B O 1
ATOM 2772 N N . ASN B 1 111 ? -12.117 -6.777 2.973 1 93.56 111 ASN B N 1
ATOM 2773 C CA . ASN B 1 111 ? -12.719 -5.453 3.113 1 93.56 111 ASN B CA 1
ATOM 2774 C C . ASN B 1 111 ? -12.898 -4.773 1.759 1 93.56 111 ASN B C 1
ATOM 2776 O O . ASN B 1 111 ? -13.859 -4.023 1.561 1 93.56 111 ASN B O 1
ATOM 2780 N N . VAL B 1 112 ? -11.984 -5 0.883 1 94.19 112 VAL B N 1
ATOM 2781 C CA . VAL B 1 112 ? -12.148 -4.52 -0.485 1 94.19 112 VAL B CA 1
ATOM 2782 C C . VAL B 1 112 ? -13.414 -5.109 -1.095 1 94.19 112 VAL B C 1
ATOM 2784 O O . VAL B 1 112 ? -14.195 -4.395 -1.726 1 94.19 112 VAL B O 1
ATOM 2787 N N . ALA B 1 113 ? -13.609 -6.418 -0.871 1 96.25 113 ALA B N 1
ATOM 2788 C CA . ALA B 1 113 ? -14.82 -7.07 -1.365 1 96.25 113 ALA B CA 1
ATOM 2789 C C . ALA B 1 113 ? -16.078 -6.445 -0.752 1 96.25 113 ALA B C 1
ATOM 2791 O O . ALA B 1 113 ? -17.078 -6.266 -1.438 1 96.25 113 ALA B O 1
ATOM 2792 N N . THR B 1 114 ? -15.984 -6.125 0.491 1 95.19 114 THR B N 1
ATOM 2793 C CA . THR B 1 114 ? -17.062 -5.453 1.194 1 95.19 114 THR B CA 1
ATOM 2794 C C . THR B 1 114 ? -17.406 -4.129 0.521 1 95.19 114 THR B C 1
ATOM 2796 O O . THR B 1 114 ? -18.578 -3.869 0.205 1 95.19 114 THR B O 1
ATOM 2799 N N . LEU B 1 115 ? -16.438 -3.35 0.273 1 95.25 115 LEU B N 1
ATOM 2800 C CA . LEU B 1 115 ? -16.656 -2.037 -0.323 1 95.25 115 LEU B CA 1
ATOM 2801 C C . LEU B 1 115 ? -17.125 -2.166 -1.77 1 95.25 115 LEU B C 1
ATOM 2803 O O . LEU B 1 115 ? -17.938 -1.369 -2.238 1 95.25 115 LEU B O 1
ATOM 2807 N N . ALA B 1 116 ? -16.547 -3.129 -2.441 1 96.62 116 ALA B N 1
ATOM 2808 C CA . ALA B 1 116 ? -17 -3.377 -3.807 1 96.62 116 ALA B CA 1
ATOM 2809 C C . ALA B 1 116 ? -18.5 -3.713 -3.834 1 96.62 116 ALA B C 1
ATOM 2811 O O . ALA B 1 116 ? -19.234 -3.244 -4.711 1 96.62 116 ALA B O 1
ATOM 2812 N N . ALA B 1 117 ? -18.938 -4.512 -2.912 1 97.12 117 ALA B N 1
ATOM 2813 C CA . ALA B 1 117 ? -20.359 -4.871 -2.84 1 97.12 117 ALA B CA 1
ATOM 2814 C C . ALA B 1 117 ? -21.219 -3.639 -2.6 1 97.12 117 ALA B C 1
ATOM 2816 O O . ALA B 1 117 ? -22.344 -3.553 -3.102 1 97.12 117 ALA B O 1
ATOM 2817 N N . LEU B 1 118 ? -20.703 -2.697 -1.893 1 94.56 118 LEU B N 1
ATOM 2818 C CA . LEU B 1 118 ? -21.438 -1.488 -1.55 1 94.56 118 LEU B CA 1
ATOM 2819 C C . LEU B 1 118 ? -21.438 -0.502 -2.713 1 94.56 118 LEU B C 1
ATOM 2821 O O . LEU B 1 118 ? -22.438 0.188 -2.947 1 94.56 118 LEU B O 1
ATOM 2825 N N . ASN B 1 119 ? -20.391 -0.494 -3.561 1 94.94 119 ASN B N 1
ATOM 2826 C CA . ASN B 1 119 ? -20.172 0.676 -4.402 1 94.94 119 ASN B CA 1
ATOM 2827 C C . ASN B 1 119 ? -20.172 0.306 -5.883 1 94.94 119 ASN B C 1
ATOM 2829 O O . ASN B 1 119 ? -20.25 1.182 -6.746 1 94.94 119 ASN B O 1
ATOM 2833 N N . ALA B 1 120 ? -20.031 -0.94 -6.184 1 96.94 120 ALA B N 1
ATOM 2834 C CA . ALA B 1 120 ? -19.812 -1.347 -7.57 1 96.94 120 ALA B CA 1
ATOM 2835 C C . ALA B 1 120 ? -20.906 -0.798 -8.484 1 96.94 120 ALA B C 1
ATOM 2837 O O . ALA B 1 120 ? -22.078 -0.83 -8.141 1 96.94 120 ALA B O 1
ATOM 2838 N N . THR B 1 121 ? -20.438 -0.323 -9.586 1 96.94 121 THR B N 1
ATOM 2839 C CA . THR B 1 121 ? -21.344 0.113 -10.648 1 96.94 121 THR B CA 1
ATOM 2840 C C . THR B 1 121 ? -21.5 -0.981 -11.703 1 96.94 121 THR B C 1
ATOM 2842 O O . THR B 1 121 ? -20.828 -2.014 -11.641 1 96.94 121 THR B O 1
ATOM 2845 N N . GLY B 1 122 ? -22.422 -0.681 -12.578 1 97.44 122 GLY B N 1
ATOM 2846 C CA . GLY B 1 122 ? -22.562 -1.606 -13.688 1 97.44 122 GLY B CA 1
ATOM 2847 C C . GLY B 1 122 ? -21.281 -1.812 -14.461 1 97.44 122 GLY B C 1
ATOM 2848 O O . GLY B 1 122 ? -20.969 -2.932 -14.883 1 97.44 122 GLY B O 1
ATOM 2849 N N . HIS B 1 123 ? -20.578 -0.797 -14.625 1 96.56 123 HIS B N 1
ATOM 2850 C CA . HIS B 1 123 ? -19.281 -0.875 -15.312 1 96.56 123 HIS B CA 1
ATOM 2851 C C . HIS B 1 123 ? -18.297 -1.742 -14.539 1 96.56 123 HIS B C 1
ATOM 2853 O O . HIS B 1 123 ? -17.578 -2.551 -15.125 1 96.56 123 HIS B O 1
ATOM 2859 N N . ASP B 1 124 ? -18.281 -1.601 -13.266 1 97.12 124 ASP B N 1
ATOM 2860 C CA . ASP B 1 124 ? -17.406 -2.404 -12.422 1 97.12 124 ASP B CA 1
ATOM 2861 C C . ASP B 1 124 ? -17.766 -3.889 -12.523 1 97.12 124 ASP B C 1
ATOM 2863 O O . ASP B 1 124 ? -16.875 -4.734 -12.656 1 97.12 124 ASP B O 1
ATOM 2867 N N . LEU B 1 125 ? -19.062 -4.141 -12.477 1 98.31 125 LEU B N 1
ATOM 2868 C CA . LEU B 1 125 ? -19.531 -5.523 -12.531 1 98.31 125 LEU B CA 1
ATOM 2869 C C . LEU B 1 125 ? -19.188 -6.16 -13.875 1 98.31 125 LEU B C 1
ATOM 2871 O O . LEU B 1 125 ? -18.797 -7.328 -13.938 1 98.31 125 LEU B O 1
ATOM 2875 N N . ALA B 1 126 ? -19.312 -5.402 -14.891 1 98.44 126 ALA B N 1
ATOM 2876 C CA . ALA B 1 126 ? -18.969 -5.91 -16.219 1 98.44 126 ALA B CA 1
ATOM 2877 C C . ALA B 1 126 ? -17.484 -6.27 -16.297 1 98.44 126 ALA B C 1
ATOM 2879 O O . ALA B 1 126 ? -17.109 -7.312 -16.844 1 98.44 126 ALA B O 1
ATOM 2880 N N . ALA B 1 127 ? -16.656 -5.453 -15.758 1 97.5 127 ALA B N 1
ATOM 2881 C CA . ALA B 1 127 ? -15.211 -5.711 -15.742 1 97.5 127 ALA B CA 1
ATOM 2882 C C . ALA B 1 127 ? -14.891 -6.98 -14.953 1 97.5 127 ALA B C 1
ATOM 2884 O O . ALA B 1 127 ? -14.047 -7.781 -15.375 1 97.5 127 ALA B O 1
ATOM 2885 N N . MET B 1 128 ? -15.523 -7.164 -13.836 1 98.25 128 MET B N 1
ATOM 2886 C CA . MET B 1 128 ? -15.312 -8.367 -13.031 1 98.25 128 MET B CA 1
ATOM 2887 C C . MET B 1 128 ? -15.75 -9.609 -13.789 1 98.25 128 MET B C 1
ATOM 2889 O O . MET B 1 128 ? -15.039 -10.625 -13.789 1 98.25 128 MET B O 1
ATOM 2893 N N . GLU B 1 129 ? -16.859 -9.453 -14.383 1 98.25 129 GLU B N 1
ATOM 2894 C CA . GLU B 1 129 ? -17.375 -10.602 -15.125 1 98.25 129 GLU B CA 1
ATOM 2895 C C . GLU B 1 129 ? -16.453 -10.977 -16.281 1 98.25 129 GLU B C 1
ATOM 2897 O O . GLU B 1 129 ? -16.203 -12.156 -16.516 1 98.25 129 GLU B O 1
ATOM 2902 N N . ASP B 1 130 ? -16.016 -9.992 -16.984 1 98.38 130 ASP B N 1
ATOM 2903 C CA . ASP B 1 130 ? -15.078 -10.242 -18.062 1 98.38 130 ASP B CA 1
ATOM 2904 C C . ASP B 1 130 ? -13.836 -10.977 -17.562 1 98.38 130 ASP B C 1
ATOM 2906 O O . ASP B 1 130 ? -13.359 -11.914 -18.188 1 98.38 130 ASP B O 1
ATOM 2910 N N . ALA B 1 131 ? -13.305 -10.594 -16.469 1 97.81 131 ALA B N 1
ATOM 2911 C CA . ALA B 1 131 ? -12.133 -11.219 -15.875 1 97.81 131 ALA B CA 1
ATOM 2912 C C . ALA B 1 131 ? -12.406 -12.672 -15.508 1 97.81 131 ALA B C 1
ATOM 2914 O O . ALA B 1 131 ? -11.578 -13.547 -15.742 1 97.81 131 ALA B O 1
ATOM 2915 N N . LEU B 1 132 ? -13.578 -12.914 -14.953 1 98.06 132 LEU B N 1
ATOM 2916 C CA . LEU B 1 132 ? -13.953 -14.266 -14.555 1 98.06 132 LEU B CA 1
ATOM 2917 C C . LEU B 1 132 ? -14.078 -15.172 -15.773 1 98.06 132 LEU B C 1
ATOM 2919 O O . LEU B 1 132 ? -13.711 -16.344 -15.711 1 98.06 132 LEU B O 1
ATOM 2923 N N . GLN B 1 133 ? -14.602 -14.609 -16.828 1 98.12 133 GLN B N 1
ATOM 2924 C CA . GLN B 1 133 ? -14.688 -15.375 -18.062 1 98.12 133 GLN B CA 1
ATOM 2925 C C . GLN B 1 133 ? -13.305 -15.758 -18.578 1 98.12 133 GLN B C 1
ATOM 2927 O O . GLN B 1 133 ? -13.109 -16.875 -19.094 1 98.12 133 GLN B O 1
ATOM 2932 N N . LEU B 1 134 ? -12.383 -14.875 -18.438 1 97.31 134 LEU B N 1
ATOM 2933 C CA . LEU B 1 134 ? -11 -15.172 -18.812 1 97.31 134 LEU B CA 1
ATOM 2934 C C . LEU B 1 134 ? -10.43 -16.281 -17.953 1 97.31 134 LEU B C 1
ATOM 2936 O O . LEU B 1 134 ? -9.766 -17.188 -18.453 1 97.31 134 LEU B O 1
ATOM 2940 N N . MET B 1 135 ? -10.688 -16.219 -16.688 1 96.06 135 MET B N 1
ATOM 2941 C CA . MET B 1 135 ? -10.227 -17.266 -15.781 1 96.06 135 MET B CA 1
ATOM 2942 C C . MET B 1 135 ? -10.812 -18.625 -16.156 1 96.06 135 MET B C 1
ATOM 2944 O O . MET B 1 135 ? -10.086 -19.609 -16.234 1 96.06 135 MET B O 1
ATOM 2948 N N . ARG B 1 136 ? -12.078 -18.594 -16.406 1 97.88 136 ARG B N 1
ATOM 2949 C CA . ARG B 1 136 ? -12.766 -19.828 -16.781 1 97.88 136 ARG B CA 1
ATOM 2950 C C . ARG B 1 136 ? -12.219 -20.375 -18.094 1 97.88 136 ARG B C 1
ATOM 2952 O O . ARG B 1 136 ? -11.969 -21.578 -18.203 1 97.88 136 ARG B O 1
ATOM 2959 N N . LYS B 1 137 ? -12.062 -19.531 -19.016 1 97.81 137 LYS B N 1
ATOM 2960 C CA . LYS B 1 137 ? -11.508 -19.953 -20.297 1 97.81 137 LYS B CA 1
ATOM 2961 C C . LYS B 1 137 ? -10.117 -20.547 -20.125 1 97.81 137 LYS B C 1
ATOM 2963 O O . LYS B 1 137 ? -9.797 -21.578 -20.703 1 97.81 137 LYS B O 1
ATOM 2968 N N . GLY B 1 138 ? -9.336 -19.875 -19.328 1 96.31 138 GLY B N 1
ATOM 2969 C CA . GLY B 1 138 ? -8.008 -20.391 -19.047 1 96.31 138 GLY B CA 1
ATOM 2970 C C . GLY B 1 138 ? -8.031 -21.766 -18.406 1 96.31 138 GLY B C 1
ATOM 2971 O O . GLY B 1 138 ? -7.234 -22.641 -18.75 1 96.31 138 GLY B O 1
ATOM 2972 N N . GLN B 1 139 ? -8.898 -21.953 -17.469 1 96 139 GLN B N 1
ATOM 2973 C CA . GLN B 1 139 ? -9.07 -23.234 -16.797 1 96 139 GLN B CA 1
ATOM 2974 C C . GLN B 1 139 ? -9.508 -24.312 -17.781 1 96 139 GLN B C 1
ATOM 2976 O O . GLN B 1 139 ? -8.914 -25.391 -17.828 1 96 139 GLN B O 1
ATOM 2981 N N . LEU B 1 140 ? -10.477 -24.031 -18.641 1 96.69 140 LEU B N 1
ATOM 2982 C CA . LEU B 1 140 ? -11.055 -25 -19.562 1 96.69 140 LEU B CA 1
ATOM 2983 C C . LEU B 1 140 ? -10.07 -25.344 -20.688 1 96.69 140 LEU B C 1
ATOM 2985 O O . LEU B 1 140 ? -9.977 -26.5 -21.109 1 96.69 140 LEU B O 1
ATOM 2989 N N . ASP B 1 141 ? -9.266 -24.375 -21.078 1 96.62 141 ASP B N 1
ATOM 2990 C CA . ASP B 1 141 ? -8.352 -24.547 -22.203 1 96.62 141 ASP B CA 1
ATOM 2991 C C . ASP B 1 141 ? -6.953 -24.922 -21.719 1 96.62 141 ASP B C 1
ATOM 2993 O O . ASP B 1 141 ? -6.016 -25 -22.516 1 96.62 141 ASP B O 1
ATOM 2997 N N . ALA B 1 142 ? -6.82 -25.047 -20.516 1 94.62 142 ALA B N 1
ATOM 2998 C CA . ALA B 1 142 ? -5.539 -25.406 -19.906 1 94.62 142 ALA B CA 1
ATOM 2999 C C . ALA B 1 142 ? -4.469 -24.375 -20.25 1 94.62 142 ALA B C 1
ATOM 3001 O O . ALA B 1 142 ? -3.344 -24.734 -20.609 1 94.62 142 ALA B O 1
ATOM 3002 N N . GLN B 1 143 ? -4.895 -23.203 -20.266 1 94.94 143 GLN B N 1
ATOM 3003 C CA . GLN B 1 143 ? -3.98 -22.094 -20.5 1 94.94 143 GLN B CA 1
ATOM 3004 C C . GLN B 1 143 ? -3.693 -21.328 -19.219 1 94.94 143 GLN B C 1
ATOM 3006 O O . GLN B 1 143 ? -4.422 -20.391 -18.859 1 94.94 143 GLN B O 1
ATOM 3011 N N . ARG B 1 144 ? -2.605 -21.625 -18.688 1 91.5 144 ARG B N 1
ATOM 3012 C CA . ARG B 1 144 ? -2.232 -21.078 -17.391 1 91.5 144 ARG B CA 1
ATOM 3013 C C . ARG B 1 144 ? -2.127 -19.562 -17.438 1 91.5 144 ARG B C 1
ATOM 3015 O O . ARG B 1 144 ? -2.596 -18.875 -16.516 1 91.5 144 ARG B O 1
ATOM 3022 N N . SER B 1 145 ? -1.491 -19.062 -18.438 1 90.38 145 SER B N 1
ATOM 3023 C CA . SER B 1 145 ? -1.291 -17.625 -18.562 1 90.38 145 SER B CA 1
ATOM 3024 C C . SER B 1 145 ? -2.623 -16.891 -18.609 1 90.38 145 SER B C 1
ATOM 3026 O O . SER B 1 145 ? -2.771 -15.82 -18.016 1 90.38 145 SER B O 1
ATOM 3028 N N . LEU B 1 146 ? -3.564 -17.484 -19.281 1 93.88 146 LEU B N 1
ATOM 3029 C CA . LEU B 1 146 ? -4.887 -16.891 -19.406 1 93.88 146 LEU B CA 1
ATOM 3030 C C . LEU B 1 146 ? -5.609 -16.906 -18.062 1 93.88 146 LEU B C 1
ATOM 3032 O O . LEU B 1 146 ? -6.262 -15.93 -17.688 1 93.88 146 LEU B O 1
ATOM 3036 N N . PHE B 1 147 ? -5.543 -18.016 -17.344 1 94 147 PHE B N 1
ATOM 3037 C CA . PHE B 1 147 ? -6.109 -18.109 -16 1 94 147 PHE B CA 1
ATOM 3038 C C . PHE B 1 147 ? -5.531 -17.047 -15.086 1 94 147 PHE B C 1
ATOM 3040 O O . PHE B 1 147 ? -6.273 -16.344 -14.398 1 94 147 PHE B O 1
ATOM 3047 N N . GLU B 1 148 ? -4.27 -16.906 -15.18 1 89.25 148 GLU B N 1
ATOM 3048 C CA . GLU B 1 148 ? -3.574 -15.938 -14.328 1 89.25 148 GLU B CA 1
ATOM 3049 C C . GLU B 1 148 ? -3.977 -14.508 -14.68 1 89.25 148 GLU B C 1
ATOM 3051 O O . GLU B 1 148 ? -4.164 -13.672 -13.789 1 89.25 148 GLU B O 1
ATOM 3056 N N . GLU B 1 149 ? -4.055 -14.258 -15.922 1 90.81 149 GLU B N 1
ATOM 3057 C CA . GLU B 1 149 ? -4.484 -12.938 -16.375 1 90.81 149 GLU B CA 1
ATOM 3058 C C . GLU B 1 149 ? -5.887 -12.609 -15.859 1 90.81 149 GLU B C 1
ATOM 3060 O O . GLU B 1 149 ? -6.137 -11.5 -15.391 1 90.81 149 GLU B O 1
ATOM 3065 N N . GLY B 1 150 ? -6.781 -13.539 -15.969 1 94.75 150 GLY B N 1
ATOM 3066 C CA . GLY B 1 150 ? -8.141 -13.352 -15.477 1 94.75 150 GLY B CA 1
ATOM 3067 C C . GLY B 1 150 ? -8.195 -13.117 -13.977 1 94.75 150 GLY B C 1
ATOM 3068 O O . GLY B 1 150 ? -8.914 -12.234 -13.508 1 94.75 150 GLY B O 1
ATOM 3069 N N . ASP B 1 151 ? -7.445 -13.914 -13.25 1 92.44 151 ASP B N 1
ATOM 3070 C CA . ASP B 1 151 ? -7.398 -13.773 -11.797 1 92.44 151 ASP B CA 1
ATOM 3071 C C . ASP B 1 151 ? -6.902 -12.383 -11.391 1 92.44 151 ASP B C 1
ATOM 3073 O O . ASP B 1 151 ? -7.527 -11.711 -10.57 1 92.44 151 ASP B O 1
ATOM 3077 N N . MET B 1 152 ? -5.855 -11.945 -12 1 88.5 152 MET B N 1
ATOM 3078 C CA . MET B 1 152 ? -5.301 -10.633 -11.703 1 88.5 152 MET B CA 1
ATOM 3079 C C . MET B 1 152 ? -6.277 -9.531 -12.094 1 88.5 152 MET B C 1
ATOM 3081 O O . MET B 1 152 ? -6.469 -8.57 -11.344 1 88.5 152 MET B O 1
ATOM 3085 N N . ALA B 1 153 ? -6.836 -9.688 -13.227 1 92.75 153 ALA B N 1
ATOM 3086 C CA . ALA B 1 153 ? -7.812 -8.703 -13.695 1 92.75 153 ALA B CA 1
ATOM 3087 C C . ALA B 1 153 ? -9 -8.617 -12.742 1 92.75 153 ALA B C 1
ATOM 3089 O O . ALA B 1 153 ? -9.539 -7.535 -12.5 1 92.75 153 ALA B O 1
ATOM 3090 N N . PHE B 1 154 ? -9.406 -9.781 -12.234 1 95.75 154 PHE B N 1
ATOM 3091 C CA . PHE B 1 154 ? -10.531 -9.805 -11.312 1 95.75 154 PHE B CA 1
ATOM 3092 C C . PHE B 1 154 ? -10.203 -9.031 -10.039 1 95.75 154 PHE B C 1
ATOM 3094 O O . PHE B 1 154 ? -10.984 -8.188 -9.594 1 95.75 154 PHE B O 1
ATOM 3101 N N . HIS B 1 155 ? -9.094 -9.234 -9.469 1 91.69 155 HIS B N 1
ATOM 3102 C CA . HIS B 1 155 ? -8.695 -8.555 -8.242 1 91.69 155 HIS B CA 1
ATOM 3103 C C . HIS B 1 155 ? -8.531 -7.055 -8.477 1 91.69 155 HIS B C 1
ATOM 3105 O O . HIS B 1 155 ? -8.883 -6.246 -7.617 1 91.69 155 HIS B O 1
ATOM 3111 N N . HIS B 1 156 ? -8.039 -6.73 -9.609 1 90 156 HIS B N 1
ATOM 3112 C CA . HIS B 1 156 ? -7.914 -5.316 -9.953 1 90 156 HIS B CA 1
ATOM 3113 C C . HIS B 1 156 ? -9.289 -4.664 -10.094 1 90 156 HIS B C 1
ATOM 3115 O O . HIS B 1 156 ? -9.484 -3.533 -9.648 1 90 156 HIS B O 1
ATOM 3121 N N . ALA B 1 157 ? -10.156 -5.371 -10.773 1 94.94 157 ALA B N 1
ATOM 3122 C CA . ALA B 1 157 ? -11.516 -4.855 -10.922 1 94.94 157 ALA B CA 1
ATOM 3123 C C . ALA B 1 157 ? -12.195 -4.688 -9.57 1 94.94 157 ALA B C 1
ATOM 3125 O O . ALA B 1 157 ? -12.961 -3.738 -9.367 1 94.94 157 ALA B O 1
ATOM 3126 N N . LEU B 1 158 ? -11.945 -5.629 -8.688 1 95.5 158 LEU B N 1
ATOM 3127 C CA . LEU B 1 158 ? -12.461 -5.539 -7.324 1 95.5 158 LEU B CA 1
ATOM 3128 C C . LEU B 1 158 ? -11.992 -4.258 -6.648 1 95.5 158 LEU B C 1
ATOM 3130 O O . LEU B 1 158 ? -12.789 -3.549 -6.027 1 95.5 158 LEU B O 1
ATOM 3134 N N . LEU B 1 159 ? -10.727 -3.998 -6.773 1 92.06 159 LEU B N 1
ATOM 3135 C CA . LEU B 1 159 ? -10.125 -2.811 -6.18 1 92.06 159 LEU B CA 1
ATOM 3136 C C . LEU B 1 159 ? -10.75 -1.541 -6.75 1 92.06 159 LEU B C 1
ATOM 3138 O O . LEU B 1 159 ? -11.109 -0.629 -6 1 92.06 159 LEU B O 1
ATOM 3142 N N . ARG B 1 160 ? -10.914 -1.525 -7.992 1 91.19 160 ARG B N 1
ATOM 3143 C CA . ARG B 1 160 ? -11.5 -0.364 -8.656 1 91.19 160 ARG B CA 1
ATOM 3144 C C . ARG B 1 160 ? -12.93 -0.134 -8.188 1 91.19 160 ARG B C 1
ATOM 3146 O O . ARG B 1 160 ? -13.367 1.011 -8.047 1 91.19 160 ARG B O 1
ATOM 3153 N N . ALA B 1 161 ? -13.57 -1.173 -7.953 1 95.88 161 ALA B N 1
ATOM 3154 C CA . ALA B 1 161 ? -14.984 -1.112 -7.609 1 95.88 161 ALA B CA 1
ATOM 3155 C C . ALA B 1 161 ? -15.188 -0.511 -6.223 1 95.88 161 ALA B C 1
ATOM 3157 O O . ALA B 1 161 ? -16.312 -0.145 -5.852 1 95.88 161 ALA B O 1
ATOM 3158 N N . THR B 1 162 ? -14.117 -0.428 -5.473 1 93.56 162 THR B N 1
ATOM 3159 C CA . THR B 1 162 ? -14.234 0.217 -4.172 1 93.56 162 THR B CA 1
ATOM 3160 C C . THR B 1 162 ? -14.414 1.724 -4.328 1 93.56 162 THR B C 1
ATOM 3162 O O . THR B 1 162 ? -14.883 2.396 -3.406 1 93.56 162 THR B O 1
ATOM 3165 N N . HIS B 1 163 ? -13.93 2.227 -5.398 1 89.19 163 HIS B N 1
ATOM 3166 C CA . HIS B 1 163 ? -13.914 3.656 -5.691 1 89.19 163 HIS B CA 1
ATOM 3167 C C . HIS B 1 163 ? -13.188 4.43 -4.594 1 89.19 163 HIS B C 1
ATOM 3169 O O . HIS B 1 163 ? -13.633 5.508 -4.191 1 89.19 163 HIS B O 1
ATOM 3175 N N . ASN B 1 164 ? -12.234 3.875 -4.066 1 87.5 164 ASN B N 1
ATOM 3176 C CA . ASN B 1 164 ? -11.32 4.461 -3.09 1 87.5 164 ASN B CA 1
ATOM 3177 C C . ASN B 1 164 ? -9.898 4.523 -3.627 1 87.5 164 ASN B C 1
ATOM 3179 O O . ASN B 1 164 ? -9.227 3.498 -3.748 1 87.5 164 ASN B O 1
ATOM 3183 N N . PRO B 1 165 ? -9.508 5.668 -3.881 1 81.19 165 PRO B N 1
ATOM 3184 C CA . PRO B 1 165 ? -8.219 5.789 -4.578 1 81.19 165 PRO B CA 1
ATOM 3185 C C . PRO B 1 165 ? -7.047 5.305 -3.732 1 81.19 165 PRO B C 1
ATOM 3187 O O . PRO B 1 165 ? -6.043 4.832 -4.277 1 81.19 165 PRO B O 1
ATOM 3190 N N . PHE B 1 166 ? -7.133 5.383 -2.453 1 83.06 166 PHE B N 1
ATOM 3191 C CA . PHE B 1 166 ? -6.059 4.918 -1.587 1 83.06 166 PHE B CA 1
ATOM 3192 C C . PHE B 1 166 ? -5.977 3.395 -1.595 1 83.06 166 PHE B C 1
ATOM 3194 O O . PHE B 1 166 ? -4.883 2.828 -1.662 1 83.06 166 PHE B O 1
ATOM 3201 N N . LEU B 1 167 ? -7.098 2.752 -1.582 1 88.5 167 LEU B N 1
ATOM 3202 C CA . LEU B 1 167 ? -7.125 1.296 -1.664 1 88.5 167 LEU B CA 1
ATOM 3203 C C . LEU B 1 167 ? -6.609 0.818 -3.016 1 88.5 167 LEU B C 1
ATOM 3205 O O . LEU B 1 167 ? -5.879 -0.175 -3.09 1 88.5 167 LEU B O 1
ATOM 3209 N N . LEU B 1 168 ? -7.012 1.519 -3.982 1 85.31 168 LEU B N 1
ATOM 3210 C CA . LEU B 1 168 ? -6.531 1.179 -5.316 1 85.31 168 LEU B CA 1
ATOM 3211 C C . LEU B 1 168 ? -5.012 1.281 -5.395 1 85.31 168 LEU B C 1
ATOM 3213 O O . LEU B 1 168 ? -4.352 0.384 -5.922 1 85.31 168 LEU B O 1
ATOM 3217 N N . ALA B 1 169 ? -4.52 2.293 -4.84 1 78.69 169 ALA B N 1
ATOM 3218 C CA . ALA B 1 169 ? -3.076 2.506 -4.867 1 78.69 169 ALA B CA 1
ATOM 3219 C C . ALA B 1 169 ? -2.348 1.425 -4.074 1 78.69 169 ALA B C 1
ATOM 3221 O O . ALA B 1 169 ? -1.344 0.878 -4.535 1 78.69 169 ALA B O 1
ATOM 3222 N N . LEU B 1 170 ? -2.83 1.107 -2.953 1 82 170 LEU B N 1
ATOM 3223 C CA . LEU B 1 170 ? -2.229 0.071 -2.123 1 82 170 LEU B CA 1
ATOM 3224 C C . LEU B 1 170 ? -2.336 -1.295 -2.793 1 82 170 LEU B C 1
ATOM 3226 O O . LEU B 1 170 ? -1.384 -2.078 -2.775 1 82 170 LEU B O 1
ATOM 3230 N N . GLY B 1 171 ? -3.482 -1.529 -3.355 1 83 171 GLY B N 1
ATOM 3231 C CA . GLY B 1 171 ? -3.676 -2.785 -4.062 1 83 171 GLY B CA 1
ATOM 3232 C C . GLY B 1 171 ? -2.746 -2.949 -5.25 1 83 171 GLY B C 1
ATOM 3233 O O . GLY B 1 171 ? -2.25 -4.047 -5.512 1 83 171 GLY B O 1
ATOM 3234 N N . ASN B 1 172 ? -2.562 -1.902 -5.941 1 75.5 172 ASN B N 1
ATOM 3235 C CA . ASN B 1 172 ? -1.633 -1.938 -7.066 1 75.5 172 ASN B CA 1
ATOM 3236 C C . ASN B 1 172 ? -0.208 -2.23 -6.605 1 75.5 172 ASN B C 1
ATOM 3238 O O . ASN B 1 172 ? 0.525 -2.965 -7.27 1 75.5 172 ASN B O 1
ATOM 3242 N N . ALA B 1 173 ? 0.078 -1.719 -5.523 1 72.25 173 ALA B N 1
ATOM 3243 C CA . ALA B 1 173 ? 1.4 -1.984 -4.961 1 72.25 173 ALA B CA 1
ATOM 3244 C C . ALA B 1 173 ? 1.547 -3.453 -4.578 1 72.25 173 ALA B C 1
ATOM 3246 O O . ALA B 1 173 ? 2.613 -4.047 -4.762 1 72.25 173 ALA B O 1
ATOM 3247 N N . LEU B 1 174 ? 0.515 -4.023 -4.137 1 78.81 174 LEU B N 1
ATOM 3248 C CA . LEU B 1 174 ? 0.531 -5.414 -3.689 1 78.81 174 LEU B CA 1
ATOM 3249 C C . LEU B 1 174 ? 0.454 -6.367 -4.879 1 78.81 174 LEU B C 1
ATOM 3251 O O . LEU B 1 174 ? 0.81 -7.539 -4.762 1 78.81 174 LEU B O 1
ATOM 3255 N N . SER B 1 175 ? -0.035 -5.895 -6.004 1 73.94 175 SER B N 1
ATOM 3256 C CA . SER B 1 175 ? -0.316 -6.73 -7.168 1 73.94 175 SER B CA 1
ATOM 3257 C C . SER B 1 175 ? 0.924 -7.504 -7.602 1 73.94 175 SER B C 1
ATOM 3259 O O . SER B 1 175 ? 0.834 -8.68 -7.969 1 73.94 175 SER B O 1
ATOM 3261 N N . ALA B 1 176 ? 2.025 -6.898 -7.508 1 65.62 176 ALA B N 1
ATOM 3262 C CA . ALA B 1 176 ? 3.254 -7.59 -7.891 1 65.62 176 ALA B CA 1
ATOM 3263 C C . ALA B 1 176 ? 3.537 -8.766 -6.957 1 65.62 176 ALA B C 1
ATOM 3265 O O . ALA B 1 176 ? 3.977 -9.828 -7.402 1 65.62 176 ALA B O 1
ATOM 3266 N N . ALA B 1 177 ? 3.223 -8.516 -5.73 1 72.25 177 ALA B N 1
ATOM 3267 C CA . ALA B 1 177 ? 3.443 -9.57 -4.75 1 72.25 177 ALA B CA 1
ATOM 3268 C C . ALA B 1 177 ? 2.412 -10.688 -4.902 1 72.25 177 ALA B C 1
ATOM 3270 O O . ALA B 1 177 ? 2.701 -11.852 -4.621 1 72.25 177 ALA B O 1
ATOM 3271 N N . MET B 1 178 ? 1.286 -10.32 -5.402 1 75.44 178 MET B N 1
ATOM 3272 C CA . MET B 1 178 ? 0.21 -11.297 -5.559 1 75.44 178 MET B CA 1
ATOM 3273 C C . MET B 1 178 ? 0.55 -12.312 -6.648 1 75.44 178 MET B C 1
ATOM 3275 O O . MET B 1 178 ? 0.151 -13.477 -6.566 1 75.44 178 MET B O 1
ATOM 3279 N N . ALA B 1 179 ? 1.256 -11.852 -7.605 1 67.94 179 ALA B N 1
ATOM 3280 C CA . ALA B 1 179 ? 1.71 -12.773 -8.641 1 67.94 179 ALA B CA 1
ATOM 3281 C C . ALA B 1 179 ? 2.564 -13.891 -8.039 1 67.94 179 ALA B C 1
ATOM 3283 O O . ALA B 1 179 ? 2.492 -15.039 -8.477 1 67.94 179 ALA B O 1
ATOM 3284 N N . LEU B 1 180 ? 3.279 -13.531 -7.047 1 67 180 LEU B N 1
ATOM 3285 C CA . LEU B 1 180 ? 4.074 -14.523 -6.336 1 67 180 LEU B CA 1
ATOM 3286 C C . LEU B 1 180 ? 3.176 -15.523 -5.609 1 67 180 LEU B C 1
ATOM 3288 O O . LEU B 1 180 ? 3.428 -16.719 -5.633 1 67 180 LEU B O 1
ATOM 3292 N N . SER B 1 181 ? 2.223 -14.969 -4.93 1 69.19 181 SER B N 1
ATOM 3293 C CA . SER B 1 181 ? 1.272 -15.82 -4.219 1 69.19 181 SER B CA 1
ATOM 3294 C C . SER B 1 181 ? 0.59 -16.797 -5.172 1 69.19 181 SER B C 1
ATOM 3296 O O . SER B 1 181 ? 0.438 -17.984 -4.855 1 69.19 181 SER B O 1
ATOM 3298 N N . PHE B 1 182 ? 0.304 -16.297 -6.332 1 69 182 PHE B N 1
ATOM 3299 C CA . PHE B 1 182 ? -0.339 -17.125 -7.344 1 69 182 PHE B CA 1
ATOM 3300 C C . PHE B 1 182 ? 0.577 -18.266 -7.773 1 69 182 PHE B C 1
ATOM 3302 O O . PHE B 1 182 ? 0.153 -19.422 -7.832 1 69 182 PHE B O 1
ATOM 3309 N N . LYS B 1 183 ? 1.751 -17.969 -8 1 68.56 183 LYS B N 1
ATOM 3310 C CA . LYS B 1 183 ? 2.717 -18.969 -8.453 1 68.56 183 LYS B CA 1
ATOM 3311 C C . LYS B 1 183 ? 2.885 -20.078 -7.414 1 68.56 183 LYS B C 1
ATOM 3313 O O . LYS B 1 183 ? 3.084 -21.234 -7.77 1 68.56 183 LYS B O 1
ATOM 3318 N N . GLN B 1 184 ? 2.643 -19.703 -6.242 1 70.12 184 GLN B N 1
ATOM 3319 C CA . GLN B 1 184 ? 2.943 -20.656 -5.18 1 70.12 184 GLN B CA 1
ATOM 3320 C C . GLN B 1 184 ? 1.689 -21.406 -4.746 1 70.12 184 GLN B C 1
ATOM 3322 O O . GLN B 1 184 ? 1.779 -22.469 -4.121 1 70.12 184 GLN B O 1
ATOM 3327 N N . THR B 1 185 ? 0.568 -20.891 -5.074 1 70.06 185 THR B N 1
ATOM 3328 C CA . THR B 1 185 ? -0.637 -21.5 -4.516 1 70.06 185 THR B CA 1
ATOM 3329 C C . THR B 1 185 ? -1.482 -22.141 -5.613 1 70.06 185 THR B C 1
ATOM 3331 O O . THR B 1 185 ? -2.359 -22.953 -5.328 1 70.06 185 THR B O 1
ATOM 3334 N N . LEU B 1 186 ? -1.119 -21.828 -6.836 1 75.62 186 LEU B N 1
ATOM 3335 C CA . LEU B 1 186 ? -1.908 -22.359 -7.945 1 75.62 186 LEU B CA 1
ATOM 3336 C C . LEU B 1 186 ? -1.562 -23.828 -8.211 1 75.62 186 LEU B C 1
ATOM 3338 O O . LEU B 1 186 ? -0.391 -24.203 -8.156 1 75.62 186 LEU B O 1
ATOM 3342 N N . GLU B 1 187 ? -2.59 -24.531 -8.555 1 76.19 187 GLU B N 1
ATOM 3343 C CA . GLU B 1 187 ? -2.393 -25.922 -8.93 1 76.19 187 GLU B CA 1
ATOM 3344 C C . GLU B 1 187 ? -1.448 -26.047 -10.125 1 76.19 187 GLU B C 1
ATOM 3346 O O . GLU B 1 187 ? -1.447 -25.188 -11.008 1 76.19 187 GLU B O 1
ATOM 3351 N N . LYS B 1 188 ? -0.763 -27.125 -10.125 1 80.62 188 LYS B N 1
ATOM 3352 C CA . LYS B 1 188 ? 0.143 -27.391 -11.242 1 80.62 188 LYS B CA 1
ATOM 3353 C C . LYS B 1 188 ? -0.624 -27.516 -12.555 1 80.62 188 LYS B C 1
ATOM 3355 O O . LYS B 1 188 ? -0.221 -26.938 -13.57 1 80.62 188 LYS B O 1
ATOM 3360 N N . ASP B 1 189 ? -1.718 -28.25 -12.422 1 88.19 189 ASP B N 1
ATOM 3361 C CA . ASP B 1 189 ? -2.637 -28.359 -13.555 1 88.19 189 ASP B CA 1
ATOM 3362 C C . ASP B 1 189 ? -3.803 -27.391 -13.406 1 88.19 189 ASP B C 1
ATOM 3364 O O . ASP B 1 189 ? -4.668 -27.562 -12.547 1 88.19 189 ASP B O 1
ATOM 3368 N N . VAL B 1 190 ? -3.791 -26.359 -14.234 1 90.19 190 VAL B N 1
ATOM 3369 C CA . VAL B 1 190 ? -4.758 -25.281 -14.133 1 90.19 190 VAL B CA 1
ATOM 3370 C C . VAL B 1 190 ? -6.172 -25.828 -14.32 1 90.19 190 VAL B C 1
ATOM 3372 O O . VAL B 1 190 ? -7.145 -25.234 -13.852 1 90.19 190 VAL B O 1
ATOM 3375 N N . ARG B 1 191 ? -6.301 -27 -14.969 1 90.44 191 ARG B N 1
ATOM 3376 C CA . ARG B 1 191 ? -7.613 -27.609 -15.156 1 90.44 191 ARG B CA 1
ATOM 3377 C C . ARG B 1 191 ? -8.227 -28 -13.82 1 90.44 191 ARG B C 1
ATOM 3379 O O . ARG B 1 191 ? -9.445 -28.172 -13.719 1 90.44 191 ARG B O 1
ATOM 3386 N N . GLN B 1 192 ? -7.383 -28.125 -12.836 1 90.56 192 GLN B N 1
ATOM 3387 C CA . GLN B 1 192 ? -7.844 -28.547 -11.516 1 90.56 192 GLN B CA 1
ATOM 3388 C C . GLN B 1 192 ? -8.266 -27.344 -10.672 1 90.56 192 GLN B C 1
ATOM 3390 O O . GLN B 1 192 ? -8.578 -27.5 -9.492 1 90.56 192 GLN B O 1
ATOM 3395 N N . THR B 1 193 ? -8.344 -26.172 -11.328 1 91.81 193 THR B N 1
ATOM 3396 C CA . THR B 1 193 ? -8.664 -24.953 -10.578 1 91.81 193 THR B CA 1
ATOM 3397 C C . THR B 1 193 ? -10.148 -24.625 -10.68 1 91.81 193 THR B C 1
ATOM 3399 O O . THR B 1 193 ? -10.555 -23.484 -10.477 1 91.81 193 THR B O 1
ATOM 3402 N N . LYS B 1 194 ? -10.945 -25.578 -11.023 1 94.69 194 LYS B N 1
ATOM 3403 C CA . LYS B 1 194 ? -12.383 -25.344 -11.164 1 94.69 194 LYS B CA 1
ATOM 3404 C C . LYS B 1 194 ? -12.977 -24.781 -9.875 1 94.69 194 LYS B C 1
ATOM 3406 O O . LYS B 1 194 ? -13.773 -23.844 -9.906 1 94.69 194 LYS B O 1
ATOM 3411 N N . ALA B 1 195 ? -12.641 -25.359 -8.789 1 93.25 195 ALA B N 1
ATOM 3412 C CA . ALA B 1 195 ? -13.164 -24.906 -7.5 1 93.25 195 ALA B CA 1
ATOM 3413 C C . ALA B 1 195 ? -12.797 -23.438 -7.246 1 93.25 195 ALA B C 1
ATOM 3415 O O . ALA B 1 195 ? -13.625 -22.656 -6.762 1 93.25 195 ALA B O 1
ATOM 3416 N N . ALA B 1 196 ? -11.586 -23.125 -7.559 1 92.81 196 ALA B N 1
ATOM 3417 C CA . ALA B 1 196 ? -11.133 -21.75 -7.391 1 92.81 196 ALA B CA 1
ATOM 3418 C C . ALA B 1 196 ? -11.93 -20.797 -8.273 1 92.81 196 ALA B C 1
ATOM 3420 O O . ALA B 1 196 ? -12.336 -19.719 -7.832 1 92.81 196 ALA B O 1
ATOM 3421 N N . VAL B 1 197 ? -12.18 -21.172 -9.508 1 96.25 197 VAL B N 1
ATOM 3422 C CA . VAL B 1 197 ? -12.961 -20.359 -10.438 1 96.25 197 VAL B CA 1
ATOM 3423 C C . VAL B 1 197 ? -14.383 -20.188 -9.906 1 96.25 197 VAL B C 1
ATOM 3425 O O . VAL B 1 197 ? -14.922 -19.078 -9.875 1 96.25 197 VAL B O 1
ATOM 3428 N N . ASP B 1 198 ? -14.961 -21.25 -9.469 1 97.44 198 ASP B N 1
ATOM 3429 C CA . ASP B 1 198 ? -16.328 -21.219 -8.961 1 97.44 198 ASP B CA 1
ATOM 3430 C C . ASP B 1 198 ? -16.438 -20.312 -7.734 1 97.44 198 ASP B C 1
ATOM 3432 O O . ASP B 1 198 ? -17.422 -19.578 -7.582 1 97.44 198 ASP B O 1
ATOM 3436 N N . GLU B 1 199 ? -15.484 -20.375 -6.895 1 96.88 199 GLU B N 1
ATOM 3437 C CA . GLU B 1 199 ? -15.461 -19.531 -5.707 1 96.88 199 GLU B CA 1
ATOM 3438 C C . GLU B 1 199 ? -15.445 -18.047 -6.086 1 96.88 199 GLU B C 1
ATOM 3440 O O . GLU B 1 199 ? -16.094 -17.219 -5.434 1 96.88 199 GLU B O 1
ATOM 3445 N N . HIS B 1 200 ? -14.719 -17.719 -7.125 1 97.5 200 HIS B N 1
ATOM 3446 C CA . HIS B 1 200 ? -14.672 -16.328 -7.574 1 97.5 200 HIS B CA 1
ATOM 3447 C C . HIS B 1 200 ? -16.016 -15.891 -8.141 1 97.5 200 HIS B C 1
ATOM 3449 O O . HIS B 1 200 ? -16.438 -14.742 -7.949 1 97.5 200 HIS B O 1
ATOM 3455 N N . PHE B 1 201 ? -16.641 -16.828 -8.781 1 98.19 201 PHE B N 1
ATOM 3456 C CA . PHE B 1 201 ? -17.969 -16.5 -9.289 1 98.19 201 PHE B CA 1
ATOM 3457 C C . PHE B 1 201 ? -18.953 -16.266 -8.141 1 98.19 201 PHE B C 1
ATOM 3459 O O . PHE B 1 201 ? -19.812 -15.398 -8.219 1 98.19 201 PHE B O 1
ATOM 3466 N N . LEU B 1 202 ? -18.844 -17.047 -7.086 1 98.44 202 LEU B N 1
ATOM 3467 C CA . LEU B 1 202 ? -19.688 -16.844 -5.902 1 98.44 202 LEU B CA 1
ATOM 3468 C C . LEU B 1 202 ? -19.438 -15.469 -5.285 1 98.44 202 LEU B C 1
ATOM 3470 O O . LEU B 1 202 ? -20.375 -14.797 -4.852 1 98.44 202 LEU B O 1
ATOM 3474 N N . LEU B 1 203 ? -18.188 -15.125 -5.254 1 98.62 203 LEU B N 1
ATOM 3475 C CA . LEU B 1 203 ? -17.828 -13.797 -4.766 1 98.62 203 LEU B CA 1
ATOM 3476 C C . LEU B 1 203 ? -18.453 -12.711 -5.637 1 98.62 203 LEU B C 1
ATOM 3478 O O . LEU B 1 203 ? -19.047 -11.758 -5.121 1 98.62 203 LEU B O 1
ATOM 3482 N N . PHE B 1 204 ? -18.312 -12.883 -6.91 1 98.69 204 PHE B N 1
ATOM 3483 C CA . PHE B 1 204 ? -18.891 -11.945 -7.859 1 98.69 204 PHE B CA 1
ATOM 3484 C C . PHE B 1 204 ? -20.406 -11.812 -7.641 1 98.69 204 PHE B C 1
ATOM 3486 O O . PHE B 1 204 ? -20.938 -10.703 -7.637 1 98.69 204 PHE B O 1
ATOM 3493 N N . ASP B 1 205 ? -21.047 -12.875 -7.461 1 98.62 205 ASP B N 1
ATOM 3494 C CA . ASP B 1 205 ? -22.484 -12.867 -7.238 1 98.62 205 ASP B CA 1
ATOM 3495 C C . ASP B 1 205 ? -22.844 -12.117 -5.961 1 98.62 205 ASP B C 1
ATOM 3497 O O . ASP B 1 205 ? -23.812 -11.352 -5.934 1 98.62 205 ASP B O 1
ATOM 3501 N N . ALA B 1 206 ? -22.125 -12.398 -4.949 1 98.62 206 ALA B N 1
ATOM 3502 C CA . ALA B 1 206 ? -22.359 -11.703 -3.688 1 98.62 206 ALA B CA 1
ATOM 3503 C C . ALA B 1 206 ? -22.219 -10.195 -3.861 1 98.62 206 ALA B C 1
ATOM 3505 O O . ALA B 1 206 ? -22.984 -9.422 -3.291 1 98.62 206 ALA B O 1
ATOM 3506 N N . ILE B 1 207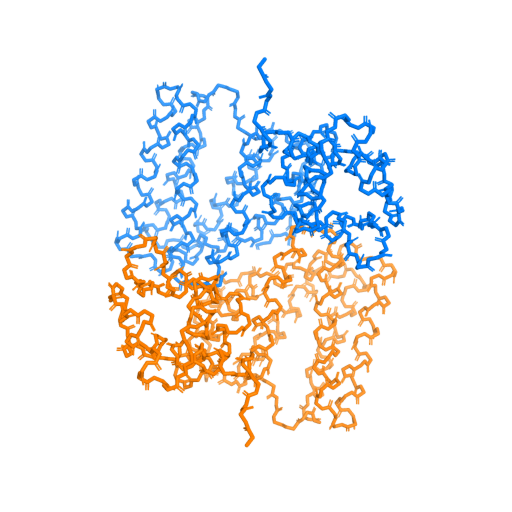 ? -21.266 -9.742 -4.684 1 98.5 207 ILE B N 1
ATOM 3507 C CA . ILE B 1 207 ? -21.031 -8.328 -4.934 1 98.5 207 ILE B CA 1
ATOM 3508 C C . ILE B 1 207 ? -22.156 -7.758 -5.781 1 98.5 207 ILE B C 1
ATOM 3510 O O . ILE B 1 207 ? -22.703 -6.699 -5.461 1 98.5 207 ILE B O 1
ATOM 3514 N N . ARG B 1 208 ? -22.484 -8.469 -6.766 1 98.19 208 ARG B N 1
ATOM 3515 C CA . ARG B 1 208 ? -23.547 -8.055 -7.672 1 98.19 208 ARG B CA 1
ATOM 3516 C C . ARG B 1 208 ? -24.859 -7.867 -6.926 1 98.19 208 ARG B C 1
ATOM 3518 O O . ARG B 1 208 ? -25.625 -6.938 -7.211 1 98.19 208 ARG B O 1
ATOM 3525 N N . LEU B 1 209 ? -25.094 -8.695 -5.953 1 98.12 209 LEU B N 1
ATOM 3526 C CA . LEU B 1 209 ? -26.344 -8.688 -5.199 1 98.12 209 LEU B CA 1
ATOM 3527 C C . LEU B 1 209 ? -26.234 -7.82 -3.951 1 98.12 209 LEU B C 1
ATOM 3529 O O . LEU B 1 209 ? -27.125 -7.816 -3.104 1 98.12 209 LEU B O 1
ATOM 3533 N N . LYS B 1 210 ? -25.141 -7.234 -3.693 1 97.19 210 LYS B N 1
ATOM 3534 C CA . LYS B 1 210 ? -24.859 -6.312 -2.594 1 97.19 210 LYS B CA 1
ATOM 3535 C C . LYS B 1 210 ? -25 -7.012 -1.244 1 97.19 210 LYS B C 1
ATOM 3537 O O . LYS B 1 210 ? -25.547 -6.449 -0.298 1 97.19 210 LYS B O 1
ATOM 3542 N N . GLN B 1 211 ? -24.641 -8.234 -1.312 1 97.38 211 GLN B N 1
ATOM 3543 C CA . GLN B 1 211 ? -24.547 -8.992 -0.068 1 97.38 211 GLN B CA 1
ATOM 3544 C C . GLN B 1 211 ? -23.188 -8.781 0.599 1 97.38 211 GLN B C 1
ATOM 3546 O O . GLN B 1 211 ? -22.281 -9.602 0.444 1 97.38 211 GLN B O 1
ATOM 3551 N N . VAL B 1 212 ? -23.109 -7.836 1.387 1 95.5 212 VAL B N 1
ATOM 3552 C CA . VAL B 1 212 ? -21.859 -7.262 1.869 1 95.5 212 VAL B CA 1
ATOM 3553 C C . VAL B 1 212 ? -21.109 -8.297 2.711 1 95.5 212 VAL B C 1
ATOM 3555 O O . VAL B 1 212 ? -19.953 -8.609 2.43 1 95.5 212 VAL B O 1
ATOM 3558 N N . GLU B 1 213 ? -21.734 -8.906 3.662 1 95.19 213 GLU B N 1
ATOM 3559 C CA . GLU B 1 213 ? -21.062 -9.859 4.551 1 95.19 213 GLU B CA 1
ATOM 3560 C C . GLU B 1 213 ? -20.703 -11.141 3.809 1 95.19 213 GLU B C 1
ATOM 3562 O O . GLU B 1 213 ? -19.641 -11.719 4.059 1 95.19 213 GLU B O 1
ATOM 3567 N N . LYS B 1 214 ? -21.562 -11.523 2.943 1 97.31 214 LYS B N 1
ATOM 3568 C CA . LYS B 1 214 ? -21.25 -12.711 2.143 1 97.31 214 LYS B CA 1
ATOM 3569 C C . LYS B 1 214 ? -20.031 -12.469 1.263 1 97.31 214 LYS B C 1
ATOM 3571 O O . LYS B 1 214 ? -19.203 -13.367 1.102 1 97.31 214 LYS B O 1
ATOM 3576 N N . ALA B 1 215 ? -19.938 -11.281 0.664 1 97.62 215 ALA B N 1
ATOM 3577 C CA . ALA B 1 215 ? -18.781 -10.945 -0.16 1 97.62 215 ALA B CA 1
ATOM 3578 C C . ALA B 1 215 ? -17.5 -10.992 0.657 1 97.62 215 ALA B C 1
ATOM 3580 O O . ALA B 1 215 ? -16.5 -11.562 0.215 1 97.62 215 ALA B O 1
ATOM 3581 N N . ARG B 1 216 ? -17.547 -10.461 1.841 1 95.69 216 ARG B N 1
ATOM 3582 C CA . ARG B 1 216 ? -16.406 -10.469 2.74 1 95.69 216 ARG B CA 1
ATOM 3583 C C . ARG B 1 216 ? -15.961 -11.891 3.057 1 95.69 216 ARG B C 1
ATOM 3585 O O . ARG B 1 216 ? -14.781 -12.234 2.902 1 95.69 216 ARG B O 1
ATOM 3592 N N . GLN B 1 217 ? -16.891 -12.703 3.453 1 96.06 217 GLN B N 1
ATOM 3593 C CA . GLN B 1 217 ? -16.594 -14.07 3.869 1 96.06 217 GLN B CA 1
ATOM 3594 C C . GLN B 1 217 ? -16.109 -14.906 2.695 1 96.06 217 GLN B C 1
ATOM 3596 O O . GLN B 1 217 ? -15.219 -15.75 2.857 1 96.06 217 GLN B O 1
ATOM 3601 N N . GLN B 1 218 ? -16.734 -14.672 1.582 1 97.19 218 GLN B N 1
ATOM 3602 C CA . GLN B 1 218 ? -16.312 -15.43 0.405 1 97.19 218 GLN B CA 1
ATOM 3603 C C . GLN B 1 218 ? -14.875 -15.117 0.026 1 97.19 218 GLN B C 1
ATOM 3605 O O . GLN B 1 218 ? -14.102 -16.016 -0.312 1 97.19 218 GLN B O 1
ATOM 3610 N N . MET B 1 219 ? -14.492 -13.852 0.044 1 96.25 219 MET B N 1
ATOM 3611 C CA . MET B 1 219 ? -13.117 -13.484 -0.253 1 96.25 219 MET B CA 1
ATOM 3612 C C . MET B 1 219 ? -12.156 -14.094 0.762 1 96.25 219 MET B C 1
ATOM 361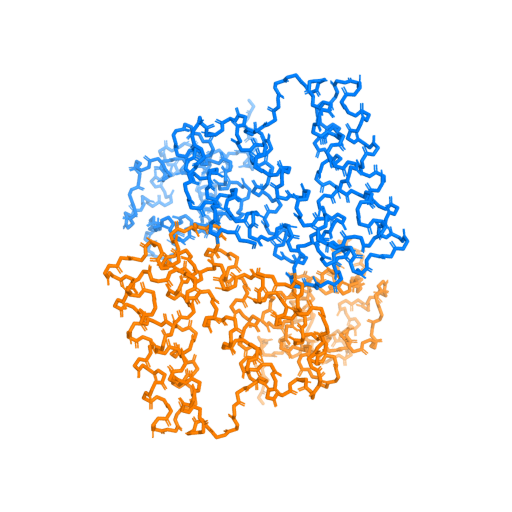4 O O . MET B 1 219 ? -11.094 -14.602 0.392 1 96.25 219 MET B O 1
ATOM 3618 N N . ARG B 1 220 ? -12.516 -14.07 1.995 1 93.75 220 ARG B N 1
ATOM 3619 C CA . ARG B 1 220 ? -11.703 -14.703 3.031 1 93.75 220 ARG B CA 1
ATOM 3620 C C . ARG B 1 220 ? -11.508 -16.188 2.75 1 93.75 220 ARG B C 1
ATOM 3622 O O . ARG B 1 220 ? -10.391 -16.703 2.848 1 93.75 220 ARG B O 1
ATOM 3629 N N . SER B 1 221 ? -12.562 -16.812 2.383 1 94.06 221 SER B N 1
ATOM 3630 C CA . SER B 1 221 ? -12.508 -18.234 2.084 1 94.06 221 SER B CA 1
ATOM 3631 C C . SER B 1 221 ? -11.586 -18.531 0.905 1 94.06 221 SER B C 1
ATOM 3633 O O . SER B 1 221 ? -10.812 -19.484 0.933 1 94.06 221 SER B O 1
ATOM 3635 N N . ILE B 1 222 ? -11.68 -17.719 -0.094 1 92.88 222 ILE B N 1
ATOM 3636 C CA . ILE B 1 222 ? -10.844 -17.891 -1.276 1 92.88 222 ILE B CA 1
ATOM 3637 C C . ILE B 1 222 ? -9.367 -17.828 -0.876 1 92.88 222 ILE B C 1
ATOM 3639 O O . ILE B 1 222 ? -8.578 -18.688 -1.267 1 92.88 222 ILE B O 1
ATOM 3643 N N . LEU B 1 223 ? -8.984 -16.875 -0.059 1 90.06 223 LEU B N 1
ATOM 3644 C CA . LEU B 1 223 ? -7.598 -16.688 0.347 1 90.06 223 LEU B CA 1
ATOM 3645 C C . LEU B 1 223 ? -7.129 -17.828 1.248 1 90.06 223 LEU B C 1
ATOM 3647 O O . LEU B 1 223 ? -6.016 -18.328 1.09 1 90.06 223 LEU B O 1
ATOM 3651 N N . LEU B 1 224 ? -7.965 -18.203 2.15 1 89.12 224 LEU B N 1
ATOM 3652 C CA . LEU B 1 224 ? -7.59 -19.281 3.074 1 89.12 224 LEU B CA 1
ATOM 3653 C C . LEU B 1 224 ? -7.457 -20.609 2.344 1 89.12 224 LEU B C 1
ATOM 3655 O O . LEU B 1 224 ? -6.559 -21.391 2.641 1 89.12 224 LEU B O 1
ATOM 3659 N N . ASN B 1 225 ? -8.336 -20.828 1.407 1 87.81 225 ASN B N 1
ATOM 3660 C CA . ASN B 1 225 ? -8.25 -22.047 0.611 1 87.81 225 ASN B CA 1
ATOM 3661 C C . ASN B 1 225 ? -6.977 -22.078 -0.232 1 87.81 225 ASN B C 1
ATOM 3663 O O . ASN B 1 225 ? -6.352 -23.125 -0.387 1 87.81 225 ASN B O 1
ATOM 3667 N N . ALA B 1 226 ? -6.668 -20.953 -0.816 1 83.12 226 ALA B N 1
ATOM 3668 C CA . ALA B 1 226 ? -5.426 -20.859 -1.578 1 83.12 226 ALA B CA 1
ATOM 3669 C C . ALA B 1 226 ? -4.215 -21.141 -0.689 1 83.12 226 ALA B C 1
ATOM 3671 O O . ALA B 1 226 ? -3.287 -21.844 -1.096 1 83.12 226 ALA B O 1
ATOM 3672 N N . ALA B 1 227 ? -4.207 -20.641 0.529 1 81.25 227 ALA B N 1
ATOM 3673 C CA . ALA B 1 227 ? -3.096 -20.812 1.462 1 81.25 227 ALA B CA 1
ATOM 3674 C C . ALA B 1 227 ? -2.996 -22.266 1.931 1 81.25 227 ALA B C 1
ATOM 3676 O O . ALA B 1 227 ? -1.896 -22.797 2.119 1 81.25 227 ALA B O 1
ATOM 3677 N N . LYS B 1 228 ? -4.074 -22.844 2.154 1 80.81 228 LYS B N 1
ATOM 3678 C CA . LYS B 1 228 ? -4.129 -24.219 2.652 1 80.81 228 LYS B CA 1
ATOM 3679 C C . LYS B 1 228 ? -3.514 -25.188 1.649 1 80.81 228 LYS B C 1
ATOM 3681 O O . LYS B 1 228 ? -2.924 -26.203 2.037 1 80.81 228 LYS B O 1
ATOM 3686 N N . LYS B 1 229 ? -3.654 -24.953 0.447 1 74.19 229 LYS B N 1
ATOM 3687 C CA . LYS B 1 229 ? -3.162 -25.859 -0.585 1 74.19 229 LYS B CA 1
ATOM 3688 C C . LYS B 1 229 ? -1.642 -25.969 -0.536 1 74.19 229 LYS B C 1
ATOM 3690 O O . LYS B 1 229 ? -1.083 -27.031 -0.845 1 74.19 229 LYS B O 1
ATOM 3695 N N . ARG B 1 230 ? -0.942 -25.047 -0.142 1 63.47 230 ARG B N 1
ATOM 3696 C CA . ARG B 1 230 ? 0.496 -25.156 -0.368 1 63.47 230 ARG B CA 1
ATOM 3697 C C . ARG B 1 230 ? 1.275 -24.703 0.867 1 63.47 230 ARG B C 1
ATOM 3699 O O . ARG B 1 230 ? 2.43 -25.109 1.052 1 63.47 230 ARG B O 1
ATOM 3706 N N . ILE B 1 231 ? 0.712 -23.844 1.476 1 60.84 231 ILE B N 1
ATOM 3707 C CA . ILE B 1 231 ? 1.527 -23.234 2.523 1 60.84 231 ILE B CA 1
ATOM 3708 C C . ILE B 1 231 ? 1.333 -24 3.832 1 60.84 231 ILE B C 1
ATOM 3710 O O . ILE B 1 231 ? 2.307 -24.375 4.492 1 60.84 231 ILE B O 1
ATOM 3714 N N . TRP B 1 232 ? 0.044 -24.156 4.332 1 59.09 232 TRP B N 1
ATOM 3715 C CA . TRP B 1 232 ? -0.145 -24.594 5.707 1 59.09 232 TRP B CA 1
ATOM 3716 C C . TRP B 1 232 ? -0.718 -26.016 5.75 1 59.09 232 TRP B C 1
ATOM 3718 O O . TRP B 1 232 ? -1.672 -26.328 5.031 1 59.09 232 TRP B O 1
ATOM 3728 N N . GLN B 1 233 ? 0.145 -26.906 6.043 1 54.62 233 GLN B N 1
ATOM 3729 C CA . GLN B 1 233 ? -0.524 -28.094 6.551 1 54.62 233 GLN B CA 1
ATOM 3730 C C . GLN B 1 233 ? -1.452 -27.75 7.711 1 54.62 233 GLN B C 1
ATOM 3732 O O . GLN B 1 233 ? -2.58 -28.25 7.781 1 54.62 233 GLN B O 1
ATOM 3737 N N . ASP B 1 234 ? -0.992 -26.812 8.711 1 58.34 234 ASP B N 1
ATOM 3738 C CA . ASP B 1 234 ? -1.777 -26.344 9.844 1 58.34 234 ASP B CA 1
ATOM 3739 C C . ASP B 1 234 ? -1.895 -24.812 9.828 1 58.34 234 ASP B C 1
ATOM 3741 O O . ASP B 1 234 ? -0.885 -24.109 9.75 1 58.34 234 ASP B O 1
ATOM 3745 N N . ARG B 1 235 ? -3.096 -24.297 9.633 1 64.44 235 ARG B N 1
ATOM 3746 C CA . ARG B 1 235 ? -3.371 -22.859 9.586 1 64.44 235 ARG B CA 1
ATOM 3747 C C . ARG B 1 235 ? -2.908 -22.172 10.867 1 64.44 235 ARG B C 1
ATOM 3749 O O . ARG B 1 235 ? -3.32 -22.562 11.969 1 64.44 235 ARG B O 1
ATOM 3756 N N . PRO B 1 236 ? -2.039 -21.25 10.711 1 66.94 236 PRO B N 1
ATOM 3757 C CA . PRO B 1 236 ? -1.621 -20.531 11.922 1 66.94 236 PRO B CA 1
ATOM 3758 C C . PRO B 1 236 ? -2.777 -19.812 12.617 1 66.94 236 PRO B C 1
ATOM 3760 O O . PRO B 1 236 ? -3.674 -19.297 11.945 1 66.94 236 PRO B O 1
ATOM 3763 N N . GLU B 1 237 ? -2.836 -19.938 14.008 1 65.31 237 GLU B N 1
ATOM 3764 C CA . GLU B 1 237 ? -3.889 -19.375 14.852 1 65.31 237 GLU B CA 1
ATOM 3765 C C . GLU B 1 237 ? -4.062 -17.875 14.602 1 65.31 237 GLU B C 1
ATOM 3767 O O . GLU B 1 237 ? -5.148 -17.328 14.805 1 65.31 237 GLU B O 1
ATOM 3772 N N . MET B 1 238 ? -3.072 -17.312 14.07 1 69.12 238 MET B N 1
ATOM 3773 C CA . MET B 1 238 ? -3.092 -15.859 13.906 1 69.12 238 MET B CA 1
ATOM 3774 C C . MET B 1 238 ? -4.148 -15.438 12.891 1 69.12 238 MET B C 1
ATOM 3776 O O . MET B 1 238 ? -4.711 -14.344 12.992 1 69.12 238 MET B O 1
ATOM 3780 N N . PHE B 1 239 ? -4.512 -16.266 12.062 1 71.75 239 PHE B N 1
ATOM 3781 C CA . PHE B 1 239 ? -5.465 -15.938 11.008 1 71.75 239 PHE B CA 1
ATOM 3782 C C . PHE B 1 239 ? -6.867 -15.758 11.57 1 71.75 239 PHE B C 1
ATOM 3784 O O . PHE B 1 239 ? -7.703 -15.086 10.977 1 71.75 239 PHE B O 1
ATOM 3791 N N . ASP B 1 240 ? -7.055 -16.297 12.773 1 71.62 240 ASP B N 1
ATOM 3792 C CA . ASP B 1 240 ? -8.359 -16.172 13.422 1 71.62 240 ASP B CA 1
ATOM 3793 C C . ASP B 1 240 ? -8.57 -14.75 13.938 1 71.62 240 ASP B C 1
ATOM 3795 O O . ASP B 1 240 ? -9.703 -14.328 14.164 1 71.62 240 ASP B O 1
ATOM 3799 N N . HIS B 1 241 ? -7.473 -14.055 14.008 1 74.88 241 HIS B N 1
ATOM 3800 C CA . HIS B 1 241 ? -7.555 -12.719 14.586 1 74.88 241 HIS B CA 1
ATOM 3801 C C . HIS B 1 241 ? -7.668 -11.656 13.492 1 74.88 241 HIS B C 1
ATOM 3803 O O . HIS B 1 241 ? -7.879 -10.477 13.781 1 74.88 241 HIS B O 1
ATOM 3809 N N . ILE B 1 242 ? -7.48 -12.148 12.281 1 73.56 242 ILE B N 1
ATOM 3810 C CA . ILE B 1 242 ? -7.566 -11.219 11.164 1 73.56 242 ILE B CA 1
ATOM 3811 C C . ILE B 1 242 ? -8.984 -11.234 10.586 1 73.56 242 ILE B C 1
ATOM 3813 O O . ILE B 1 242 ? -9.469 -12.281 10.148 1 73.56 242 ILE B O 1
ATOM 3817 N N . ILE B 1 243 ? -9.719 -10.047 10.719 1 70 243 ILE B N 1
ATOM 3818 C CA . ILE B 1 243 ? -11.117 -10.016 10.312 1 70 243 ILE B CA 1
ATOM 3819 C C . ILE B 1 243 ? -11.281 -9.125 9.086 1 70 243 ILE B C 1
ATOM 3821 O O . ILE B 1 243 ? -10.648 -8.07 8.992 1 70 243 ILE B O 1
#

Foldseek 3Di:
DPPPLVVLLVVLLLVVLLCLLVCVAPFFDFDDDLVVSCVVSVHDSVSSVSSVVVCVVQQQWDDDPPGTIGGHDPVRGLCLDLSSLVSQCPDPSNQVSLVVLLLVCLQQQLVLLLLLLVQADPVLLVQLVVLLVQLVVCLVVQPPVSNLSSVLSNSLSSQVSSVDVVSNVVVVSNSSVVVSLCVQQADPGSNVCVVLSVLSVQLSVCSVVSVNVSNSVSSSVSSVNSCCRGRDPPDDPVSVVRD/DPPPLVVLLVVLLLVVLLCLLVCVAPFFDFDDDLVVSCVVSVHDSVSSVSSVVVCVVQQQWDDDPPGTIGGHDPVRGNCLDLSSLVSQCPDPSNQVSLVVLLLVCLQQQLVLLLLLLVQADPVLLVQLVVLLVQLVVCLVVQNPVSNLSSVLSNSLSSQVSSVDVVSNVVVVSNSSVVVSLCVQQADPGSNVCVVLSVLSVQLSVCSVVSVNVSNSVSSSVSSVNSCCRGRDPPDDPVSVVRD

Secondary structure (DSSP, 8-state):
----HHHHHHHHHHHHHHHHHTTSS-TTPBPPPHHHHHHHHT--HHHHHHHHHHHHHTTSEE--TTS--EEPPGGGS-TT-HHHHHHH-SSSHHHHHHHHHHHHHHHHHHHHHHHHHHH--HHHHHHHHHHHHHHHHHHHTT-HHHHHHHHHHHHHHHHHTTT-HHHHHHHHHHHHHHHHHHHHHS-SSGGGGHHHHHHHHHHHHHHHTT-HHHHHHHHHHHHHHHHHHHT-SS--GGGGG--/----HHHHHHHHHHHHHHHHHTTSS-TTPBPPPHHHHHHHHT--HHHHHHHHHHHHHTTSEE--TTS--EEPPGGGS-TT-HHHHHHH-SSSHHHHHHHHHHHHHHHHHHHHHHHHHHH--HHHHHHHHHHHHHHHHHHHTT-HHHHHHHHHHHHHHHHHTTT-HHHHHHHHHHHHHHHHHHHHHS-SSGGGGHHHHHHHHHHHHHHHTT-HHHHHHHHHHHHHHHHHHHT-SS--GGGGG--